Protein AF-A0A4V0XM23-F1 (afdb_monomer)

pLDDT: mean 86.07, std 21.19, range [21.7, 98.75]

Foldseek 3Di:
DDAWFWEQELNRIDTHHAPQQQDQQLCCCCPVVVNPQQDDDPLQLQALSNKWKKWAQAPPVCVVVPPDDDDDDDDDDDDDDDDDDDDDDDDPPDQRFTQIFIAHRSQFGNNLCGLMYIYFLVSQAQVPRHHLLRVLCVVLVVDDPSSLSRSLSNLLLSLCLVQQQLPQPPPPPPPPPDDDDDRRPRDQCDLVNLCQSCLRHDDDPRPCPSSSSSSNPGHHDNSSNPRNSNSDRVSNVVSSVVLCQKYWGDYPLAIETEHLAPLVLQLLLQVDFPEDEDQQSSPVSSVVVVPDDDDSHYYYDSNHNLQCDWDDDPFWIKHGQNPFQVNVLVVCVAQPVQSNVVSSQPAGSNRRVGHGPLNLLLQQALQSQCLQVCLQQQKKWKKWHDHNSDDDIDIDIDGSQQQDPFQSDGPDDRSIDTTIMIGGGDFQQKPWHKDFDFPDSHSGTGQKIKIKIWGWPPDDGDGPDPCVLVVVLPDPDPFATFTQWMWMWMGQQASGIDTDVVLRVLRGTGQDLVSLLVSLVVQLVVTDGPDDPGGHNNVRSNVRSVVSSVSSCSRGRD

Sequence (558 aa):
MRDFVLIYLNGVRREIRGREALMMLADWLRKEAGLTGTKIVCAEGDCGSCTVLRAFADLATHTSATIDAQVAAPSGVNVGANVGANVGADHATGSASLEFEAMNSCITTVAQMDGSHIVTVEGMQCGDELSPAQVAMKQCHASQCGYCTPGFVMAMSAMLEKHGGVNGGVNGERAHGASDGGAVAAQQIDAKMAANYLTGNLCRCTGYAPIVQAALTVRATEKHSVAGRYSNSWAIADALNTVAKSLLIEHDGVTFFAPASLREAVTFAAQNPGFKVLAAATDMGVQTNKGKPLPRALLSLHLVNELYEAKRTRTGIVVGARVTLAQLRRLCETSAPELASFLNLFGSPQIKNVATLVGNIANASPIGDTLPFLLIADAVVHVASRPGGKGPIHKRKIEFTDLYVGYKKLALTPEEIITHVSFNATDSKELLRLYKVSQRKDMDISAVSGAFSFTLAGRAKHSNSSNDLQSLAARKTKSPPRIVSARIAFGGVAATPIRMPEIEAALVGDFTMEKAQAVAHMIASAITPLSDVRGSAAYRRVTAAKLFMRYASEVLHG

Radius of gyration: 25.29 Å; Cα contacts (8 Å, |Δi|>4): 1138; chains: 1; bounding box: 57×59×88 Å

Structure (mmCIF, N/CA/C/O backbone):
data_AF-A0A4V0XM23-F1
#
_entry.id   AF-A0A4V0XM23-F1
#
loop_
_atom_site.group_PDB
_atom_site.id
_atom_site.type_symbol
_atom_site.label_atom_id
_atom_site.label_alt_id
_atom_site.label_comp_id
_atom_site.label_asym_id
_atom_site.label_entity_id
_atom_site.label_seq_id
_atom_site.pdbx_PDB_ins_code
_atom_site.Cartn_x
_atom_site.Cartn_y
_atom_site.Cartn_z
_atom_site.occupancy
_atom_site.B_iso_or_equiv
_atom_site.auth_seq_id
_atom_site.auth_comp_id
_atom_site.auth_asym_id
_atom_site.auth_atom_id
_atom_site.pdbx_PDB_model_num
ATOM 1 N N . MET A 1 1 ? -7.962 -7.920 -28.520 1.00 89.25 1 MET A N 1
ATOM 2 C CA . MET A 1 1 ? -7.196 -8.020 -27.262 1.00 89.25 1 MET A CA 1
ATOM 3 C C . MET A 1 1 ? -5.732 -8.049 -27.636 1.00 89.25 1 MET A C 1
ATOM 5 O O . MET A 1 1 ? -5.420 -8.668 -28.645 1.00 89.25 1 MET A O 1
ATOM 9 N N . ARG A 1 2 ? -4.874 -7.327 -26.923 1.00 97.12 2 ARG A N 1
ATOM 10 C CA . ARG A 1 2 ? -3.428 -7.366 -27.175 1.00 97.12 2 ARG A CA 1
ATOM 11 C C . ARG A 1 2 ? -2.778 -8.464 -26.343 1.00 97.12 2 ARG A C 1
ATOM 13 O O . ARG A 1 2 ? -3.284 -8.806 -25.280 1.00 97.12 2 ARG A O 1
ATOM 20 N N . ASP A 1 3 ? -1.662 -8.966 -26.839 1.00 96.56 3 ASP A N 1
ATOM 21 C CA . ASP A 1 3 ? -0.871 -10.070 -26.291 1.00 96.56 3 ASP A CA 1
ATOM 22 C C . ASP A 1 3 ? 0.542 -9.623 -25.875 1.00 96.56 3 ASP A C 1
ATOM 24 O O . ASP A 1 3 ? 1.462 -10.429 -25.738 1.00 96.56 3 ASP A O 1
ATOM 28 N N . PHE A 1 4 ? 0.719 -8.315 -25.678 1.00 98.12 4 PHE A N 1
ATOM 29 C CA . PHE A 1 4 ? 1.964 -7.720 -25.214 1.00 98.12 4 PHE A CA 1
ATOM 30 C C . PHE A 1 4 ? 1.725 -6.653 -24.157 1.00 98.12 4 PHE A C 1
ATOM 32 O O . PHE A 1 4 ? 0.741 -5.907 -24.191 1.00 98.12 4 PHE A O 1
ATOM 39 N N . VAL A 1 5 ? 2.689 -6.577 -23.252 1.00 98.31 5 VAL A N 1
ATOM 40 C CA . VAL A 1 5 ? 2.851 -5.533 -22.251 1.00 98.31 5 VAL A CA 1
ATOM 41 C C . VAL A 1 5 ? 3.703 -4.425 -22.852 1.00 98.31 5 VAL A C 1
ATOM 43 O O . VAL A 1 5 ? 4.763 -4.705 -23.411 1.00 98.31 5 VAL A O 1
ATOM 46 N N . LEU A 1 6 ? 3.263 -3.177 -22.728 1.00 98.19 6 LEU A N 1
ATOM 47 C CA . LEU A 1 6 ? 4.041 -2.010 -23.137 1.00 98.19 6 LEU A CA 1
ATOM 48 C C . LEU A 1 6 ? 4.673 -1.353 -21.914 1.00 98.19 6 LEU A C 1
ATOM 50 O O . LEU A 1 6 ? 3.960 -1.004 -20.980 1.00 98.19 6 LEU A O 1
ATOM 54 N N . ILE A 1 7 ? 5.984 -1.118 -21.933 1.00 98.12 7 ILE A N 1
ATOM 55 C CA . ILE A 1 7 ? 6.653 -0.251 -20.952 1.00 98.12 7 ILE A CA 1
ATOM 56 C C . ILE A 1 7 ? 7.616 0.716 -21.638 1.00 98.12 7 ILE A C 1
ATOM 58 O O . ILE A 1 7 ? 8.180 0.416 -22.690 1.00 98.12 7 ILE A O 1
ATOM 62 N N . TYR A 1 8 ? 7.866 1.849 -20.993 1.00 98.31 8 TYR A N 1
ATOM 63 C CA . TYR A 1 8 ? 8.938 2.776 -21.336 1.00 98.31 8 TYR A CA 1
ATOM 64 C C . TYR A 1 8 ? 10.050 2.663 -20.300 1.00 98.31 8 TYR A C 1
ATOM 66 O O . TYR A 1 8 ? 9.925 3.177 -19.195 1.00 98.31 8 TYR A O 1
ATOM 74 N N . LEU A 1 9 ? 11.143 1.983 -20.638 1.00 98.38 9 LEU A N 1
ATOM 75 C CA . LEU A 1 9 ? 12.266 1.749 -19.733 1.00 98.38 9 LEU A CA 1
ATOM 76 C C . LEU A 1 9 ? 13.391 2.741 -20.015 1.00 98.38 9 LEU A C 1
ATOM 78 O O . LEU A 1 9 ? 14.002 2.680 -21.080 1.00 98.38 9 LEU A O 1
ATOM 82 N N . ASN A 1 10 ? 13.672 3.641 -19.069 1.00 97.62 10 ASN A N 1
ATOM 83 C CA . ASN A 1 10 ? 14.638 4.733 -19.237 1.00 97.62 10 ASN A CA 1
ATOM 84 C C . ASN A 1 10 ? 14.397 5.501 -20.556 1.00 97.62 10 ASN A C 1
ATOM 86 O O . ASN A 1 10 ? 15.324 5.785 -21.307 1.00 97.62 10 ASN A O 1
ATOM 90 N N . GLY A 1 11 ? 13.123 5.773 -20.869 1.00 95.75 11 GLY A N 1
ATOM 91 C CA . GLY A 1 11 ? 12.695 6.462 -22.094 1.00 95.75 11 GLY A CA 1
ATOM 92 C C . GLY A 1 11 ? 12.603 5.584 -23.348 1.00 95.75 11 GLY A C 1
ATOM 93 O O . GLY A 1 11 ? 12.074 6.035 -24.360 1.00 95.75 11 GLY A O 1
ATOM 94 N N . VAL A 1 12 ? 13.052 4.327 -23.297 1.00 97.12 12 VAL A N 1
ATOM 95 C CA . VAL A 1 12 ? 13.014 3.406 -24.440 1.00 97.12 12 VAL A CA 1
ATOM 96 C C . VAL A 1 12 ? 11.740 2.567 -24.408 1.00 97.12 12 VAL A C 1
ATOM 98 O O . VAL A 1 12 ? 11.497 1.829 -23.453 1.00 97.12 12 VAL A O 1
ATOM 101 N N . ARG A 1 13 ? 10.947 2.643 -25.480 1.00 97.94 13 ARG A N 1
ATOM 102 C CA . ARG A 1 13 ? 9.742 1.825 -25.679 1.00 97.94 13 ARG A CA 1
ATOM 103 C C . ARG A 1 13 ? 10.097 0.333 -25.761 1.00 97.94 13 ARG A C 1
ATOM 105 O O . ARG A 1 13 ? 10.993 -0.044 -26.516 1.00 97.94 13 ARG A O 1
ATOM 112 N N . ARG A 1 14 ? 9.386 -0.524 -25.023 1.00 98.31 14 ARG A N 1
ATOM 113 C CA . ARG A 1 14 ? 9.555 -1.989 -25.012 1.00 98.31 14 ARG A CA 1
ATOM 114 C C . ARG A 1 14 ? 8.199 -2.686 -25.069 1.00 98.31 14 ARG A C 1
ATOM 116 O O . ARG A 1 14 ? 7.321 -2.387 -24.265 1.00 98.31 14 ARG A O 1
ATOM 123 N N . GLU A 1 15 ? 8.067 -3.649 -25.976 1.00 98.19 15 GLU A N 1
ATOM 124 C CA . GLU A 1 15 ? 6.956 -4.604 -25.988 1.00 98.19 15 GLU A CA 1
ATOM 125 C C . GLU A 1 15 ? 7.441 -5.946 -25.448 1.00 98.19 15 GLU A C 1
ATOM 127 O O . GLU A 1 15 ? 8.431 -6.486 -25.937 1.00 98.19 15 GLU A O 1
ATOM 132 N N . ILE A 1 16 ? 6.751 -6.473 -24.439 1.00 98.56 16 ILE A N 1
ATOM 133 C CA . ILE A 1 16 ? 7.157 -7.673 -23.704 1.00 98.56 16 ILE A CA 1
ATOM 134 C C . ILE A 1 16 ? 6.023 -8.696 -23.767 1.00 98.56 16 ILE A C 1
ATOM 136 O O . ILE A 1 16 ? 4.861 -8.360 -23.535 1.00 98.56 16 ILE A O 1
ATOM 140 N N . ARG A 1 17 ? 6.346 -9.946 -24.109 1.00 97.94 17 ARG A N 1
ATOM 141 C CA . ARG A 1 17 ? 5.372 -11.003 -24.436 1.00 97.94 17 ARG A CA 1
ATOM 142 C C . ARG A 1 17 ? 5.661 -12.289 -23.663 1.00 97.94 17 ARG A C 1
ATOM 144 O O . ARG A 1 17 ? 6.744 -12.466 -23.108 1.00 97.94 17 ARG A O 1
ATOM 151 N N . GLY A 1 18 ? 4.689 -13.202 -23.654 1.00 96.25 18 GLY A N 1
ATOM 152 C CA . GLY A 1 18 ? 4.853 -14.569 -23.149 1.00 96.25 18 GLY A CA 1
ATOM 153 C C . GLY A 1 18 ? 5.432 -14.636 -21.732 1.00 96.25 18 GLY A C 1
ATOM 154 O O . GLY A 1 18 ? 4.961 -13.950 -20.824 1.00 96.25 18 GLY A O 1
ATOM 155 N N . ARG A 1 19 ? 6.472 -15.461 -21.550 1.00 96.44 19 ARG A N 1
ATOM 156 C CA . ARG A 1 19 ? 7.129 -15.694 -20.255 1.00 96.44 19 ARG A CA 1
ATOM 157 C C . ARG A 1 19 ? 7.596 -14.414 -19.575 1.00 96.44 19 ARG A C 1
ATOM 159 O O . ARG A 1 19 ? 7.405 -14.259 -18.372 1.00 96.44 19 ARG A O 1
ATOM 166 N N . GLU A 1 20 ? 8.208 -13.515 -20.339 1.00 98.06 20 GLU A N 1
ATOM 167 C CA . GLU A 1 20 ? 8.829 -12.302 -19.810 1.00 98.06 20 GLU A CA 1
ATOM 168 C C . GLU A 1 20 ? 7.805 -11.376 -19.152 1.00 98.06 20 GLU A C 1
ATOM 170 O O . GLU A 1 20 ? 8.078 -10.789 -18.107 1.00 98.06 20 GLU A O 1
ATOM 175 N N . ALA A 1 21 ? 6.587 -11.314 -19.697 1.00 97.38 21 ALA A N 1
ATOM 176 C CA . ALA A 1 21 ? 5.497 -10.538 -19.114 1.00 97.38 21 ALA A CA 1
ATOM 177 C C . ALA A 1 21 ? 5.083 -11.058 -17.720 1.00 97.38 21 ALA A C 1
ATOM 179 O O . ALA A 1 21 ? 4.613 -10.287 -16.884 1.00 97.38 21 ALA A O 1
ATOM 180 N N . LEU A 1 22 ? 5.287 -12.347 -17.434 1.00 96.12 22 LEU A N 1
ATOM 181 C CA . LEU A 1 22 ? 4.957 -12.963 -16.145 1.00 96.12 22 LEU A CA 1
ATOM 182 C C . LEU A 1 22 ? 6.130 -12.963 -15.148 1.00 96.12 22 LEU A C 1
ATOM 184 O O . LEU A 1 22 ? 5.948 -13.349 -13.992 1.00 96.12 22 LEU A O 1
ATOM 188 N N . MET A 1 23 ? 7.325 -12.525 -15.556 1.00 96.38 23 MET A N 1
ATOM 189 C CA . MET A 1 23 ? 8.484 -12.427 -14.666 1.00 96.38 23 MET A CA 1
ATOM 190 C C . MET A 1 23 ? 8.301 -11.318 -13.628 1.00 96.38 23 MET A C 1
ATOM 192 O O . MET A 1 23 ? 7.635 -10.309 -13.876 1.00 96.38 23 MET A O 1
ATOM 196 N N . MET A 1 24 ? 8.960 -11.464 -12.474 1.00 96.75 24 MET A N 1
ATOM 197 C CA . MET A 1 24 ? 9.163 -10.329 -11.574 1.00 96.75 24 MET A CA 1
ATOM 198 C C . MET A 1 24 ? 9.994 -9.264 -12.288 1.00 96.75 24 MET A C 1
ATOM 200 O O . MET A 1 24 ? 11.009 -9.571 -12.914 1.00 96.75 24 MET A O 1
ATOM 204 N N . LEU A 1 25 ? 9.590 -8.002 -12.163 1.00 98.12 25 LEU A N 1
ATOM 205 C CA . LEU A 1 25 ? 10.205 -6.875 -12.855 1.00 98.12 25 LEU A CA 1
ATOM 206 C C . LEU A 1 25 ? 11.702 -6.792 -12.551 1.00 98.12 25 LEU A C 1
ATOM 208 O O . LEU A 1 25 ? 12.492 -6.599 -13.466 1.00 98.12 25 LEU A O 1
ATOM 212 N N . ALA A 1 26 ? 12.116 -6.981 -11.295 1.00 97.94 26 ALA A N 1
ATOM 213 C CA . ALA A 1 26 ? 13.537 -6.963 -10.948 1.00 97.94 26 ALA A CA 1
ATOM 214 C C . ALA A 1 26 ? 14.339 -8.069 -11.652 1.00 97.94 26 ALA A C 1
ATOM 216 O O . ALA A 1 26 ? 15.490 -7.838 -12.018 1.00 97.94 26 ALA A O 1
ATOM 217 N N . ASP A 1 27 ? 13.761 -9.259 -11.832 1.00 97.56 27 ASP A N 1
ATOM 218 C CA . ASP A 1 27 ? 14.418 -10.342 -12.563 1.00 97.56 27 ASP A CA 1
ATOM 219 C C . ASP A 1 27 ? 14.527 -10.004 -14.046 1.00 97.56 27 ASP A C 1
ATOM 221 O O . ASP A 1 27 ? 15.612 -10.131 -14.608 1.00 97.56 27 ASP A O 1
ATOM 225 N N . TRP A 1 28 ? 13.443 -9.516 -14.653 1.00 98.56 28 TRP A N 1
ATOM 226 C CA . TRP A 1 28 ? 13.427 -9.124 -16.061 1.00 98.56 28 TRP A CA 1
ATOM 227 C C . TRP A 1 28 ? 14.414 -7.983 -16.349 1.00 98.56 28 TRP A C 1
ATOM 229 O O . TRP A 1 28 ? 15.240 -8.096 -17.252 1.00 98.56 28 TRP A O 1
ATOM 239 N N . LEU A 1 29 ? 14.424 -6.931 -15.517 1.00 98.69 29 LEU A N 1
ATOM 240 C CA . LEU A 1 29 ? 15.362 -5.807 -15.637 1.00 98.69 29 LEU A CA 1
ATOM 241 C C . LEU A 1 29 ? 16.819 -6.279 -15.664 1.00 98.69 29 LEU A C 1
ATOM 243 O O . LEU A 1 29 ? 17.627 -5.777 -16.438 1.00 98.69 29 LEU A O 1
ATOM 247 N N . ARG A 1 30 ? 17.156 -7.251 -14.814 1.00 98.38 30 ARG A N 1
ATOM 248 C CA . ARG A 1 30 ? 18.534 -7.714 -14.634 1.00 98.38 30 ARG A CA 1
ATOM 249 C C . ARG A 1 30 ? 18.953 -8.754 -15.667 1.00 98.38 30 ARG A C 1
ATOM 251 O O . ARG A 1 30 ? 20.099 -8.713 -16.102 1.00 98.38 30 ARG A O 1
ATOM 258 N N . LYS A 1 31 ? 18.074 -9.709 -15.976 1.00 98.00 31 LYS A N 1
ATOM 259 C CA . LYS A 1 31 ? 18.387 -10.890 -16.796 1.00 98.00 31 LYS A CA 1
ATOM 260 C C . LYS A 1 31 ? 18.112 -10.649 -18.275 1.00 98.00 31 LYS A C 1
ATOM 262 O O . LYS A 1 31 ? 18.957 -10.995 -19.086 1.00 98.00 31 LYS A O 1
ATOM 267 N N . GLU A 1 32 ? 16.992 -10.004 -18.593 1.00 98.06 32 GLU A N 1
ATOM 268 C CA . GLU A 1 32 ? 16.563 -9.788 -19.979 1.00 98.06 32 GLU A CA 1
ATOM 269 C C . GLU A 1 32 ? 16.985 -8.402 -20.486 1.00 98.06 32 GLU A C 1
ATOM 271 O O . GLU A 1 32 ? 17.537 -8.271 -21.574 1.00 98.06 32 GLU A O 1
ATOM 276 N N . ALA A 1 33 ? 16.806 -7.349 -19.677 1.00 97.81 33 ALA A N 1
ATOM 277 C CA . ALA A 1 33 ? 17.175 -5.985 -20.075 1.00 97.81 33 ALA A CA 1
ATOM 278 C C . ALA A 1 33 ? 18.641 -5.608 -19.770 1.00 97.81 33 ALA A C 1
ATOM 280 O O . ALA A 1 33 ? 19.089 -4.535 -20.174 1.00 97.81 33 ALA A O 1
ATOM 281 N N . GLY A 1 34 ? 19.389 -6.451 -19.047 1.00 97.94 34 GLY A N 1
ATOM 282 C CA . GLY A 1 34 ? 20.803 -6.222 -18.710 1.00 97.94 34 GLY A CA 1
ATOM 283 C C . GLY A 1 34 ? 21.080 -5.056 -17.743 1.00 97.94 34 GLY A C 1
ATOM 284 O O . GLY A 1 34 ? 22.237 -4.698 -17.523 1.00 97.94 34 GLY A O 1
ATOM 285 N N . LEU A 1 35 ? 20.049 -4.469 -17.127 1.00 98.25 35 LEU A N 1
ATOM 286 C CA . LEU A 1 35 ? 20.151 -3.351 -16.184 1.00 98.25 35 LEU A CA 1
ATOM 287 C C . LEU A 1 35 ? 20.379 -3.875 -14.761 1.00 98.25 35 LEU A C 1
ATOM 289 O O . LEU A 1 35 ? 19.459 -4.108 -13.971 1.00 98.25 35 LEU A O 1
ATOM 293 N N . THR A 1 36 ? 21.645 -4.145 -14.444 1.00 98.19 36 THR A N 1
ATOM 294 C CA . THR A 1 36 ? 22.035 -4.837 -13.206 1.00 98.19 36 THR A CA 1
ATOM 295 C C . THR A 1 36 ? 22.215 -3.921 -11.993 1.00 98.19 36 THR A C 1
ATOM 297 O O . THR A 1 36 ? 22.506 -4.419 -10.896 1.00 98.19 36 THR A O 1
ATOM 300 N N . GLY A 1 37 ? 22.061 -2.606 -12.150 1.00 98.12 37 GLY A N 1
ATOM 301 C CA . GLY A 1 37 ? 22.155 -1.595 -11.101 1.00 98.12 37 GLY A CA 1
ATOM 302 C C . GLY A 1 37 ? 21.082 -1.772 -10.031 1.00 98.12 37 GLY A C 1
ATOM 303 O O . GLY A 1 37 ? 21.400 -1.739 -8.842 1.00 98.12 37 GLY A O 1
ATOM 304 N N . THR A 1 38 ? 19.846 -2.082 -10.424 1.00 98.12 38 THR A N 1
ATOM 305 C CA . THR A 1 38 ? 18.789 -2.513 -9.498 1.00 98.12 38 THR A CA 1
ATOM 306 C C . THR A 1 38 ? 19.151 -3.864 -8.872 1.00 98.12 38 THR A C 1
ATOM 308 O O . THR A 1 38 ? 19.477 -4.828 -9.574 1.00 98.12 38 THR A O 1
ATOM 311 N N . LYS A 1 39 ? 19.113 -3.961 -7.535 1.00 98.25 39 LYS A N 1
ATOM 312 C CA . LYS A 1 39 ? 19.567 -5.154 -6.798 1.00 98.25 39 LYS A CA 1
ATOM 313 C C . LYS A 1 39 ? 18.405 -5.927 -6.181 1.00 98.25 39 LYS A C 1
ATOM 315 O O . LYS A 1 39 ? 17.445 -5.339 -5.693 1.00 98.25 39 LYS A O 1
ATOM 320 N N . ILE A 1 40 ? 18.525 -7.251 -6.137 1.00 96.88 40 ILE A N 1
ATOM 321 C CA . ILE A 1 40 ? 17.602 -8.138 -5.417 1.00 96.88 40 ILE A CA 1
ATOM 322 C C . ILE A 1 40 ? 18.347 -8.663 -4.188 1.00 96.88 40 ILE A C 1
ATOM 324 O O . ILE A 1 40 ? 19.430 -9.220 -4.328 1.00 96.88 40 ILE A O 1
ATOM 328 N N . VAL A 1 41 ? 17.789 -8.438 -2.994 1.00 96.44 41 VAL A N 1
ATOM 329 C CA . VAL A 1 41 ? 18.372 -8.892 -1.716 1.00 96.44 41 VAL A CA 1
ATOM 330 C C . VAL A 1 41 ? 17.340 -9.696 -0.935 1.00 96.44 41 VAL A C 1
ATOM 332 O O . VAL A 1 41 ? 17.435 -10.912 -0.882 1.00 96.44 41 VAL A O 1
ATOM 335 N N . CYS A 1 42 ? 16.319 -9.035 -0.377 1.00 96.81 42 CYS A N 1
ATOM 336 C CA . CYS A 1 42 ? 15.277 -9.740 0.380 1.00 96.81 42 CYS A CA 1
ATOM 337 C C . CYS A 1 42 ? 14.258 -10.460 -0.513 1.00 96.81 42 CYS A C 1
ATOM 339 O O . CYS A 1 42 ? 13.710 -11.459 -0.090 1.00 96.81 42 CYS A O 1
ATOM 341 N N . ALA A 1 43 ? 13.976 -9.938 -1.716 1.00 96.44 43 ALA A N 1
ATOM 342 C CA . ALA A 1 43 ? 12.873 -10.383 -2.582 1.00 96.44 43 ALA A CA 1
ATOM 343 C C . ALA A 1 43 ? 11.464 -10.316 -1.936 1.00 96.44 43 ALA A C 1
ATOM 345 O O . ALA A 1 43 ? 10.525 -10.942 -2.416 1.00 96.44 43 ALA A O 1
ATOM 346 N N . GLU A 1 44 ? 11.285 -9.510 -0.886 1.00 95.38 44 GLU A N 1
ATOM 347 C CA . GLU A 1 44 ? 10.005 -9.386 -0.161 1.00 95.38 44 GLU A CA 1
ATOM 348 C C . GLU A 1 44 ? 9.468 -7.945 -0.105 1.00 95.38 44 GLU A C 1
ATOM 350 O O . GLU A 1 44 ? 8.443 -7.684 0.512 1.00 95.38 44 GLU A O 1
ATOM 355 N N . GLY A 1 45 ? 10.154 -6.992 -0.747 1.00 95.00 45 GLY A N 1
ATOM 356 C CA . GLY A 1 45 ? 9.811 -5.562 -0.690 1.00 95.00 45 GLY A CA 1
ATOM 357 C C . GLY A 1 45 ? 10.315 -4.818 0.551 1.00 95.00 45 GLY A C 1
ATOM 358 O O . GLY A 1 45 ? 10.079 -3.623 0.670 1.00 95.00 45 GLY A O 1
ATOM 359 N N . ASP A 1 46 ? 11.044 -5.492 1.441 1.00 93.94 46 ASP A N 1
ATOM 360 C CA . ASP A 1 46 ? 11.437 -4.948 2.748 1.00 93.94 46 ASP A CA 1
ATOM 361 C C . ASP A 1 46 ? 12.697 -4.059 2.692 1.00 93.94 46 ASP A C 1
ATOM 363 O O . ASP A 1 46 ? 12.749 -2.966 3.242 1.00 93.94 46 ASP A O 1
ATOM 367 N N . CYS A 1 47 ? 13.732 -4.490 1.961 1.00 96.62 47 CYS A N 1
ATOM 368 C CA . CYS A 1 47 ? 15.048 -3.832 2.009 1.00 96.62 47 CYS A CA 1
ATOM 369 C C . CYS A 1 47 ? 15.222 -2.598 1.102 1.00 96.62 47 CYS A C 1
ATOM 371 O O . CYS A 1 47 ? 16.240 -1.913 1.200 1.00 96.62 47 CYS A O 1
ATOM 373 N N . GLY A 1 48 ? 14.326 -2.377 0.134 1.00 97.75 48 GLY A N 1
ATOM 374 C CA . GLY A 1 48 ? 14.423 -1.260 -0.818 1.00 97.75 48 GLY A CA 1
ATOM 375 C C . GLY A 1 48 ? 15.570 -1.291 -1.836 1.00 97.75 48 GLY A C 1
ATOM 376 O O . GLY A 1 48 ? 15.627 -0.410 -2.690 1.00 97.75 48 GLY A O 1
ATOM 377 N N . SER A 1 49 ? 16.471 -2.281 -1.838 1.00 98.25 49 SER A N 1
ATOM 378 C CA . SER A 1 49 ? 17.593 -2.320 -2.805 1.00 98.25 49 SER A CA 1
ATOM 379 C C . SER A 1 49 ? 17.148 -2.480 -4.269 1.00 98.25 49 SER A C 1
ATOM 381 O O . SER A 1 49 ? 17.899 -2.160 -5.188 1.00 98.25 49 SER A O 1
ATOM 383 N N . CYS A 1 50 ? 15.908 -2.930 -4.478 1.00 98.56 50 CYS A N 1
ATOM 384 C CA . CYS A 1 50 ? 15.266 -3.071 -5.785 1.00 98.56 50 CYS A CA 1
ATOM 385 C C . CYS A 1 50 ? 14.430 -1.842 -6.194 1.00 98.56 50 CYS A C 1
ATOM 387 O O . CYS A 1 50 ? 13.606 -1.946 -7.106 1.00 98.56 50 CYS A O 1
ATOM 389 N N . THR A 1 51 ? 14.551 -0.717 -5.478 1.00 98.75 51 THR A N 1
ATOM 390 C CA . THR A 1 51 ? 13.726 0.468 -5.751 1.00 98.75 51 THR A CA 1
ATOM 391 C C . THR A 1 51 ? 13.981 0.980 -7.169 1.00 98.75 51 THR A C 1
ATOM 393 O O . THR A 1 51 ? 15.131 1.094 -7.587 1.00 98.75 51 THR A O 1
ATOM 396 N N . VAL A 1 52 ? 12.903 1.282 -7.886 1.00 98.75 52 VAL A N 1
ATOM 397 C CA . VAL A 1 52 ? 12.880 1.982 -9.181 1.00 98.75 52 VAL A CA 1
ATOM 398 C C . VAL A 1 52 ? 11.852 3.111 -9.102 1.00 98.75 52 VAL A C 1
ATOM 400 O O . VAL A 1 52 ? 11.002 3.094 -8.206 1.00 98.75 52 VAL A O 1
ATOM 403 N N . LEU A 1 53 ? 11.916 4.080 -10.013 1.00 98.50 53 LEU A N 1
ATOM 404 C CA . LEU A 1 53 ? 10.842 5.058 -10.189 1.00 98.50 53 LEU A CA 1
ATOM 405 C C . LEU A 1 53 ? 9.875 4.557 -11.254 1.00 98.50 53 LEU A C 1
ATOM 407 O O . LEU A 1 53 ? 10.305 3.977 -12.252 1.00 98.50 53 LEU A O 1
ATOM 411 N N . ARG A 1 54 ? 8.582 4.803 -11.056 1.00 96.19 54 ARG A N 1
ATOM 412 C CA . ARG A 1 54 ? 7.550 4.526 -12.050 1.00 96.19 54 ARG A CA 1
ATOM 413 C C . ARG A 1 54 ? 6.574 5.686 -12.192 1.00 96.19 54 ARG A C 1
ATOM 415 O O . ARG A 1 54 ? 6.292 6.359 -11.207 1.00 96.19 54 ARG A O 1
ATOM 422 N N . ALA A 1 55 ? 5.996 5.842 -13.370 1.00 95.25 55 ALA A N 1
ATOM 423 C CA . ALA A 1 55 ? 4.854 6.710 -13.614 1.00 95.25 55 ALA A CA 1
ATOM 424 C C . ALA A 1 55 ? 3.884 6.044 -14.593 1.00 95.25 55 ALA A C 1
ATOM 426 O O . ALA A 1 55 ? 4.288 5.199 -15.392 1.00 95.25 55 ALA A O 1
ATOM 427 N N . PHE A 1 56 ? 2.616 6.438 -14.547 1.00 91.31 56 PHE A N 1
ATOM 428 C CA . PHE A 1 56 ? 1.631 6.115 -15.579 1.00 91.31 56 PHE A CA 1
ATOM 429 C C . PHE A 1 56 ? 1.101 7.415 -16.162 1.00 91.31 56 PHE A C 1
ATOM 431 O O . PHE A 1 56 ? 0.967 8.404 -15.440 1.00 91.31 56 PHE A O 1
ATOM 438 N N . ALA A 1 57 ? 0.767 7.394 -17.448 1.00 83.94 57 ALA A N 1
ATOM 439 C CA . ALA A 1 57 ? -0.098 8.416 -18.004 1.00 83.94 57 ALA A CA 1
ATOM 440 C C . ALA A 1 57 ? -1.484 8.283 -17.355 1.00 83.94 57 ALA A C 1
ATOM 442 O O . ALA A 1 57 ? -2.028 7.179 -17.268 1.00 83.94 57 ALA A O 1
ATOM 443 N N . ASP A 1 58 ? -2.030 9.386 -16.852 1.00 69.50 58 ASP A N 1
ATOM 444 C CA . ASP A 1 58 ? -3.323 9.360 -16.180 1.00 69.50 58 ASP A CA 1
ATOM 445 C C . ASP A 1 58 ? -4.453 9.265 -17.219 1.00 69.50 58 ASP A C 1
ATOM 447 O O . ASP A 1 58 ? -4.575 10.099 -18.115 1.00 69.50 58 ASP A O 1
ATOM 451 N N . LEU A 1 59 ? -5.290 8.232 -17.107 1.00 50.88 59 LEU A N 1
ATOM 452 C CA . LEU A 1 59 ? -6.503 8.091 -17.916 1.00 50.88 59 LEU A CA 1
ATOM 453 C C . LEU A 1 59 ? -7.597 9.082 -17.467 1.00 50.88 59 LEU A C 1
ATOM 455 O O . LEU A 1 59 ? -8.494 9.391 -18.251 1.00 50.88 59 LEU A O 1
ATOM 459 N N . ALA A 1 60 ? -7.542 9.586 -16.226 1.00 39.00 60 ALA A N 1
ATOM 460 C CA . ALA A 1 60 ? -8.578 10.428 -15.624 1.00 39.00 60 ALA A CA 1
ATOM 461 C C . ALA A 1 60 ? -8.437 11.929 -15.945 1.00 39.00 60 ALA A C 1
ATOM 463 O O . ALA A 1 60 ? -9.443 12.640 -16.018 1.00 39.00 60 ALA A O 1
ATOM 464 N N . THR A 1 61 ? -7.227 12.436 -16.197 1.00 35.41 61 THR A N 1
ATOM 465 C CA . THR A 1 61 ? -7.011 13.857 -16.546 1.00 35.41 61 THR A CA 1
ATOM 466 C C . THR A 1 61 ? -7.481 14.208 -17.960 1.00 35.41 61 THR A C 1
ATOM 468 O O . THR A 1 61 ? -7.783 15.368 -18.233 1.00 35.41 61 THR A O 1
ATOM 471 N N . HIS A 1 62 ? -7.643 13.224 -18.849 1.00 32.62 62 HIS A N 1
ATOM 472 C CA . HIS A 1 62 ? -8.099 13.451 -20.225 1.00 32.62 62 HIS A CA 1
ATOM 473 C C . HIS A 1 62 ? -9.627 13.404 -20.412 1.00 32.62 62 HIS A C 1
ATOM 475 O O . HIS A 1 62 ? -10.133 13.856 -21.440 1.00 32.62 62 HIS A O 1
ATOM 481 N N . THR A 1 63 ? -10.398 12.962 -19.411 1.00 26.81 63 THR A N 1
ATOM 482 C CA . THR A 1 63 ? -11.875 13.016 -19.464 1.00 26.81 63 THR A CA 1
ATOM 483 C C . THR A 1 63 ? -12.465 14.411 -19.230 1.00 26.81 63 THR A C 1
ATOM 485 O O . THR A 1 63 ? -13.652 14.606 -19.464 1.00 26.81 63 THR A O 1
ATOM 488 N N . SER A 1 64 ? -11.661 15.402 -18.824 1.00 25.12 64 SER A N 1
ATOM 489 C CA . SER A 1 64 ? -12.108 16.804 -18.733 1.00 25.12 64 SER A CA 1
ATOM 490 C C . SER A 1 64 ? -11.810 17.630 -19.993 1.00 25.12 64 SER A C 1
ATOM 492 O O . SER A 1 64 ? -12.287 18.755 -20.090 1.00 25.12 64 SER A O 1
ATOM 494 N N . ALA A 1 65 ? -11.038 17.096 -20.946 1.00 25.31 65 ALA A N 1
ATOM 495 C CA . ALA A 1 65 ? -10.614 17.796 -22.165 1.00 25.31 65 ALA A CA 1
ATOM 496 C C . ALA A 1 65 ? -11.338 17.300 -23.434 1.00 25.31 65 ALA A C 1
ATOM 498 O O . ALA A 1 65 ? -10.899 17.566 -24.546 1.00 25.31 65 ALA A O 1
ATOM 499 N N . THR A 1 66 ? -12.432 16.545 -23.284 1.00 25.41 66 THR A N 1
ATOM 500 C CA . THR A 1 66 ? -13.193 15.950 -24.403 1.00 25.41 66 THR A CA 1
ATOM 501 C C . THR A 1 66 ? -14.458 16.724 -24.785 1.00 25.41 66 THR A C 1
ATOM 503 O O . THR A 1 66 ? -15.354 16.180 -25.426 1.00 25.41 66 THR A O 1
ATOM 506 N N . ILE A 1 67 ? -14.508 18.018 -24.471 1.00 30.34 67 ILE A N 1
ATOM 507 C CA . ILE A 1 67 ? -15.386 18.966 -25.160 1.00 30.34 67 ILE A CA 1
ATOM 508 C C . ILE A 1 67 ? -14.443 19.908 -25.916 1.00 30.34 67 ILE A C 1
ATOM 510 O O . ILE A 1 67 ? -13.628 20.574 -25.290 1.00 30.34 67 ILE A O 1
ATOM 514 N N . ASP A 1 68 ? -14.532 19.883 -27.245 1.00 27.47 68 ASP A N 1
ATOM 515 C CA . ASP A 1 68 ? -13.810 20.724 -28.215 1.00 27.47 68 ASP A CA 1
ATOM 516 C C . ASP A 1 68 ? -12.378 20.318 -28.610 1.00 27.47 68 ASP A C 1
ATOM 518 O O . ASP A 1 68 ? -11.405 20.997 -28.307 1.00 27.47 68 ASP A O 1
ATOM 522 N N . ALA A 1 69 ? -12.268 19.245 -29.402 1.00 27.88 69 ALA A N 1
ATOM 523 C CA . ALA A 1 69 ? -11.376 19.192 -30.574 1.00 27.88 69 ALA A CA 1
ATOM 524 C C . ALA A 1 69 ? -11.693 17.947 -31.423 1.00 27.88 69 ALA A C 1
ATOM 526 O O . ALA A 1 69 ? -10.924 16.990 -31.505 1.00 27.88 69 ALA A O 1
ATOM 527 N N . GLN A 1 70 ? -12.868 17.937 -32.054 1.00 25.72 70 GLN A N 1
ATOM 528 C CA . GLN A 1 70 ? -13.013 17.193 -33.301 1.00 25.72 70 GLN A CA 1
ATOM 529 C C . GLN A 1 70 ? -12.335 17.991 -34.421 1.00 25.72 70 GLN A C 1
ATOM 531 O O . GLN A 1 70 ? -12.373 19.217 -34.410 1.00 25.72 70 GLN A O 1
ATOM 536 N N . VAL A 1 71 ? -11.806 17.247 -35.395 1.00 27.34 71 VAL A N 1
ATOM 537 C CA . VAL A 1 71 ? -11.507 17.601 -36.795 1.00 27.34 71 VAL A CA 1
ATOM 538 C C . VAL A 1 71 ? -10.038 17.384 -37.213 1.00 27.34 71 VAL A C 1
ATOM 540 O O . VAL A 1 71 ? -9.117 18.054 -36.766 1.00 27.34 71 VAL A O 1
ATOM 543 N N . ALA A 1 72 ? -9.920 16.463 -38.182 1.00 26.30 72 ALA A N 1
ATOM 544 C CA . ALA A 1 72 ? -8.854 16.221 -39.160 1.00 26.30 72 ALA A CA 1
ATOM 545 C C . ALA A 1 72 ? -7.635 15.367 -38.752 1.00 26.30 72 ALA A C 1
ATOM 547 O O . ALA A 1 72 ? -6.559 15.859 -38.431 1.00 26.30 72 ALA A O 1
ATOM 548 N N . ALA A 1 73 ? -7.777 14.050 -38.939 1.00 29.20 73 ALA A N 1
ATOM 549 C CA . ALA A 1 73 ? -6.656 13.179 -39.288 1.00 29.20 73 ALA A CA 1
ATOM 550 C C . ALA A 1 73 ? -6.285 13.390 -40.773 1.00 29.20 73 ALA A C 1
ATOM 552 O O . ALA A 1 73 ? -7.187 13.322 -41.613 1.00 29.20 73 ALA A O 1
ATOM 553 N N . PRO A 1 74 ? -5.008 13.593 -41.147 1.00 28.22 74 PRO A N 1
ATOM 554 C CA . PRO A 1 74 ? -4.595 13.523 -42.539 1.00 28.22 74 PRO A CA 1
ATOM 555 C C . PRO A 1 74 ? -4.330 12.068 -42.939 1.00 28.22 74 PRO A C 1
ATOM 557 O O . PRO A 1 74 ? -3.596 11.325 -42.288 1.00 28.22 74 PRO A O 1
ATOM 560 N N . SER A 1 75 ? -4.954 11.669 -44.037 1.00 29.95 75 SER A N 1
ATOM 561 C CA . SER A 1 75 ? -4.770 10.402 -44.734 1.00 29.95 75 SER A CA 1
ATOM 562 C C . SER A 1 75 ? -3.464 10.368 -45.538 1.00 29.95 75 SER A C 1
ATOM 564 O O . SER A 1 75 ? -3.203 11.284 -46.312 1.00 29.95 75 SER A O 1
ATOM 566 N N . GLY A 1 76 ? -2.734 9.250 -45.444 1.00 26.12 76 GLY A N 1
ATOM 567 C CA . GLY A 1 76 ? -1.751 8.799 -46.438 1.00 26.12 76 GLY A CA 1
ATOM 568 C C . GLY A 1 76 ? -0.291 9.150 -46.142 1.00 26.12 76 GLY A C 1
ATOM 569 O O . GLY A 1 76 ? 0.141 10.273 -46.367 1.00 26.12 76 GLY A O 1
ATOM 570 N N . VAL A 1 77 ? 0.503 8.151 -45.742 1.00 26.52 77 VAL A N 1
ATOM 571 C CA . VAL A 1 77 ? 1.968 8.186 -45.876 1.00 26.52 77 VAL A CA 1
ATOM 572 C C . VAL A 1 77 ? 2.370 7.099 -46.863 1.00 26.52 77 VAL A C 1
ATOM 574 O O . VAL A 1 77 ? 2.134 5.917 -46.617 1.00 26.52 77 VAL A O 1
ATOM 577 N N . ASN A 1 78 ? 3.006 7.514 -47.957 1.00 23.70 78 ASN A N 1
ATOM 578 C CA . ASN A 1 78 ? 3.986 6.698 -48.655 1.00 23.70 78 ASN A CA 1
ATOM 579 C C . ASN A 1 78 ? 5.328 7.448 -48.668 1.00 23.70 78 ASN A C 1
ATOM 581 O O . ASN A 1 78 ? 5.378 8.674 -48.618 1.00 23.70 78 ASN A O 1
ATOM 585 N N . VAL A 1 79 ? 6.386 6.652 -48.644 1.00 35.62 79 VAL A N 1
ATOM 586 C CA . VAL A 1 79 ? 7.782 6.921 -48.270 1.00 35.62 79 VAL A CA 1
ATOM 587 C C . VAL A 1 79 ? 8.480 7.991 -49.131 1.00 35.62 79 VAL A C 1
ATOM 589 O O . VAL A 1 79 ? 8.307 7.991 -50.345 1.00 35.62 79 VAL A O 1
ATOM 592 N N . GLY A 1 80 ? 9.375 8.808 -48.545 1.00 21.94 80 GLY A N 1
ATOM 593 C CA . GLY A 1 80 ? 10.393 9.525 -49.333 1.00 21.94 80 GLY A CA 1
ATOM 594 C C . GLY A 1 80 ? 11.125 10.702 -48.667 1.00 21.94 80 GLY A C 1
ATOM 595 O O . GLY A 1 80 ? 10.595 11.797 -48.599 1.00 21.94 80 GLY A O 1
ATOM 596 N N . ALA A 1 81 ? 12.366 10.447 -48.241 1.00 25.27 81 ALA A N 1
ATOM 597 C CA . ALA A 1 81 ? 13.566 11.297 -48.307 1.00 25.27 81 ALA A CA 1
ATOM 598 C C . ALA A 1 81 ? 13.509 12.846 -48.114 1.00 25.27 81 ALA A C 1
ATOM 600 O O . ALA A 1 81 ? 13.081 13.589 -48.985 1.00 25.27 81 ALA A O 1
ATOM 601 N N . ASN A 1 82 ? 14.261 13.274 -47.087 1.00 23.80 82 ASN A N 1
ATOM 602 C CA . ASN A 1 82 ? 15.273 14.349 -47.079 1.00 23.80 82 ASN A CA 1
ATOM 603 C C . ASN A 1 82 ? 14.898 15.847 -46.890 1.00 23.80 82 ASN A C 1
ATOM 605 O O . ASN A 1 82 ? 14.177 16.448 -47.672 1.00 23.80 82 ASN A O 1
ATOM 609 N N . VAL A 1 83 ? 15.626 16.437 -45.924 1.00 24.91 83 VAL A N 1
ATOM 610 C CA . VAL A 1 83 ? 16.037 17.849 -45.727 1.00 24.91 83 VAL A CA 1
ATOM 611 C C . VAL A 1 83 ? 15.005 18.885 -45.236 1.00 24.91 83 VAL A C 1
ATOM 613 O O . VAL A 1 83 ? 14.114 19.297 -45.961 1.00 24.91 83 VAL A O 1
ATOM 616 N N . GLY A 1 84 ? 15.296 19.464 -44.058 1.00 21.94 84 GLY A N 1
ATOM 617 C CA . GLY A 1 84 ? 15.343 20.930 -43.923 1.00 21.94 84 GLY A CA 1
ATOM 618 C C . GLY A 1 84 ? 14.293 21.625 -43.049 1.00 21.94 84 GLY A C 1
ATOM 619 O O . GLY A 1 84 ? 13.216 21.957 -43.515 1.00 21.94 84 GLY A O 1
ATOM 620 N N . ALA A 1 85 ? 14.691 21.911 -41.805 1.00 27.86 85 ALA A N 1
ATOM 621 C CA . ALA A 1 85 ? 14.448 23.135 -41.024 1.00 27.86 85 ALA A CA 1
ATOM 622 C C . ALA A 1 85 ? 13.173 23.978 -41.269 1.00 27.86 85 ALA A C 1
ATOM 624 O O . ALA A 1 85 ? 13.085 24.718 -42.241 1.00 27.86 85 ALA A O 1
ATOM 625 N N . ASN A 1 86 ? 12.270 23.984 -40.282 1.00 22.84 86 ASN A N 1
ATOM 626 C CA . ASN A 1 86 ? 11.962 25.110 -39.373 1.00 22.84 86 ASN A CA 1
ATOM 627 C C . ASN A 1 86 ? 10.549 24.914 -38.813 1.00 22.84 86 ASN A C 1
ATOM 629 O O . ASN A 1 86 ? 9.556 25.260 -39.448 1.00 22.84 86 ASN A O 1
ATOM 633 N N . VAL A 1 87 ? 10.460 24.361 -37.603 1.00 28.41 87 VAL A N 1
ATOM 634 C CA . VAL A 1 87 ? 9.208 24.338 -36.844 1.00 28.41 87 VAL A CA 1
ATOM 635 C C . VAL A 1 87 ? 9.174 25.625 -36.034 1.00 28.41 87 VAL A C 1
ATOM 637 O O . VAL A 1 87 ? 9.894 25.766 -35.046 1.00 28.41 87 VAL A O 1
ATOM 640 N N . GLY A 1 88 ? 8.384 26.585 -36.512 1.00 21.70 88 GLY A N 1
ATOM 641 C CA . GLY A 1 88 ? 7.994 27.748 -35.731 1.00 21.70 88 GLY A CA 1
ATOM 642 C C . GLY A 1 88 ? 7.252 27.281 -34.485 1.00 21.70 88 GLY A C 1
ATOM 643 O O . GLY A 1 88 ? 6.295 26.510 -34.569 1.00 21.70 88 GLY A O 1
ATOM 644 N N . ALA A 1 89 ? 7.754 27.715 -33.336 1.00 30.34 89 ALA A N 1
ATOM 645 C CA . ALA A 1 89 ? 7.038 27.671 -32.079 1.00 30.34 89 ALA A CA 1
ATOM 646 C C . ALA A 1 89 ? 5.751 28.491 -32.217 1.00 30.34 89 ALA A C 1
ATOM 648 O O . ALA A 1 89 ? 5.828 29.610 -32.704 1.00 30.34 89 ALA A O 1
ATOM 649 N N . ASP A 1 90 ? 4.616 27.939 -31.786 1.00 24.56 90 ASP A N 1
ATOM 650 C CA . ASP A 1 90 ? 3.608 28.706 -31.052 1.00 24.56 90 ASP A CA 1
ATOM 651 C C . ASP A 1 90 ? 2.632 27.778 -30.302 1.00 24.56 90 ASP A C 1
ATOM 653 O O . ASP A 1 90 ? 1.776 27.097 -30.860 1.00 24.56 90 ASP A O 1
ATOM 657 N N . HIS A 1 91 ? 2.868 27.733 -28.989 1.00 28.77 91 HIS A N 1
ATOM 658 C CA . HIS A 1 91 ? 1.916 27.694 -27.876 1.00 28.77 91 HIS A CA 1
ATOM 659 C C . HIS A 1 91 ? 0.641 26.829 -27.964 1.00 28.77 91 HIS A C 1
ATOM 661 O O . HIS A 1 91 ? -0.474 27.337 -28.039 1.00 28.77 91 HIS A O 1
ATOM 667 N N .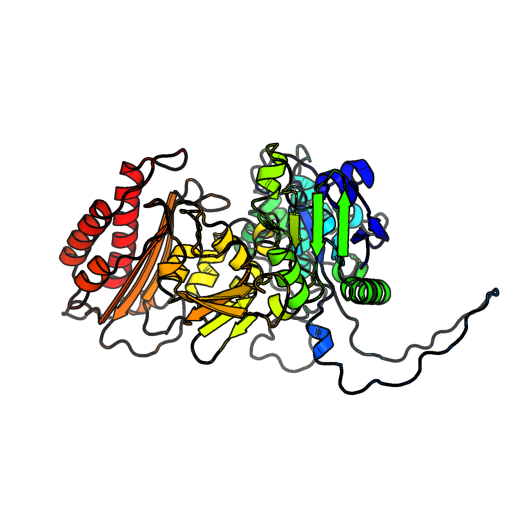 ALA A 1 92 ? 0.800 25.526 -27.700 1.00 26.92 92 ALA A N 1
ATOM 668 C CA . ALA A 1 92 ? -0.172 24.755 -26.917 1.00 26.92 92 ALA A CA 1
ATOM 669 C C . ALA A 1 92 ? 0.340 24.649 -25.466 1.00 26.92 92 ALA A C 1
ATOM 671 O O . ALA A 1 92 ? 1.269 23.900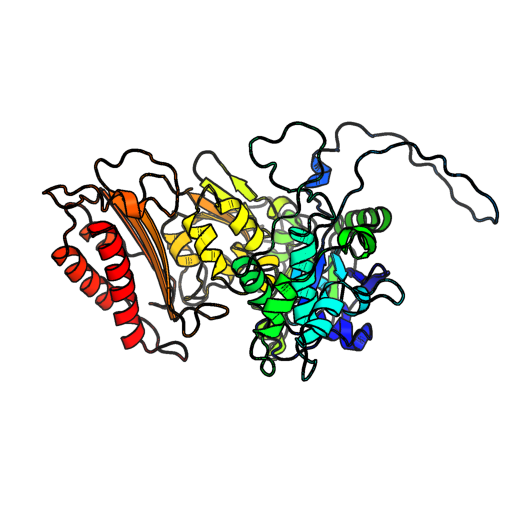 -25.158 1.00 26.92 92 ALA A O 1
ATOM 672 N N . THR A 1 93 ? -0.205 25.470 -24.570 1.00 31.52 93 THR A N 1
ATOM 673 C CA . THR A 1 93 ? 0.238 25.609 -23.177 1.00 31.52 93 THR A CA 1
ATOM 674 C C . THR A 1 93 ? -0.328 24.500 -22.287 1.00 31.52 93 THR A C 1
ATOM 676 O O . THR A 1 93 ? -1.396 24.629 -21.699 1.00 31.52 93 THR A O 1
ATOM 679 N N . GLY A 1 94 ? 0.440 23.413 -22.161 1.00 34.75 94 GLY A N 1
ATOM 680 C CA . GLY A 1 94 ? 0.283 22.394 -21.120 1.00 34.75 94 GLY A CA 1
ATOM 681 C C . GLY A 1 94 ? 0.809 21.026 -21.550 1.00 34.75 94 GLY A C 1
ATOM 682 O O . GLY A 1 94 ? 0.021 20.155 -21.904 1.00 34.75 94 GLY A O 1
ATOM 683 N N . SER A 1 95 ? 2.130 20.804 -21.539 1.00 49.28 95 SER A N 1
ATOM 684 C CA . SER A 1 95 ? 2.668 19.457 -21.779 1.00 49.28 95 SER A CA 1
ATOM 685 C C . SER A 1 95 ? 2.243 18.527 -20.640 1.00 49.28 95 SER A C 1
ATOM 687 O O . SER A 1 95 ? 2.553 18.804 -19.479 1.00 49.28 95 SER A O 1
ATOM 689 N N . ALA A 1 96 ? 1.561 17.422 -20.951 1.00 66.62 96 ALA A N 1
ATOM 690 C CA . ALA A 1 96 ? 1.259 16.384 -19.969 1.00 66.62 96 ALA A CA 1
ATOM 691 C C . ALA A 1 96 ? 2.564 15.904 -19.305 1.00 66.62 96 ALA A C 1
ATOM 693 O O . ALA A 1 96 ? 3.465 15.416 -19.985 1.00 66.62 96 ALA A O 1
ATOM 694 N N . SER A 1 97 ? 2.675 16.084 -17.988 1.00 81.81 97 SER A N 1
ATOM 695 C CA . SER A 1 97 ? 3.846 15.706 -17.192 1.00 81.81 97 SER A CA 1
ATOM 696 C C . SER A 1 97 ? 3.519 14.487 -16.333 1.00 81.81 97 SER A C 1
ATOM 698 O O . SER A 1 97 ? 2.440 14.413 -15.744 1.00 81.81 97 SER A O 1
ATOM 700 N N . LEU A 1 98 ? 4.434 13.521 -16.282 1.00 90.94 98 LEU A N 1
ATOM 701 C CA . LEU A 1 98 ? 4.286 12.285 -15.517 1.00 90.94 98 LEU A CA 1
ATOM 702 C C . LEU A 1 98 ? 4.708 12.479 -14.053 1.00 90.94 98 LEU A C 1
ATOM 704 O O . LEU A 1 98 ? 5.783 13.008 -13.775 1.00 90.94 98 LEU A O 1
ATOM 708 N N . GLU A 1 99 ? 3.907 11.973 -13.110 1.00 90.88 99 GLU A N 1
ATOM 709 C CA . GLU A 1 99 ? 4.283 11.913 -11.689 1.00 90.88 99 GLU A CA 1
ATOM 710 C C . GLU A 1 99 ? 5.031 10.601 -11.398 1.00 90.88 99 GLU A C 1
ATOM 712 O O . GLU A 1 99 ? 4.446 9.515 -11.419 1.00 90.88 99 GLU A O 1
ATOM 717 N N . PHE A 1 100 ? 6.337 10.699 -11.128 1.00 94.00 100 PHE A N 1
ATOM 718 C CA . PHE A 1 100 ? 7.178 9.545 -10.810 1.00 94.00 100 PHE A CA 1
ATOM 719 C C . PHE A 1 100 ? 7.171 9.223 -9.311 1.00 94.00 100 PHE A C 1
ATOM 721 O O . PHE A 1 100 ? 7.593 10.018 -8.474 1.00 94.00 100 PHE A O 1
ATOM 728 N N . GLU A 1 101 ? 6.769 8.000 -8.973 1.00 94.56 101 GLU A N 1
ATOM 729 C CA . GLU A 1 101 ? 6.751 7.466 -7.613 1.00 94.56 101 GLU A CA 1
ATOM 730 C C . GLU A 1 101 ? 7.716 6.276 -7.474 1.00 94.56 101 GLU A C 1
ATOM 732 O O . GLU A 1 101 ? 7.856 5.441 -8.370 1.00 94.56 101 GLU A O 1
ATOM 737 N N . ALA A 1 102 ? 8.376 6.157 -6.318 1.00 97.31 102 ALA A N 1
ATOM 738 C CA . ALA A 1 102 ? 9.231 5.009 -6.019 1.00 97.31 102 ALA A CA 1
ATOM 739 C C . ALA A 1 102 ? 8.407 3.733 -5.777 1.00 97.31 102 ALA A C 1
ATOM 741 O O . ALA A 1 102 ? 7.364 3.785 -5.125 1.00 97.31 102 ALA A O 1
ATOM 742 N N . MET A 1 103 ? 8.905 2.577 -6.225 1.00 97.25 103 MET A N 1
ATOM 743 C CA . MET A 1 103 ? 8.310 1.259 -5.964 1.00 97.25 103 MET A CA 1
ATOM 744 C C . MET A 1 103 ? 9.362 0.148 -5.842 1.00 97.25 103 MET A C 1
ATOM 746 O O . MET A 1 103 ? 10.484 0.283 -6.327 1.00 97.25 103 MET A O 1
ATOM 750 N N . ASN A 1 104 ? 8.990 -0.990 -5.246 1.00 98.38 104 ASN A N 1
ATOM 751 C CA . ASN A 1 104 ? 9.832 -2.187 -5.206 1.00 98.38 104 ASN A CA 1
ATOM 752 C C . ASN A 1 104 ? 9.612 -3.059 -6.452 1.00 98.38 104 ASN A C 1
ATOM 754 O O . ASN A 1 104 ? 8.547 -3.655 -6.622 1.00 98.38 104 ASN A O 1
ATOM 758 N N . SER A 1 105 ? 10.639 -3.200 -7.292 1.00 98.25 105 SER A N 1
ATOM 759 C CA . SER A 1 105 ? 10.561 -4.026 -8.508 1.00 98.25 105 SER A CA 1
ATOM 760 C C . SER A 1 105 ? 10.587 -5.538 -8.247 1.00 98.25 105 SER A C 1
ATOM 762 O O . SER A 1 105 ? 10.186 -6.311 -9.111 1.00 98.25 105 SER A O 1
ATOM 764 N N . CYS A 1 106 ? 11.031 -6.001 -7.071 1.00 97.81 106 CYS A N 1
ATOM 765 C CA . CYS A 1 106 ? 11.212 -7.438 -6.825 1.00 97.81 106 CYS A CA 1
ATOM 766 C C . CYS A 1 106 ? 9.919 -8.224 -6.575 1.00 97.81 106 CYS A C 1
ATOM 768 O O . CYS A 1 106 ? 9.947 -9.441 -6.667 1.00 97.81 106 CYS A O 1
ATOM 770 N N . ILE A 1 107 ? 8.809 -7.557 -6.259 1.00 96.75 107 ILE A N 1
ATOM 771 C CA . ILE A 1 107 ? 7.522 -8.196 -5.920 1.00 96.75 107 ILE A CA 1
ATOM 772 C C . ILE A 1 107 ? 6.402 -7.823 -6.894 1.00 96.75 107 ILE A C 1
ATOM 774 O O . ILE A 1 107 ? 5.236 -8.072 -6.613 1.00 96.75 107 ILE A O 1
ATOM 778 N N . THR A 1 108 ? 6.745 -7.186 -8.010 1.00 95.31 108 THR A N 1
ATOM 779 C CA . THR A 1 108 ? 5.793 -6.756 -9.037 1.00 95.31 108 THR A CA 1
ATOM 780 C C . THR A 1 108 ? 6.125 -7.476 -10.330 1.00 95.31 108 THR A C 1
ATOM 782 O O . THR A 1 108 ? 7.293 -7.530 -10.699 1.00 95.31 108 THR A O 1
ATOM 785 N N . THR A 1 109 ? 5.123 -8.014 -11.020 1.00 95.44 109 THR A N 1
ATOM 786 C CA . THR A 1 109 ? 5.327 -8.642 -12.335 1.00 95.44 109 THR A CA 1
ATOM 787 C C . THR A 1 109 ? 5.430 -7.594 -13.441 1.00 95.44 109 THR A C 1
ATOM 789 O O . THR A 1 109 ? 4.872 -6.502 -13.313 1.00 95.44 109 THR A O 1
ATOM 792 N N . VAL A 1 110 ? 6.103 -7.921 -14.546 1.00 97.50 110 VAL A N 1
ATOM 793 C CA . VAL A 1 110 ? 6.186 -7.038 -15.722 1.00 97.50 110 VAL A CA 1
ATOM 794 C C . VAL A 1 110 ? 4.788 -6.684 -16.243 1.00 97.50 110 VAL A C 1
ATOM 796 O O . VAL A 1 110 ? 4.516 -5.515 -16.495 1.00 97.50 110 VAL A O 1
ATOM 799 N N . ALA A 1 111 ? 3.860 -7.642 -16.295 1.00 96.19 111 ALA A N 1
ATOM 800 C CA . ALA A 1 111 ? 2.494 -7.425 -16.772 1.00 96.19 111 ALA A CA 1
ATOM 801 C C . ALA A 1 111 ? 1.686 -6.394 -15.972 1.00 96.19 111 ALA A C 1
ATOM 803 O O . ALA A 1 111 ? 0.747 -5.805 -16.497 1.00 96.19 111 ALA A O 1
ATOM 804 N N . GLN A 1 112 ? 2.042 -6.128 -14.714 1.00 93.56 112 GLN A N 1
ATOM 805 C CA . GLN A 1 112 ? 1.401 -5.067 -13.929 1.00 93.56 112 GLN A CA 1
ATOM 806 C C . GLN A 1 112 ? 1.923 -3.666 -14.252 1.00 93.56 112 GLN A C 1
ATOM 808 O O . GLN A 1 112 ? 1.327 -2.685 -13.810 1.00 93.56 112 GLN A O 1
ATOM 813 N N . MET A 1 113 ? 3.057 -3.575 -14.944 1.00 96.06 113 MET A N 1
ATOM 814 C CA . MET A 1 113 ? 3.692 -2.322 -15.351 1.00 96.06 113 MET A CA 1
ATOM 815 C C . MET A 1 113 ? 3.250 -1.870 -16.736 1.00 96.06 113 MET A C 1
ATOM 817 O O . MET A 1 113 ? 3.799 -0.918 -17.279 1.00 96.06 113 MET A O 1
ATOM 821 N N . ASP A 1 114 ? 2.263 -2.538 -17.306 1.00 96.88 114 ASP A N 1
ATOM 822 C CA . ASP A 1 114 ? 1.728 -2.195 -18.601 1.00 96.88 114 ASP A CA 1
ATOM 823 C C . ASP A 1 114 ? 1.260 -0.727 -18.699 1.00 96.88 114 ASP A C 1
ATOM 825 O O . ASP A 1 114 ? 0.537 -0.227 -17.838 1.00 96.88 114 ASP A O 1
ATOM 829 N N . GLY A 1 115 ? 1.721 -0.031 -19.738 1.00 95.31 115 GLY A N 1
ATOM 830 C CA . GLY A 1 115 ? 1.523 1.401 -19.962 1.00 95.31 115 GLY A CA 1
ATOM 831 C C . GLY A 1 115 ? 2.381 2.325 -19.094 1.00 95.31 115 GLY A C 1
ATOM 832 O O . GLY A 1 115 ? 2.169 3.536 -19.117 1.00 95.31 115 GLY A O 1
ATOM 833 N N . SER A 1 116 ? 3.321 1.795 -18.305 1.00 96.38 116 SER A N 1
ATOM 834 C CA . SER A 1 116 ? 4.136 2.613 -17.399 1.00 96.38 116 SER A CA 1
ATOM 835 C C . SER A 1 116 ? 5.443 3.107 -18.017 1.00 96.38 116 SER A C 1
ATOM 837 O O . SER A 1 116 ? 6.011 2.506 -18.932 1.00 96.38 116 SER A O 1
ATOM 839 N N . HIS A 1 117 ? 5.956 4.185 -17.432 1.00 98.00 117 HIS A N 1
ATOM 840 C CA . HIS A 1 117 ? 7.318 4.669 -17.596 1.00 98.00 117 HIS A CA 1
ATOM 841 C C . HIS A 1 117 ? 8.121 4.267 -16.361 1.00 98.00 117 HIS A C 1
ATOM 843 O O . HIS A 1 117 ? 7.756 4.629 -15.246 1.00 98.00 117 HIS A O 1
ATOM 849 N N . ILE A 1 118 ? 9.208 3.526 -16.549 1.00 98.38 118 ILE A N 1
ATOM 850 C CA . ILE A 1 118 ? 10.077 3.009 -15.493 1.00 98.38 118 ILE A CA 1
ATOM 851 C C . ILE A 1 118 ? 11.460 3.620 -15.663 1.00 98.38 118 ILE A C 1
ATOM 853 O O . ILE A 1 118 ? 12.045 3.557 -16.744 1.00 98.38 118 ILE A O 1
ATOM 857 N N . VAL A 1 119 ? 12.007 4.157 -14.577 1.00 98.62 119 VAL A N 1
ATOM 858 C CA . VAL A 1 119 ? 13.378 4.665 -14.533 1.00 98.62 119 VAL A CA 1
ATOM 859 C C . VAL A 1 119 ? 14.166 3.879 -13.493 1.00 98.62 119 VAL A C 1
ATOM 861 O O . VAL A 1 119 ? 13.741 3.745 -12.341 1.00 98.62 119 VAL A O 1
ATOM 864 N N . THR A 1 120 ? 15.303 3.327 -13.912 1.00 98.75 120 THR A N 1
ATOM 865 C CA . THR A 1 120 ? 16.257 2.602 -13.061 1.00 98.75 120 THR A CA 1
ATOM 866 C C . THR A 1 120 ? 17.421 3.509 -12.661 1.00 98.75 120 THR A C 1
ATOM 868 O O . THR A 1 120 ? 17.515 4.651 -13.110 1.00 98.75 120 THR A O 1
ATOM 871 N N . VAL A 1 121 ? 18.329 3.022 -11.808 1.00 98.38 121 VAL A N 1
ATOM 872 C CA . VAL A 1 121 ? 19.487 3.819 -11.361 1.00 98.38 121 VAL A CA 1
ATOM 873 C C . VAL A 1 121 ? 20.393 4.237 -12.527 1.00 98.38 121 VAL A C 1
ATOM 875 O O . VAL A 1 121 ? 20.967 5.321 -12.498 1.00 98.38 121 VAL A O 1
ATOM 878 N N . GLU A 1 122 ? 20.481 3.413 -13.570 1.00 97.69 122 GLU A N 1
ATOM 879 C CA . GLU A 1 122 ? 21.212 3.693 -14.808 1.00 97.69 122 GLU A CA 1
ATOM 880 C C . GLU A 1 122 ? 20.604 4.878 -15.568 1.00 97.69 122 GLU A C 1
ATOM 882 O O . GLU A 1 122 ? 21.334 5.708 -16.099 1.00 97.69 122 GLU A O 1
ATOM 887 N N . GLY A 1 123 ? 19.272 5.010 -15.556 1.00 97.25 123 GLY A N 1
ATOM 888 C CA . GLY A 1 123 ? 18.558 6.133 -16.172 1.00 97.25 123 GLY A CA 1
ATOM 889 C C . GLY A 1 123 ? 18.639 7.441 -15.379 1.00 97.25 123 GLY A C 1
ATOM 890 O O . GLY A 1 123 ? 18.140 8.474 -15.832 1.00 97.25 123 GLY A O 1
ATOM 891 N N . MET A 1 124 ? 19.248 7.439 -14.189 1.00 96.31 124 MET A N 1
ATOM 892 C CA . MET A 1 124 ? 19.347 8.652 -13.375 1.00 96.31 124 MET A CA 1
ATOM 893 C C . MET A 1 124 ? 20.415 9.620 -13.878 1.00 96.31 124 MET A C 1
ATOM 895 O O . MET A 1 124 ? 20.221 10.828 -13.727 1.00 96.31 124 MET A O 1
ATOM 899 N N . GLN A 1 125 ? 21.482 9.112 -14.495 1.00 91.88 125 GLN A N 1
ATOM 900 C CA . GLN A 1 125 ? 22.561 9.908 -15.081 1.00 91.88 125 GLN A CA 1
ATOM 901 C C . GLN A 1 125 ? 22.048 10.720 -16.285 1.00 91.88 125 GLN A C 1
ATOM 903 O O . GLN A 1 125 ? 21.138 10.278 -16.990 1.00 91.88 125 GLN A O 1
ATOM 908 N N . CYS A 1 126 ? 22.593 11.915 -16.517 1.00 90.69 126 CYS A N 1
ATOM 909 C CA . CYS A 1 126 ? 22.303 12.731 -17.699 1.00 90.69 126 CYS A CA 1
ATOM 910 C C . CYS A 1 126 ? 23.595 12.941 -18.501 1.00 90.69 126 CYS A C 1
ATOM 912 O O . CYS A 1 126 ? 24.454 13.727 -18.106 1.00 90.69 126 CYS A O 1
ATOM 914 N N . GLY A 1 127 ? 23.754 12.217 -19.615 1.00 89.31 127 GLY A N 1
ATOM 915 C CA . GLY A 1 127 ? 25.046 12.145 -20.307 1.00 89.31 127 GLY A CA 1
ATOM 916 C C . GLY A 1 127 ? 26.106 11.560 -19.372 1.00 89.31 127 GLY A C 1
ATOM 917 O O . GLY A 1 127 ? 25.867 10.518 -18.769 1.00 89.31 127 GLY A O 1
ATOM 918 N N . ASP A 1 128 ? 27.222 12.261 -19.182 1.00 90.38 128 ASP A N 1
ATOM 919 C CA . ASP A 1 128 ? 28.302 11.861 -18.264 1.00 90.38 128 ASP A CA 1
ATOM 920 C C . ASP A 1 128 ? 28.136 12.400 -16.826 1.00 90.38 128 ASP A C 1
ATOM 922 O O . ASP A 1 128 ? 28.973 12.153 -15.956 1.00 90.38 128 ASP A O 1
ATOM 926 N N . GLU A 1 129 ? 27.048 13.125 -16.539 1.00 94.62 129 GLU A N 1
ATOM 927 C CA . GLU A 1 129 ? 26.812 13.742 -15.231 1.00 94.62 129 GLU A CA 1
ATOM 928 C C . GLU A 1 129 ? 25.942 12.880 -14.316 1.00 94.62 129 GLU A C 1
ATOM 930 O O . GLU A 1 129 ? 24.814 12.500 -14.649 1.00 94.62 129 GLU A O 1
ATOM 935 N N . LEU A 1 130 ? 26.464 12.619 -13.115 1.00 96.31 130 LEU A N 1
ATOM 936 C CA . LEU A 1 130 ? 25.728 11.974 -12.032 1.00 96.31 130 LEU A CA 1
ATOM 937 C C . LEU A 1 130 ? 24.535 12.827 -11.591 1.00 96.31 130 LEU A C 1
ATOM 939 O O . LEU A 1 130 ? 24.637 14.045 -11.454 1.00 96.31 130 LEU A O 1
ATOM 943 N N . SER A 1 131 ? 23.435 12.159 -11.248 1.00 96.38 131 SER A N 1
ATOM 944 C CA . SER A 1 131 ? 22.271 12.825 -10.673 1.00 96.38 131 SER A CA 1
ATOM 945 C C . SER A 1 131 ? 22.602 13.480 -9.325 1.00 96.38 131 SER A C 1
ATOM 947 O O . SER A 1 131 ? 23.493 13.006 -8.608 1.00 96.38 131 SER A O 1
ATOM 949 N N . PRO A 1 132 ? 21.847 14.506 -8.893 1.00 96.31 132 PRO A N 1
ATOM 950 C CA . PRO A 1 132 ? 22.078 15.140 -7.599 1.00 96.31 132 PRO A CA 1
ATOM 951 C C . PRO A 1 132 ? 22.082 14.156 -6.423 1.00 96.31 132 PRO A C 1
ATOM 953 O O . PRO A 1 132 ? 22.906 14.277 -5.521 1.00 96.31 132 PRO A O 1
ATOM 956 N N . ALA A 1 133 ? 21.218 13.135 -6.452 1.00 96.75 133 ALA A N 1
ATOM 957 C CA . ALA A 1 133 ? 21.193 12.093 -5.428 1.00 96.75 133 ALA A CA 1
ATOM 958 C C . ALA A 1 133 ? 22.467 11.228 -5.446 1.00 96.75 133 ALA A C 1
ATOM 960 O O . ALA A 1 133 ? 23.009 10.912 -4.389 1.00 96.75 133 ALA A O 1
ATOM 961 N N . GLN A 1 134 ? 22.993 10.880 -6.626 1.00 97.69 134 GLN A N 1
ATOM 962 C CA . GLN A 1 134 ? 24.267 10.158 -6.746 1.00 97.69 134 GLN A CA 1
ATOM 963 C C . GLN A 1 134 ? 25.444 11.007 -6.237 1.00 97.69 134 GLN A C 1
ATOM 965 O O . GLN A 1 134 ? 26.296 10.500 -5.502 1.00 97.69 134 GLN A O 1
ATOM 970 N N . VAL A 1 135 ? 25.469 12.301 -6.573 1.00 97.50 135 VAL A N 1
ATOM 971 C CA . VAL A 1 135 ? 26.484 13.255 -6.098 1.00 97.50 135 VAL A CA 1
ATOM 972 C C . VAL A 1 135 ? 26.434 13.400 -4.577 1.00 97.50 135 VAL A C 1
ATOM 974 O O . VAL A 1 135 ? 27.467 13.245 -3.927 1.00 97.50 135 VAL A O 1
ATOM 977 N N . ALA A 1 136 ? 25.250 13.615 -3.998 1.00 97.38 136 ALA A N 1
ATOM 978 C CA . ALA A 1 136 ? 25.078 13.750 -2.553 1.00 97.38 136 ALA A CA 1
ATOM 979 C C . ALA A 1 136 ? 25.511 12.478 -1.807 1.00 97.38 136 ALA A C 1
ATOM 981 O O . ALA A 1 136 ? 26.255 12.551 -0.828 1.00 97.38 136 ALA A O 1
ATOM 982 N N . MET A 1 137 ? 25.134 11.296 -2.311 1.00 98.12 137 MET A N 1
ATOM 983 C CA . MET A 1 137 ? 25.559 10.021 -1.726 1.00 98.12 137 MET A CA 1
ATOM 984 C C . MET A 1 137 ? 27.087 9.861 -1.725 1.00 98.12 137 MET A C 1
ATOM 986 O O . MET A 1 137 ? 27.658 9.373 -0.748 1.00 98.12 137 MET A O 1
ATOM 990 N N . LYS A 1 138 ? 27.761 10.289 -2.802 1.00 97.25 138 LYS A N 1
ATOM 991 C CA . LYS A 1 138 ? 29.228 10.274 -2.905 1.00 97.25 138 LYS A CA 1
ATOM 992 C C . LYS A 1 138 ? 29.872 11.263 -1.929 1.00 97.25 138 LYS A C 1
ATOM 994 O O . LYS A 1 138 ? 30.762 10.875 -1.178 1.00 97.25 138 LYS A O 1
ATOM 999 N N . GLN A 1 139 ? 29.428 12.520 -1.934 1.00 97.69 139 GLN A N 1
ATOM 1000 C CA . GLN A 1 139 ? 30.026 13.605 -1.147 1.00 97.69 139 GLN A CA 1
ATOM 1001 C C . GLN A 1 139 ? 29.847 13.419 0.361 1.00 97.69 139 GLN A C 1
ATOM 1003 O O . GLN A 1 139 ? 30.742 13.752 1.128 1.00 97.69 139 GLN A O 1
ATOM 1008 N N . CYS A 1 140 ? 28.721 12.855 0.797 1.00 97.88 140 CYS A N 1
ATOM 1009 C CA . CYS A 1 140 ? 28.460 12.607 2.213 1.00 97.88 140 CYS A CA 1
ATOM 1010 C C . CYS A 1 140 ? 29.012 11.261 2.710 1.00 97.88 140 CYS A C 1
ATOM 1012 O O . CYS A 1 140 ? 28.679 10.857 3.820 1.00 97.88 140 CYS A O 1
ATOM 1014 N N . HIS A 1 141 ? 29.814 10.540 1.913 1.00 97.69 141 HIS A N 1
ATOM 1015 C CA . HIS A 1 141 ? 30.315 9.196 2.247 1.00 97.69 141 HIS A CA 1
ATOM 1016 C C . HIS A 1 141 ? 29.189 8.207 2.610 1.00 97.69 141 HIS A C 1
ATOM 1018 O O . HIS A 1 141 ? 29.328 7.330 3.464 1.00 97.69 141 HIS A O 1
ATOM 1024 N N . ALA A 1 142 ? 28.045 8.334 1.936 1.00 97.94 142 ALA A N 1
ATOM 1025 C CA . ALA A 1 142 ? 26.824 7.589 2.223 1.00 97.94 142 ALA A CA 1
ATOM 1026 C C . ALA A 1 142 ? 26.787 6.193 1.571 1.00 97.94 142 ALA A C 1
ATOM 1028 O O . ALA A 1 142 ? 25.753 5.525 1.569 1.00 97.94 142 ALA A O 1
ATOM 1029 N N . SER A 1 143 ? 27.913 5.734 1.022 1.00 98.12 143 SER A N 1
ATOM 1030 C CA . SER A 1 143 ? 28.065 4.431 0.378 1.00 98.12 143 SER A CA 1
ATOM 1031 C C . SER A 1 143 ? 29.357 3.763 0.843 1.00 98.12 143 SER A C 1
ATOM 1033 O O . SER A 1 143 ? 30.431 4.336 0.701 1.00 98.12 143 SER A O 1
ATOM 1035 N N . GLN A 1 144 ? 29.246 2.537 1.365 1.00 97.88 144 GLN A N 1
ATOM 1036 C CA . GLN A 1 144 ? 30.387 1.673 1.703 1.00 97.88 144 GLN A CA 1
ATOM 1037 C C . GLN A 1 144 ? 30.421 0.461 0.761 1.00 97.88 144 GLN A C 1
ATOM 1039 O O . GLN A 1 144 ? 31.006 0.544 -0.310 1.00 97.88 144 GLN A O 1
ATOM 1044 N N . CYS A 1 145 ? 29.705 -0.628 1.082 1.00 97.94 145 CYS A N 1
ATOM 1045 C CA . CYS A 1 145 ? 29.640 -1.815 0.213 1.00 97.94 145 CYS A CA 1
ATOM 1046 C C . CYS A 1 145 ? 28.924 -1.574 -1.131 1.00 97.94 145 CYS A C 1
ATOM 1048 O O . CYS A 1 145 ? 29.004 -2.403 -2.032 1.00 97.94 145 CYS A O 1
ATOM 1050 N N . GLY A 1 146 ? 28.161 -0.483 -1.253 1.00 97.81 146 GLY A N 1
ATOM 1051 C CA . GLY A 1 146 ? 27.484 -0.080 -2.488 1.00 97.81 146 GLY A CA 1
ATOM 1052 C C . GLY A 1 146 ? 26.178 -0.812 -2.818 1.00 97.81 146 GLY A C 1
ATOM 1053 O O . GLY A 1 146 ? 25.421 -0.338 -3.659 1.00 97.81 146 GLY A O 1
ATOM 1054 N N . TYR A 1 147 ? 25.853 -1.931 -2.162 1.00 98.12 147 TYR A N 1
ATOM 1055 C CA . TYR A 1 147 ? 24.732 -2.784 -2.593 1.00 98.12 147 TYR A CA 1
ATOM 1056 C C . TYR A 1 147 ? 23.347 -2.137 -2.412 1.00 98.12 147 TYR A C 1
ATOM 1058 O O . TYR A 1 147 ? 22.457 -2.309 -3.242 1.00 98.12 147 TYR A O 1
ATOM 1066 N N . CYS A 1 148 ? 23.160 -1.368 -1.336 1.00 98.31 148 CYS A N 1
ATOM 1067 C CA . CYS A 1 148 ? 21.913 -0.641 -1.070 1.00 98.31 148 CYS A CA 1
ATOM 1068 C C . CYS A 1 148 ? 21.846 0.731 -1.764 1.00 98.31 148 CYS A C 1
ATOM 1070 O O . CYS A 1 148 ? 20.760 1.300 -1.880 1.00 98.31 148 CYS A O 1
ATOM 1072 N N . THR A 1 149 ? 22.986 1.246 -2.239 1.00 98.62 149 THR A N 1
ATOM 1073 C CA . THR A 1 149 ? 23.142 2.611 -2.759 1.00 98.62 149 THR A CA 1
ATOM 1074 C C . THR A 1 149 ? 22.173 2.930 -3.901 1.00 98.62 149 THR A C 1
ATOM 1076 O O . THR A 1 149 ? 21.523 3.970 -3.810 1.00 98.62 149 THR A O 1
ATOM 1079 N N . PRO A 1 150 ? 21.963 2.055 -4.912 1.00 98.62 150 PRO A N 1
ATOM 1080 C CA . PRO A 1 150 ? 20.963 2.298 -5.951 1.00 98.62 150 PRO A CA 1
ATOM 1081 C C . PRO A 1 150 ? 19.566 2.564 -5.391 1.00 98.62 150 PRO A C 1
ATOM 1083 O O . PRO A 1 150 ? 18.921 3.530 -5.777 1.00 98.62 150 PRO A O 1
ATOM 1086 N N . GLY A 1 151 ? 19.121 1.765 -4.417 1.00 98.69 151 GLY A N 1
ATOM 1087 C CA . GLY A 1 151 ? 17.801 1.930 -3.815 1.00 98.69 151 GLY A CA 1
ATOM 1088 C C . GLY A 1 151 ? 17.629 3.278 -3.109 1.00 98.69 151 GLY A C 1
ATOM 1089 O O . GLY A 1 151 ? 16.571 3.893 -3.230 1.00 98.69 151 GLY A O 1
ATOM 1090 N N . PHE A 1 152 ? 18.663 3.741 -2.398 1.00 98.69 152 PHE A N 1
ATOM 1091 C CA . PHE A 1 152 ? 18.658 5.053 -1.742 1.00 98.69 152 PHE A CA 1
ATOM 1092 C C . PHE A 1 152 ? 18.675 6.207 -2.746 1.00 98.69 152 PHE A C 1
ATOM 1094 O O . PHE A 1 152 ? 17.938 7.169 -2.556 1.00 98.69 152 PHE A O 1
ATOM 1101 N N . VAL A 1 153 ? 19.449 6.090 -3.832 1.00 98.56 153 VAL A N 1
ATOM 1102 C CA . VAL A 1 153 ? 19.443 7.073 -4.928 1.00 98.56 153 VAL A CA 1
ATOM 1103 C C . VAL A 1 153 ? 18.030 7.228 -5.485 1.00 98.56 153 VAL A C 1
ATOM 1105 O O . VAL A 1 153 ? 17.532 8.347 -5.549 1.00 98.56 153 VAL A O 1
ATOM 1108 N N . MET A 1 154 ? 17.347 6.123 -5.799 1.00 98.62 154 MET A N 1
ATOM 1109 C CA . MET A 1 154 ? 15.984 6.179 -6.341 1.00 98.62 154 MET A CA 1
ATOM 1110 C C . MET A 1 154 ? 14.981 6.787 -5.351 1.00 98.62 154 MET A C 1
ATOM 1112 O O . MET A 1 154 ? 14.131 7.580 -5.750 1.00 98.62 154 MET A O 1
ATOM 1116 N N . ALA A 1 155 ? 15.087 6.464 -4.058 1.00 97.94 155 ALA A N 1
ATOM 1117 C CA . ALA A 1 155 ? 14.221 7.034 -3.024 1.00 97.94 155 ALA A CA 1
ATOM 1118 C C . ALA A 1 155 ? 14.437 8.550 -2.842 1.00 97.94 155 ALA A C 1
ATOM 1120 O O . ALA A 1 155 ? 13.466 9.305 -2.772 1.00 97.94 155 ALA A O 1
ATOM 1121 N N . MET A 1 156 ? 15.694 9.013 -2.825 1.00 97.25 156 MET A N 1
ATOM 1122 C CA . MET A 1 156 ? 16.020 10.445 -2.783 1.00 97.25 156 MET A CA 1
ATOM 1123 C C . MET A 1 156 ? 15.558 11.167 -4.049 1.00 97.25 156 MET A C 1
ATOM 1125 O O . MET A 1 156 ? 15.058 12.284 -3.968 1.00 97.25 156 MET A O 1
ATOM 1129 N N . SER A 1 157 ? 15.676 10.536 -5.217 1.00 96.75 157 SER A N 1
ATOM 1130 C CA . SER A 1 157 ? 15.172 11.106 -6.465 1.00 96.75 157 SER A CA 1
ATOM 1131 C C . SER A 1 157 ? 13.649 11.250 -6.465 1.00 96.75 157 SER A C 1
ATOM 1133 O O . SER A 1 157 ? 13.171 12.313 -6.836 1.00 96.75 157 SER A O 1
ATOM 1135 N N . ALA A 1 158 ? 12.887 10.271 -5.959 1.00 95.44 158 ALA A N 1
ATOM 1136 C CA . ALA A 1 158 ? 11.436 10.430 -5.777 1.00 95.44 158 ALA A CA 1
ATOM 1137 C C . ALA A 1 158 ? 11.089 11.608 -4.850 1.00 95.44 158 ALA A C 1
ATOM 1139 O O . ALA A 1 158 ? 10.163 12.370 -5.121 1.00 95.44 158 ALA A O 1
ATOM 1140 N N . MET A 1 159 ? 11.844 11.768 -3.758 1.00 94.69 159 MET A N 1
ATOM 1141 C CA . MET A 1 159 ? 11.677 12.890 -2.832 1.00 94.69 159 MET A CA 1
ATOM 1142 C C . MET A 1 159 ? 11.920 14.237 -3.530 1.00 94.69 159 MET A C 1
ATOM 1144 O O . MET A 1 159 ? 11.135 15.166 -3.355 1.00 94.69 159 MET A O 1
ATOM 1148 N N . LEU A 1 160 ? 12.975 14.337 -4.345 1.00 92.19 160 LEU A N 1
ATOM 1149 C CA . LEU A 1 160 ? 13.297 15.543 -5.112 1.00 92.19 160 LEU A CA 1
ATOM 1150 C C . LEU A 1 160 ? 12.267 15.855 -6.197 1.00 92.19 160 LEU A C 1
ATOM 1152 O O . LEU A 1 160 ? 11.911 17.017 -6.347 1.00 92.19 160 LEU A O 1
ATOM 1156 N N . GLU A 1 161 ? 11.769 14.855 -6.926 1.00 89.19 161 GLU A N 1
ATOM 1157 C CA . GLU A 1 161 ? 10.721 15.072 -7.936 1.00 89.19 161 GLU A CA 1
ATOM 1158 C C . GLU A 1 161 ? 9.458 15.661 -7.305 1.00 89.19 161 GLU A C 1
ATOM 1160 O O . GLU A 1 161 ? 8.815 16.527 -7.893 1.00 89.19 161 GLU A O 1
ATOM 1165 N N . LYS A 1 162 ? 9.128 15.236 -6.079 1.00 87.31 162 LYS A N 1
ATOM 1166 C CA . LYS A 1 162 ? 7.927 15.707 -5.389 1.00 87.31 162 LYS A CA 1
ATOM 1167 C C . LYS A 1 162 ? 8.097 17.047 -4.673 1.00 87.31 162 LYS A C 1
ATOM 1169 O O . LYS A 1 162 ? 7.152 17.828 -4.631 1.00 87.31 162 LYS A O 1
ATOM 1174 N N . HIS A 1 163 ? 9.264 17.305 -4.081 1.00 85.50 163 HIS A N 1
ATOM 1175 C CA . HIS A 1 163 ? 9.463 18.434 -3.157 1.00 85.50 163 HIS A CA 1
ATOM 1176 C C . HIS A 1 163 ? 10.546 19.432 -3.594 1.00 85.50 163 HIS A C 1
ATOM 1178 O O . HIS A 1 163 ? 10.654 20.515 -3.025 1.00 85.50 163 HIS A O 1
ATOM 1184 N N . GLY A 1 164 ? 11.346 19.098 -4.608 1.00 66.69 164 GLY A N 1
ATOM 1185 C CA . GLY A 1 164 ? 12.540 19.845 -5.009 1.00 66.69 164 GLY A CA 1
ATOM 1186 C C . GLY A 1 164 ? 12.292 21.131 -5.801 1.00 66.69 164 GLY A C 1
ATOM 1187 O O . GLY A 1 164 ? 13.259 21.819 -6.110 1.00 66.69 164 GLY A O 1
ATOM 1188 N N . GLY A 1 165 ? 11.038 21.466 -6.129 1.00 58.69 165 GLY A N 1
ATOM 1189 C CA . GLY A 1 165 ? 10.651 22.764 -6.707 1.00 58.69 165 GLY A CA 1
ATOM 1190 C C . GLY A 1 165 ? 11.104 23.030 -8.148 1.00 58.69 165 GLY A C 1
ATOM 1191 O O . GLY A 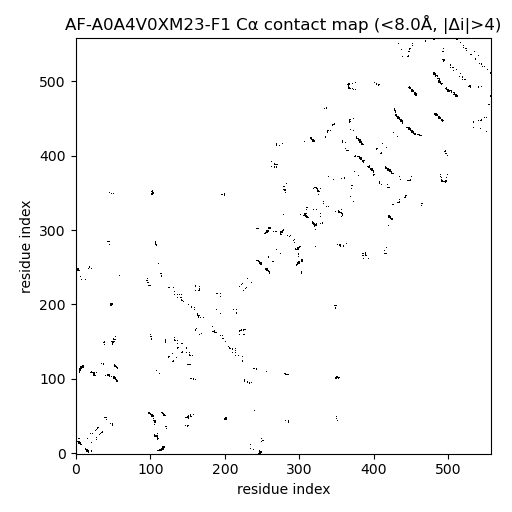1 165 ? 11.036 24.167 -8.598 1.00 58.69 165 GLY A O 1
ATOM 1192 N N . VAL A 1 166 ? 11.578 22.012 -8.871 1.00 50.41 166 VAL A N 1
ATOM 1193 C CA . VAL A 1 166 ? 12.125 22.166 -10.232 1.00 50.41 166 VAL A CA 1
ATOM 1194 C C . VAL A 1 166 ? 11.079 21.960 -11.325 1.00 50.41 166 VAL A C 1
ATOM 1196 O O . VAL A 1 166 ? 11.126 22.621 -12.354 1.00 50.41 166 VAL A O 1
ATOM 1199 N N . ASN A 1 167 ? 10.090 21.108 -11.081 1.00 43.50 167 ASN A N 1
ATOM 1200 C CA . ASN A 1 167 ? 8.855 21.118 -11.847 1.00 43.50 167 ASN A CA 1
ATOM 1201 C C . ASN A 1 167 ? 7.815 21.677 -10.891 1.00 43.50 167 ASN A C 1
ATOM 1203 O O . ASN A 1 167 ? 7.654 21.117 -9.804 1.00 43.50 167 ASN A O 1
ATOM 1207 N N . GLY A 1 168 ? 7.135 22.767 -11.252 1.00 37.00 168 GLY A N 1
ATOM 1208 C CA . GLY A 1 168 ? 5.914 23.158 -10.558 1.00 37.00 168 GLY A CA 1
ATOM 1209 C C . GLY A 1 168 ? 5.022 21.925 -10.499 1.00 37.00 168 GLY A C 1
ATOM 1210 O O . GLY A 1 168 ? 4.504 21.492 -11.527 1.00 37.00 168 GLY A O 1
ATOM 1211 N N . GLY A 1 169 ? 4.960 21.284 -9.330 1.00 34.25 169 GLY A N 1
ATOM 1212 C CA . GLY A 1 169 ? 4.213 20.052 -9.173 1.00 34.25 169 GLY A CA 1
ATOM 1213 C C . GLY A 1 169 ? 2.798 20.322 -9.653 1.00 34.25 169 GLY A C 1
ATOM 1214 O O . GLY A 1 169 ? 2.199 21.327 -9.272 1.00 34.25 169 GLY A O 1
ATOM 1215 N N . VAL A 1 170 ? 2.250 19.422 -10.465 1.00 39.12 170 VAL A N 1
ATOM 1216 C CA . VAL A 1 170 ? 0.849 19.501 -10.906 1.00 39.12 170 VAL A CA 1
ATOM 1217 C C . VAL A 1 170 ? -0.113 19.455 -9.700 1.00 39.12 170 VAL A C 1
ATOM 1219 O O . VAL A 1 170 ? -1.285 19.766 -9.834 1.00 39.12 170 VAL A O 1
ATOM 1222 N N . ASN A 1 171 ? 0.394 19.185 -8.489 1.00 33.91 171 ASN A N 1
ATOM 1223 C CA . ASN A 1 171 ? -0.283 19.424 -7.215 1.00 33.91 171 ASN A CA 1
ATOM 1224 C C . ASN A 1 171 ? 0.643 20.076 -6.170 1.00 33.91 171 ASN A C 1
ATOM 1226 O O . ASN A 1 171 ? 0.696 19.642 -5.020 1.00 33.91 171 ASN A O 1
ATOM 1230 N N . GLY A 1 172 ? 1.401 21.107 -6.551 1.00 33.56 172 GLY A N 1
ATOM 1231 C CA . GLY A 1 172 ? 1.875 22.071 -5.567 1.00 33.56 172 GLY A CA 1
ATOM 1232 C C . GLY A 1 172 ? 0.642 22.743 -4.980 1.00 33.56 172 GLY A C 1
ATOM 1233 O O . GLY A 1 172 ? 0.019 23.564 -5.651 1.00 33.56 172 GLY A O 1
ATOM 1234 N N . GLU A 1 173 ? 0.242 22.345 -3.771 1.00 36.94 173 GLU A N 1
ATOM 1235 C CA . GLU A 1 173 ? -0.747 23.087 -3.000 1.00 36.94 173 GLU A CA 1
ATOM 1236 C C . GLU A 1 173 ? -0.351 24.562 -3.062 1.00 36.94 173 GLU A C 1
ATOM 1238 O O . GLU A 1 173 ? 0.712 24.957 -2.575 1.00 36.94 173 GLU A O 1
ATOM 1243 N N . ARG A 1 174 ? -1.189 25.379 -3.711 1.00 30.69 174 ARG A N 1
ATOM 1244 C CA . ARG A 1 174 ? -1.132 26.822 -3.529 1.00 30.69 174 ARG A CA 1
ATOM 1245 C C . ARG A 1 174 ? -1.318 27.023 -2.034 1.00 30.69 174 ARG A C 1
ATOM 1247 O O . ARG A 1 174 ? -2.430 26.858 -1.533 1.00 30.69 174 ARG A O 1
ATOM 1254 N N . ALA A 1 175 ? -0.233 27.327 -1.325 1.00 31.09 175 ALA A N 1
ATOM 1255 C CA . ALA A 1 175 ? -0.326 27.842 0.027 1.00 31.09 175 ALA A CA 1
ATOM 1256 C C . ALA A 1 175 ? -1.384 28.952 -0.008 1.00 31.09 175 ALA A C 1
ATOM 1258 O O . ALA A 1 175 ? -1.301 29.854 -0.847 1.00 31.09 175 ALA A O 1
ATOM 1259 N N . HIS A 1 176 ? -2.428 28.824 0.814 1.00 28.47 176 HIS A N 1
ATOM 1260 C CA . HIS A 1 176 ? -3.502 29.807 0.891 1.00 28.47 176 HIS A CA 1
ATOM 1261 C C . HIS A 1 176 ? -2.889 31.200 1.116 1.00 28.47 176 HIS A C 1
ATOM 1263 O O . HIS A 1 176 ? -2.456 31.502 2.225 1.00 28.47 176 HIS A O 1
ATOM 1269 N N . GLY A 1 177 ? -2.818 32.022 0.059 1.00 29.62 177 GLY A N 1
ATOM 1270 C CA . GLY A 1 177 ? -2.339 33.407 0.132 1.00 29.62 177 GLY A CA 1
ATOM 1271 C C . GLY A 1 177 ? -1.382 33.905 -0.962 1.00 29.62 177 GLY A C 1
ATOM 1272 O O . GLY A 1 177 ? -1.086 35.094 -0.949 1.00 29.62 177 GLY A O 1
ATOM 1273 N N . ALA A 1 178 ? -0.899 33.087 -1.905 1.00 28.27 178 ALA A N 1
ATOM 1274 C CA . ALA A 1 178 ? -0.006 33.586 -2.965 1.00 28.27 178 ALA A CA 1
ATOM 1275 C C . ALA A 1 178 ? -0.782 34.079 -4.205 1.00 28.27 178 ALA A C 1
ATOM 1277 O O . ALA A 1 178 ? -1.458 33.296 -4.875 1.00 28.27 178 ALA A O 1
ATOM 1278 N N . SER A 1 179 ? -0.679 35.380 -4.492 1.00 27.38 179 SER A N 1
ATOM 1279 C CA . SER A 1 179 ? -1.144 36.032 -5.721 1.00 27.38 179 SER A CA 1
ATOM 1280 C C . SER A 1 179 ? -0.288 35.654 -6.940 1.00 27.38 179 SER A C 1
ATOM 1282 O O . SER A 1 179 ? 0.847 35.202 -6.801 1.00 27.38 179 SER A O 1
ATOM 1284 N N . ASP A 1 180 ? -0.873 35.840 -8.121 1.00 32.97 180 ASP A N 1
ATOM 1285 C CA . ASP A 1 180 ? -0.478 35.330 -9.438 1.00 32.97 180 ASP A CA 1
ATOM 1286 C C . ASP A 1 180 ? 1.020 35.386 -9.816 1.00 32.97 180 ASP A C 1
ATOM 1288 O O . ASP A 1 180 ? 1.707 36.382 -9.608 1.00 32.97 180 ASP A O 1
ATOM 1292 N N . GLY A 1 181 ? 1.490 34.317 -10.481 1.00 33.72 181 GLY A N 1
ATOM 1293 C CA . GLY A 1 181 ? 2.650 34.350 -11.389 1.00 33.72 181 GLY A CA 1
ATOM 1294 C C . GLY A 1 181 ? 4.016 33.858 -10.883 1.00 33.72 181 GLY A C 1
ATOM 1295 O O . GLY A 1 181 ? 4.978 33.929 -11.642 1.00 33.72 181 GLY A O 1
ATOM 1296 N N . GLY A 1 182 ? 4.147 33.349 -9.653 1.00 28.48 182 GLY A N 1
ATOM 1297 C CA . GLY A 1 182 ? 5.444 32.937 -9.081 1.00 28.48 182 GLY A CA 1
ATOM 1298 C C . GLY A 1 182 ? 5.718 31.426 -9.104 1.00 28.48 182 GLY A C 1
ATOM 1299 O O . GLY A 1 182 ? 4.833 30.628 -8.798 1.00 28.48 182 GLY A O 1
ATOM 1300 N N . ALA A 1 183 ? 6.961 31.033 -9.413 1.00 35.91 183 ALA A N 1
ATOM 1301 C CA . ALA A 1 183 ? 7.465 29.668 -9.239 1.00 35.91 183 ALA A CA 1
ATOM 1302 C C . ALA A 1 183 ? 7.150 29.135 -7.826 1.00 35.91 183 ALA A C 1
ATOM 1304 O O . ALA A 1 183 ? 7.337 29.843 -6.835 1.00 35.91 183 ALA A O 1
ATOM 1305 N N . VAL A 1 184 ? 6.676 27.888 -7.725 1.00 40.88 184 VAL A N 1
ATOM 1306 C CA . VAL A 1 184 ? 6.410 27.242 -6.430 1.00 40.88 184 VAL A CA 1
ATOM 1307 C C . VAL A 1 184 ? 7.740 27.130 -5.686 1.00 40.88 184 VAL A C 1
ATOM 1309 O O . VAL A 1 184 ? 8.629 26.397 -6.115 1.00 40.88 184 VAL A O 1
ATOM 1312 N N . ALA A 1 185 ? 7.898 27.882 -4.595 1.00 44.25 185 ALA A N 1
ATOM 1313 C CA . ALA A 1 185 ? 9.105 27.834 -3.781 1.00 44.25 185 ALA A CA 1
ATOM 1314 C C . ALA A 1 185 ? 9.369 26.386 -3.337 1.00 44.25 185 ALA A C 1
ATOM 1316 O O . ALA A 1 185 ? 8.472 25.723 -2.812 1.00 44.25 185 ALA A O 1
ATOM 1317 N N . ALA A 1 186 ? 10.590 25.891 -3.569 1.00 57.59 186 ALA A N 1
ATOM 1318 C CA . ALA A 1 186 ? 10.993 24.553 -3.151 1.00 57.59 186 ALA A CA 1
ATOM 1319 C C . ALA A 1 186 ? 10.691 24.357 -1.657 1.00 57.59 186 ALA A C 1
ATOM 1321 O O . ALA A 1 186 ? 11.101 25.167 -0.821 1.00 57.59 186 ALA A O 1
ATOM 1322 N N . GLN A 1 187 ? 9.978 23.282 -1.314 1.00 65.00 187 GLN A N 1
ATOM 1323 C CA . GLN A 1 187 ? 9.748 22.953 0.084 1.00 65.00 187 GLN A CA 1
ATOM 1324 C C . GLN A 1 187 ? 11.085 22.536 0.697 1.00 65.00 187 GLN A C 1
ATOM 1326 O O . GLN A 1 187 ? 11.775 21.660 0.170 1.00 65.00 187 GLN A O 1
ATOM 1331 N N . GLN A 1 188 ? 11.465 23.153 1.817 1.00 72.62 188 GLN A N 1
ATOM 1332 C CA . GLN A 1 188 ? 12.669 22.742 2.527 1.00 72.62 188 GLN A CA 1
ATOM 1333 C C . GLN A 1 188 ? 12.511 21.286 2.984 1.00 72.62 188 GLN A C 1
ATOM 1335 O O . GLN A 1 188 ? 11.598 20.952 3.739 1.00 72.62 188 GLN A O 1
ATOM 1340 N N . ILE A 1 189 ? 13.410 20.422 2.516 1.00 84.69 189 ILE A N 1
ATOM 1341 C CA . ILE A 1 189 ? 13.456 19.018 2.917 1.00 84.69 189 ILE A CA 1
ATOM 1342 C C . ILE A 1 189 ? 13.993 18.961 4.347 1.00 84.69 189 ILE A C 1
ATOM 1344 O O . ILE A 1 189 ? 15.169 19.237 4.589 1.00 84.69 189 ILE A O 1
ATOM 1348 N N . ASP A 1 190 ? 13.121 18.628 5.296 1.00 87.62 190 ASP A N 1
ATOM 1349 C CA . ASP A 1 190 ? 13.491 18.432 6.695 1.00 87.62 190 ASP A CA 1
ATOM 1350 C C . ASP A 1 190 ? 13.878 16.969 6.994 1.00 87.62 190 ASP A C 1
ATOM 1352 O O . ASP A 1 190 ? 13.721 16.056 6.174 1.00 87.62 190 ASP A O 1
ATOM 1356 N N . ALA A 1 191 ? 14.392 16.728 8.203 1.00 87.69 191 ALA A N 1
ATOM 1357 C CA . ALA A 1 191 ? 14.834 15.399 8.625 1.00 87.69 191 ALA A CA 1
ATOM 1358 C C . ALA A 1 191 ? 13.692 14.374 8.678 1.00 87.69 191 ALA A C 1
ATOM 1360 O O . ALA A 1 191 ? 13.917 13.187 8.438 1.00 87.69 191 ALA A O 1
ATOM 1361 N N . LYS A 1 192 ? 12.463 14.815 8.972 1.00 87.81 192 LYS A N 1
ATOM 1362 C CA . LYS A 1 192 ? 11.295 13.936 9.050 1.00 87.81 192 LYS A CA 1
ATOM 1363 C C . LYS A 1 192 ? 10.893 13.465 7.656 1.00 87.81 192 LYS A C 1
ATOM 1365 O O . LYS A 1 192 ? 10.653 12.276 7.463 1.00 87.81 192 LYS A O 1
ATOM 1370 N N . MET A 1 193 ? 10.851 14.371 6.685 1.00 89.06 193 MET A N 1
ATOM 1371 C CA . MET A 1 193 ? 10.594 14.063 5.285 1.00 89.06 193 MET A CA 1
ATOM 1372 C C . MET A 1 193 ? 11.672 13.135 4.730 1.00 89.06 193 MET A C 1
ATOM 1374 O O . MET A 1 193 ? 11.332 12.079 4.195 1.00 89.06 193 MET A O 1
ATOM 1378 N N . ALA A 1 194 ? 12.950 13.472 4.929 1.00 92.25 194 ALA A N 1
ATOM 1379 C CA . ALA A 1 194 ? 14.066 12.627 4.516 1.00 92.25 194 ALA A CA 1
ATOM 1380 C C . ALA A 1 194 ? 13.936 11.209 5.097 1.00 92.25 194 ALA A C 1
ATOM 1382 O O . ALA A 1 194 ? 13.943 10.231 4.352 1.00 92.25 194 ALA A O 1
ATOM 1383 N N . ALA A 1 195 ? 13.729 11.079 6.410 1.00 89.94 195 ALA A N 1
ATOM 1384 C CA . ALA A 1 195 ? 13.539 9.780 7.049 1.00 89.94 195 ALA A CA 1
ATOM 1385 C C . ALA A 1 195 ? 12.342 9.008 6.468 1.00 89.94 195 ALA A C 1
ATOM 1387 O O . ALA A 1 195 ? 12.478 7.824 6.162 1.00 89.94 195 ALA A O 1
ATOM 1388 N N . ASN A 1 196 ? 11.199 9.667 6.249 1.00 89.62 196 ASN A N 1
ATOM 1389 C CA . ASN A 1 196 ? 10.007 9.029 5.686 1.00 89.62 196 ASN A CA 1
ATOM 1390 C C . ASN A 1 196 ? 10.262 8.438 4.291 1.00 89.62 196 ASN A C 1
ATOM 1392 O O . ASN A 1 196 ? 9.882 7.295 4.041 1.00 89.62 196 ASN A O 1
ATOM 1396 N N . TYR A 1 197 ? 10.928 9.173 3.393 1.00 93.88 197 TYR A N 1
ATOM 1397 C CA . TYR A 1 197 ? 11.252 8.674 2.049 1.00 93.88 197 TYR A CA 1
ATOM 1398 C C . TYR A 1 197 ? 12.269 7.530 2.061 1.00 93.88 197 TYR A C 1
ATOM 1400 O O . TYR A 1 197 ? 12.185 6.627 1.231 1.00 93.88 197 TYR A O 1
ATOM 1408 N N . LEU A 1 198 ? 13.202 7.539 3.014 1.00 95.69 198 LEU A N 1
ATOM 1409 C CA . LEU A 1 198 ? 14.256 6.528 3.130 1.00 95.69 198 LEU A CA 1
ATOM 1410 C C . LEU A 1 198 ? 13.847 5.314 3.979 1.00 95.69 198 LEU A C 1
ATOM 1412 O O . LEU A 1 198 ? 14.583 4.333 4.028 1.00 95.69 198 LEU A O 1
ATOM 1416 N N . THR A 1 199 ? 12.679 5.352 4.629 1.00 93.75 199 THR A N 1
ATOM 1417 C CA . THR A 1 199 ? 12.206 4.312 5.562 1.00 93.75 199 THR A CA 1
ATOM 1418 C C . THR A 1 199 ? 12.163 2.921 4.919 1.00 93.75 199 THR A C 1
ATOM 1420 O O . THR A 1 199 ? 12.425 1.925 5.584 1.00 93.75 199 THR A O 1
ATOM 1423 N N . GLY A 1 200 ? 11.875 2.843 3.616 1.00 95.12 200 GLY A N 1
ATOM 1424 C CA . GLY A 1 200 ? 11.821 1.588 2.863 1.00 95.12 200 GLY A CA 1
ATOM 1425 C C . GLY A 1 200 ? 13.163 1.031 2.401 1.00 95.12 200 GLY A C 1
ATOM 1426 O O . GLY A 1 200 ? 13.167 0.108 1.590 1.00 95.12 200 GLY A O 1
ATOM 1427 N N . ASN A 1 201 ? 14.286 1.607 2.832 1.00 97.88 201 ASN A N 1
ATOM 1428 C CA . ASN A 1 201 ? 15.621 1.266 2.360 1.00 97.88 201 ASN A CA 1
ATOM 1429 C C . ASN A 1 201 ? 16.521 0.887 3.537 1.00 97.88 201 ASN A C 1
ATOM 1431 O O . ASN A 1 201 ? 16.787 1.694 4.425 1.00 97.88 201 ASN A O 1
ATOM 1435 N N . LEU A 1 202 ? 17.037 -0.343 3.525 1.00 97.38 202 LEU A N 1
ATOM 1436 C CA . LEU A 1 202 ? 17.897 -0.852 4.589 1.00 97.38 202 LEU A CA 1
ATOM 1437 C C . LEU A 1 202 ? 19.374 -0.741 4.207 1.00 97.38 202 LEU A C 1
ATOM 1439 O O . LEU A 1 202 ? 19.794 -1.153 3.124 1.00 97.38 202 LEU A O 1
ATOM 1443 N N . CYS A 1 203 ? 20.178 -0.235 5.141 1.00 97.62 203 CYS A N 1
ATOM 1444 C CA . CYS A 1 203 ? 21.633 -0.243 5.070 1.00 97.62 203 CYS A CA 1
ATOM 1445 C C . CYS A 1 203 ? 22.220 -0.934 6.301 1.00 97.62 203 CYS A C 1
ATOM 1447 O O . CYS A 1 203 ? 21.819 -0.659 7.432 1.00 97.62 203 CYS A O 1
ATOM 1449 N N . ARG A 1 204 ? 23.205 -1.813 6.086 1.00 98.00 204 ARG A N 1
ATOM 1450 C CA . ARG A 1 204 ? 23.908 -2.506 7.176 1.00 98.00 204 ARG A CA 1
ATOM 1451 C C . ARG A 1 204 ? 25.274 -1.906 7.517 1.00 98.00 204 ARG A C 1
ATOM 1453 O O . ARG A 1 204 ? 25.798 -2.203 8.581 1.00 98.00 204 ARG A O 1
ATOM 1460 N N . CYS A 1 205 ? 25.829 -1.072 6.640 1.00 98.19 205 CYS A N 1
ATOM 1461 C CA . CYS A 1 205 ? 27.215 -0.610 6.734 1.00 98.19 205 CYS A CA 1
ATOM 1462 C C . CYS A 1 205 ? 27.344 0.812 7.299 1.00 98.19 205 CYS A C 1
ATOM 1464 O O . CYS A 1 205 ? 28.200 1.073 8.133 1.00 98.19 205 CYS A O 1
ATOM 1466 N N . THR A 1 206 ? 26.497 1.747 6.859 1.00 97.50 206 THR A N 1
ATOM 1467 C CA . THR A 1 206 ? 26.741 3.186 7.077 1.00 97.50 206 THR A CA 1
ATOM 1468 C C . THR A 1 206 ? 26.221 3.735 8.401 1.00 97.50 206 THR A C 1
ATOM 1470 O O . THR A 1 206 ? 26.534 4.870 8.743 1.00 97.50 206 THR A O 1
ATOM 1473 N N . GLY A 1 207 ? 25.367 2.992 9.112 1.00 95.44 207 GLY A N 1
ATOM 1474 C CA . GLY A 1 207 ? 24.661 3.518 10.285 1.00 95.44 207 GLY A CA 1
ATOM 1475 C C . GLY A 1 207 ? 23.665 4.647 9.966 1.00 95.44 207 GLY A C 1
ATOM 1476 O O . GLY A 1 207 ? 23.250 5.354 10.875 1.00 95.44 207 GLY A O 1
ATOM 1477 N N . TYR A 1 208 ? 23.274 4.817 8.695 1.00 96.75 208 TYR A N 1
ATOM 1478 C CA . TYR A 1 208 ? 22.304 5.795 8.166 1.00 96.75 208 TYR A CA 1
ATOM 1479 C C . TYR A 1 208 ? 22.656 7.281 8.279 1.00 96.75 208 TYR A C 1
ATOM 1481 O O . TYR A 1 208 ? 22.257 8.028 7.391 1.00 96.75 208 TYR A O 1
ATOM 1489 N N . ALA A 1 209 ? 23.412 7.725 9.286 1.00 96.38 209 ALA A N 1
ATOM 1490 C CA . ALA A 1 209 ? 23.764 9.137 9.472 1.00 96.38 209 ALA A CA 1
ATOM 1491 C C . ALA A 1 209 ? 24.270 9.841 8.187 1.00 96.38 209 ALA A C 1
ATOM 1493 O O . ALA A 1 209 ? 23.680 10.856 7.811 1.00 96.38 209 ALA A O 1
ATOM 1494 N N . PRO A 1 210 ? 25.255 9.302 7.434 1.00 97.75 210 PRO A N 1
ATOM 1495 C CA . PRO A 1 210 ? 25.702 9.941 6.192 1.00 97.75 210 PRO A CA 1
ATOM 1496 C C . PRO A 1 210 ? 24.652 9.911 5.066 1.00 97.75 210 PRO A C 1
ATOM 1498 O O . PRO A 1 210 ? 24.628 10.805 4.224 1.00 97.75 210 PRO A O 1
ATOM 1501 N N . ILE A 1 211 ? 23.750 8.921 5.051 1.00 98.12 211 ILE A N 1
ATOM 1502 C CA . ILE A 1 211 ? 22.651 8.829 4.071 1.00 98.12 211 ILE A CA 1
ATOM 1503 C C . ILE A 1 211 ? 21.597 9.901 4.357 1.00 98.12 211 ILE A C 1
ATOM 1505 O O . ILE A 1 211 ? 21.138 10.579 3.440 1.00 98.12 211 ILE A O 1
ATOM 1509 N N . VAL A 1 212 ? 21.227 10.082 5.626 1.00 96.19 212 VAL A N 1
ATOM 1510 C CA . VAL A 1 212 ? 20.299 11.144 6.032 1.00 96.19 212 VAL A CA 1
ATOM 1511 C C . VAL A 1 212 ? 20.905 12.510 5.720 1.00 96.19 212 VAL A C 1
ATOM 1513 O O . VAL A 1 212 ? 20.215 13.359 5.164 1.00 96.19 212 VAL A O 1
ATOM 1516 N N . GLN A 1 213 ? 22.204 12.700 5.976 1.00 96.25 213 GLN A N 1
ATOM 1517 C CA . GLN A 1 213 ? 22.897 13.929 5.595 1.00 96.25 213 GLN A CA 1
ATOM 1518 C C . GLN A 1 213 ? 22.826 14.182 4.083 1.00 96.25 213 GLN A C 1
ATOM 1520 O O . GLN A 1 213 ? 22.507 15.298 3.682 1.00 96.25 213 GLN A O 1
ATOM 1525 N N . ALA A 1 214 ? 23.040 13.159 3.248 1.00 97.50 214 ALA A N 1
ATOM 1526 C CA . ALA A 1 214 ? 22.889 13.278 1.796 1.00 97.50 214 ALA A CA 1
ATOM 1527 C C . ALA A 1 214 ? 21.464 13.699 1.386 1.00 97.50 214 ALA A C 1
ATOM 1529 O O . ALA A 1 214 ? 21.303 14.565 0.530 1.00 97.50 214 ALA A O 1
ATOM 1530 N N . ALA A 1 215 ? 20.424 13.150 2.022 1.00 96.12 215 ALA A N 1
ATOM 1531 C CA . ALA A 1 215 ? 19.040 13.556 1.758 1.00 96.12 215 ALA A CA 1
ATOM 1532 C C . ALA A 1 215 ? 18.732 15.006 2.177 1.00 96.12 215 ALA A C 1
ATOM 1534 O O . ALA A 1 215 ? 17.894 15.652 1.555 1.00 96.12 215 ALA A O 1
ATOM 1535 N N . LEU A 1 216 ? 19.399 15.531 3.206 1.00 94.31 216 LEU A N 1
ATOM 1536 C CA . LEU A 1 216 ? 19.226 16.917 3.656 1.00 94.31 216 LEU A CA 1
ATOM 1537 C C . LEU A 1 216 ? 19.988 17.927 2.785 1.00 94.31 216 LEU A C 1
ATOM 1539 O O . LEU A 1 216 ? 19.576 19.085 2.663 1.00 94.31 216 LEU A O 1
ATOM 1543 N N . THR A 1 217 ? 21.105 17.518 2.179 1.00 91.62 217 THR A N 1
ATOM 1544 C CA . THR A 1 217 ? 21.957 18.392 1.355 1.00 91.62 217 THR A CA 1
ATOM 1545 C C . THR A 1 217 ? 21.609 18.356 -0.124 1.00 91.62 217 THR A C 1
ATOM 1547 O O . THR A 1 217 ? 21.891 19.324 -0.827 1.00 91.62 217 THR A O 1
ATOM 1550 N N . VAL A 1 218 ? 20.979 17.282 -0.606 1.00 93.25 218 VAL A N 1
ATOM 1551 C CA . VAL A 1 218 ? 20.654 17.138 -2.024 1.00 93.25 218 VAL A CA 1
ATOM 1552 C C . VAL A 1 218 ? 19.695 18.232 -2.502 1.00 93.25 218 VAL A C 1
ATOM 1554 O O . VAL A 1 218 ? 18.769 18.639 -1.796 1.00 93.25 218 VAL A O 1
ATOM 1557 N N . ARG A 1 219 ? 19.928 18.740 -3.714 1.00 89.62 219 ARG A N 1
ATOM 1558 C CA . ARG A 1 219 ? 19.111 19.772 -4.361 1.00 89.62 219 ARG A CA 1
ATOM 1559 C C . ARG A 1 219 ? 18.709 19.309 -5.752 1.00 89.62 219 ARG A C 1
ATOM 1561 O O . ARG A 1 219 ? 19.512 18.705 -6.458 1.00 89.62 219 ARG A O 1
ATOM 1568 N N . ALA A 1 220 ? 17.462 19.564 -6.130 1.00 87.25 220 ALA A N 1
ATOM 1569 C CA . ALA A 1 220 ? 16.994 19.255 -7.471 1.00 87.25 220 ALA A CA 1
ATOM 1570 C C . ALA A 1 220 ? 17.657 20.190 -8.497 1.00 87.25 220 ALA A C 1
ATOM 1572 O O . ALA A 1 220 ? 18.055 21.307 -8.175 1.00 87.25 220 ALA A O 1
ATOM 1573 N N . THR A 1 221 ? 17.773 19.718 -9.737 1.00 87.31 221 THR A N 1
ATOM 1574 C CA . THR A 1 221 ? 18.235 20.523 -10.876 1.00 87.31 221 THR A CA 1
ATOM 1575 C C . THR A 1 221 ? 17.348 20.211 -12.073 1.00 87.31 221 THR A C 1
ATOM 1577 O O . THR A 1 221 ? 16.976 19.051 -12.259 1.00 87.31 221 THR A O 1
ATOM 1580 N N . GLU A 1 222 ? 17.025 21.219 -12.883 1.00 86.25 222 GLU A N 1
ATOM 1581 C CA . GLU A 1 222 ? 16.139 21.080 -14.052 1.00 86.25 222 GLU A CA 1
ATOM 1582 C C . GLU A 1 222 ? 16.619 20.012 -15.024 1.00 86.25 222 GLU A C 1
ATOM 1584 O O . GLU A 1 222 ? 15.874 19.097 -15.365 1.00 86.25 222 GLU A O 1
ATOM 1589 N N . LYS A 1 223 ? 17.915 20.026 -15.336 1.00 89.25 223 LYS A N 1
ATOM 1590 C CA . LYS A 1 223 ? 18.560 19.029 -16.193 1.00 89.25 223 LYS A CA 1
ATOM 1591 C C . LYS A 1 223 ? 18.350 17.577 -15.732 1.00 89.25 223 LYS A C 1
ATOM 1593 O O . LYS A 1 223 ? 18.275 16.678 -16.565 1.00 89.25 223 LYS A O 1
ATOM 1598 N N . HIS A 1 224 ? 18.270 17.329 -14.423 1.00 91.88 224 HIS A N 1
ATOM 1599 C CA . HIS A 1 224 ? 18.145 15.974 -13.869 1.00 91.88 224 HIS A CA 1
ATOM 1600 C C . HIS A 1 224 ? 16.715 15.577 -13.505 1.00 91.88 224 HIS A C 1
ATOM 1602 O O . HIS A 1 224 ? 16.514 14.426 -13.100 1.00 91.88 224 HIS A O 1
ATOM 1608 N N . SER A 1 225 ? 15.754 16.488 -13.687 1.00 91.88 225 SER A N 1
ATOM 1609 C CA . SER A 1 225 ? 14.321 16.237 -13.548 1.00 91.88 225 SER A CA 1
ATOM 1610 C C . SER A 1 225 ? 13.943 14.938 -14.263 1.00 91.88 225 SER A C 1
ATOM 1612 O O . SER A 1 225 ? 14.173 14.777 -15.463 1.00 91.88 225 SER A O 1
ATOM 1614 N N . VAL A 1 226 ? 13.429 13.961 -13.521 1.00 94.06 226 VAL A N 1
ATOM 1615 C CA . VAL A 1 226 ? 12.999 12.672 -14.079 1.00 94.06 226 VAL A CA 1
ATOM 1616 C C . VAL A 1 226 ? 11.749 12.898 -14.917 1.00 94.06 226 VAL A C 1
ATOM 1618 O O . VAL A 1 226 ? 11.712 12.478 -16.073 1.00 94.06 226 VAL A O 1
ATOM 1621 N N . ALA A 1 227 ? 10.771 13.638 -14.390 1.00 92.38 227 ALA A N 1
ATOM 1622 C CA . ALA A 1 227 ? 9.593 14.024 -15.153 1.00 92.38 227 ALA A CA 1
ATOM 1623 C C . ALA A 1 227 ? 9.974 14.823 -16.409 1.00 92.38 227 ALA A C 1
ATOM 1625 O O . ALA A 1 227 ? 9.500 14.494 -17.494 1.00 92.38 227 ALA A O 1
ATOM 1626 N N . GLY A 1 228 ? 10.891 15.790 -16.301 1.00 91.06 228 GLY A N 1
ATOM 1627 C CA . GLY A 1 228 ? 11.345 16.594 -17.440 1.00 91.06 228 GLY A CA 1
ATOM 1628 C C . GLY A 1 228 ? 12.024 15.770 -18.538 1.00 91.06 228 GLY A C 1
ATOM 1629 O O . GLY A 1 228 ? 11.834 16.038 -19.719 1.00 91.06 228 GLY A O 1
ATOM 1630 N N . ARG A 1 229 ? 12.769 14.720 -18.171 1.00 93.44 229 ARG A N 1
ATOM 1631 C CA . ARG A 1 229 ? 13.468 13.859 -19.140 1.00 93.44 229 ARG A CA 1
ATOM 1632 C C . ARG A 1 229 ? 12.596 12.767 -19.751 1.00 93.44 229 ARG A C 1
ATOM 1634 O O . ARG A 1 229 ? 12.852 12.354 -20.878 1.00 93.44 229 ARG A O 1
ATOM 1641 N N . TYR A 1 230 ? 11.602 12.272 -19.018 1.00 95.00 230 TYR A N 1
ATOM 1642 C CA . TYR A 1 230 ? 10.884 11.050 -19.393 1.00 95.00 230 TYR A CA 1
ATOM 1643 C C . TYR A 1 230 ? 9.385 11.245 -19.675 1.00 95.00 230 TYR A C 1
ATOM 1645 O O . TYR A 1 230 ? 8.720 10.272 -20.036 1.00 95.00 230 TYR A O 1
ATOM 1653 N N . SER A 1 231 ? 8.865 12.477 -19.596 1.00 92.81 231 SER A N 1
ATOM 1654 C CA . SER A 1 231 ? 7.481 12.838 -19.973 1.00 92.81 231 SER A CA 1
ATOM 1655 C C . SER A 1 231 ? 7.361 13.266 -21.440 1.00 92.81 231 SER A C 1
ATOM 1657 O O . SER A 1 231 ? 6.831 14.329 -21.757 1.00 92.81 231 SER A O 1
ATOM 1659 N N . ASN A 1 232 ? 7.877 12.455 -22.365 1.00 88.94 232 ASN A N 1
ATOM 1660 C CA . ASN A 1 232 ? 7.727 12.735 -23.793 1.00 88.94 232 ASN A CA 1
ATOM 1661 C C . ASN A 1 232 ? 6.256 12.548 -24.219 1.00 88.94 232 ASN A C 1
ATOM 1663 O O . ASN A 1 232 ? 5.693 11.468 -24.038 1.00 88.94 232 ASN A O 1
ATOM 1667 N N . SER A 1 233 ? 5.649 13.572 -24.828 1.00 90.75 233 SER A N 1
ATOM 1668 C CA . SER A 1 233 ? 4.234 13.566 -25.225 1.00 90.75 233 SER A CA 1
ATOM 1669 C C . SER A 1 233 ? 3.859 12.434 -26.186 1.00 90.75 233 SER A C 1
ATOM 1671 O O . SER A 1 233 ? 2.773 11.875 -26.057 1.00 90.75 233 SER A O 1
ATOM 1673 N N . TRP A 1 234 ? 4.748 12.048 -27.110 1.00 92.94 234 TRP A N 1
ATOM 1674 C CA . TRP A 1 234 ? 4.506 10.900 -27.992 1.00 92.94 234 TRP A CA 1
ATOM 1675 C C . TRP A 1 234 ? 4.441 9.592 -27.196 1.00 92.94 234 TRP A C 1
ATOM 1677 O O . TRP A 1 234 ? 3.541 8.787 -27.422 1.00 92.94 234 TRP A O 1
ATOM 1687 N N . ALA A 1 235 ? 5.353 9.400 -26.240 1.00 93.69 235 ALA A N 1
ATOM 1688 C CA . ALA A 1 235 ? 5.399 8.189 -25.424 1.00 93.69 235 ALA A CA 1
ATOM 1689 C C . ALA A 1 235 ? 4.153 8.073 -24.533 1.00 93.69 235 ALA A C 1
ATOM 1691 O O . ALA A 1 235 ? 3.557 7.004 -24.427 1.00 93.69 235 ALA A O 1
ATOM 1692 N N . ILE A 1 236 ? 3.715 9.201 -23.964 1.00 93.62 236 ILE A N 1
ATOM 1693 C CA . ILE A 1 236 ? 2.469 9.305 -23.197 1.00 93.62 236 ILE A CA 1
ATOM 1694 C C . ILE A 1 236 ? 1.263 8.944 -24.076 1.00 93.62 236 ILE A C 1
ATOM 1696 O O . ILE A 1 236 ? 0.437 8.125 -23.676 1.00 93.62 236 ILE A O 1
ATOM 1700 N N . ALA A 1 237 ? 1.167 9.511 -25.283 1.00 93.38 237 ALA A N 1
ATOM 1701 C CA . ALA A 1 237 ? 0.066 9.231 -26.203 1.00 93.38 237 ALA A CA 1
ATOM 1702 C C . ALA A 1 237 ? 0.040 7.760 -26.655 1.00 93.38 237 ALA A C 1
ATOM 1704 O O . ALA A 1 237 ? -1.023 7.140 -26.681 1.00 93.38 237 ALA A O 1
ATOM 1705 N N . ASP A 1 238 ? 1.196 7.174 -26.974 1.00 94.88 238 ASP A N 1
ATOM 1706 C CA . ASP A 1 238 ? 1.312 5.754 -27.327 1.00 94.88 238 ASP A CA 1
ATOM 1707 C C . ASP A 1 238 ? 0.931 4.835 -26.155 1.00 94.88 238 ASP A C 1
ATOM 1709 O O . ASP A 1 238 ? 0.180 3.872 -26.346 1.00 94.88 238 ASP A O 1
ATOM 1713 N N . ALA A 1 239 ? 1.369 5.161 -24.933 1.00 94.44 239 ALA A N 1
ATOM 1714 C CA . ALA A 1 239 ? 0.973 4.440 -23.728 1.00 94.44 239 ALA A CA 1
ATOM 1715 C C . ALA A 1 239 ? -0.551 4.465 -23.540 1.00 94.44 239 ALA A C 1
ATOM 1717 O O . ALA A 1 239 ? -1.159 3.399 -23.446 1.00 94.44 239 ALA A O 1
ATOM 1718 N N . LEU A 1 240 ? -1.175 5.652 -23.574 1.00 93.12 240 LEU A N 1
ATOM 1719 C CA . LEU A 1 240 ? -2.628 5.835 -23.437 1.00 93.12 240 LEU A CA 1
ATOM 1720 C C . LEU A 1 240 ? -3.418 5.061 -24.503 1.00 93.12 240 LEU A C 1
ATOM 1722 O O . LEU A 1 240 ? -4.362 4.337 -24.180 1.00 93.12 240 LEU A O 1
ATOM 1726 N N . ASN A 1 241 ? -2.999 5.151 -25.768 1.00 93.50 241 ASN A N 1
ATOM 1727 C CA . ASN A 1 241 ? -3.632 4.429 -26.874 1.00 93.50 241 ASN A CA 1
ATOM 1728 C C . ASN A 1 241 ? -3.524 2.905 -26.719 1.00 93.50 241 ASN A C 1
ATOM 1730 O O . ASN A 1 241 ? -4.437 2.167 -27.101 1.00 93.50 241 ASN A O 1
ATOM 1734 N N . THR A 1 242 ? -2.419 2.422 -26.151 1.00 94.19 242 THR A N 1
ATOM 1735 C CA . THR A 1 242 ? -2.194 0.992 -25.927 1.00 94.19 242 THR A CA 1
ATOM 1736 C C . THR A 1 242 ? -3.040 0.460 -24.772 1.00 94.19 242 THR A C 1
ATOM 1738 O O . THR A 1 242 ? -3.697 -0.577 -24.917 1.00 94.19 242 THR A O 1
ATOM 1741 N N . VAL A 1 243 ? -3.087 1.179 -23.644 1.00 93.44 243 VAL A N 1
ATOM 1742 C CA . VAL A 1 243 ? -3.840 0.756 -22.448 1.00 93.44 243 VAL A CA 1
ATOM 1743 C C . VAL A 1 243 ? -5.357 0.887 -22.601 1.00 93.44 243 VAL A C 1
ATOM 1745 O O . VAL A 1 243 ? -6.099 0.286 -21.830 1.00 93.44 243 VAL A O 1
ATOM 1748 N N . ALA A 1 244 ? -5.842 1.568 -23.644 1.00 92.81 244 ALA A N 1
ATOM 1749 C CA . ALA A 1 244 ? -7.262 1.595 -24.006 1.00 92.81 244 ALA A CA 1
ATOM 1750 C C . ALA A 1 244 ? -7.824 0.218 -24.429 1.00 92.81 244 ALA A C 1
ATOM 1752 O O . ALA A 1 244 ? -9.037 0.051 -24.559 1.00 92.81 244 ALA A O 1
ATOM 1753 N N . LYS A 1 245 ? -6.959 -0.777 -24.674 1.00 95.31 245 LYS A N 1
ATOM 1754 C CA . LYS A 1 245 ? -7.337 -2.131 -25.104 1.00 95.31 245 LYS A CA 1
ATOM 1755 C C . LYS A 1 245 ? -6.969 -3.168 -24.047 1.00 95.31 245 LYS A C 1
ATOM 1757 O O . LYS A 1 245 ? -5.855 -3.153 -23.518 1.00 95.31 245 LYS A O 1
ATOM 1762 N N . SER A 1 246 ? -7.865 -4.133 -23.838 1.00 98.12 246 SER A N 1
ATOM 1763 C CA . SER A 1 246 ? -7.654 -5.271 -22.938 1.00 98.12 246 SER A CA 1
ATOM 1764 C C . SER A 1 246 ? -6.437 -6.108 -23.344 1.00 98.12 246 SER A C 1
ATOM 1766 O O . SER A 1 246 ? -6.204 -6.330 -24.540 1.00 98.12 246 SER A O 1
ATOM 1768 N N . LEU A 1 247 ? -5.713 -6.604 -22.343 1.00 98.38 247 LEU A N 1
ATOM 1769 C CA . LEU A 1 247 ? -4.497 -7.411 -22.444 1.00 98.38 247 LEU A CA 1
ATOM 1770 C C . LEU A 1 247 ? -4.759 -8.846 -21.998 1.00 98.38 247 LEU A C 1
ATOM 1772 O O . LEU A 1 247 ? -5.343 -9.058 -20.939 1.00 98.38 247 LEU A O 1
ATOM 1776 N N . LEU A 1 248 ? -4.259 -9.811 -22.762 1.00 98.38 248 LEU A N 1
ATOM 1777 C CA . LEU A 1 248 ? -4.229 -11.223 -22.402 1.00 98.38 248 LEU A CA 1
ATOM 1778 C C . LEU A 1 248 ? -2.853 -11.801 -22.686 1.00 98.38 248 LEU A C 1
ATOM 1780 O O . LEU A 1 248 ? -2.398 -11.796 -23.822 1.00 98.38 248 LEU A O 1
ATOM 1784 N N . ILE A 1 249 ? -2.215 -12.313 -21.642 1.00 98.19 249 ILE A N 1
ATOM 1785 C CA . ILE A 1 249 ? -0.968 -13.062 -21.733 1.00 98.19 249 ILE A CA 1
ATOM 1786 C C . ILE A 1 249 ? -1.261 -14.493 -21.310 1.00 98.19 249 ILE A C 1
ATOM 1788 O O . ILE A 1 249 ? -1.735 -14.730 -20.197 1.00 98.19 249 ILE A O 1
ATOM 1792 N N . GLU A 1 250 ? -0.942 -15.438 -22.185 1.00 97.00 250 GLU A N 1
ATOM 1793 C CA . GLU A 1 250 ? -1.036 -16.867 -21.910 1.00 97.00 250 GLU A CA 1
ATOM 1794 C C . GLU A 1 250 ? 0.339 -17.500 -22.067 1.00 97.00 250 GLU A C 1
ATOM 1796 O O . GLU A 1 250 ? 0.982 -17.386 -23.112 1.00 97.00 250 GLU A O 1
ATOM 1801 N N . HIS A 1 251 ? 0.814 -18.144 -21.007 1.00 96.75 251 HIS A N 1
ATOM 1802 C CA . HIS A 1 251 ? 2.092 -18.840 -21.023 1.00 96.75 251 HIS A CA 1
ATOM 1803 C C . HIS A 1 251 ? 2.129 -19.917 -19.936 1.00 96.75 251 HIS A C 1
ATOM 1805 O O . HIS A 1 251 ? 1.698 -19.668 -18.813 1.00 96.75 251 HIS A O 1
ATOM 1811 N N . ASP A 1 252 ? 2.621 -21.115 -20.267 1.00 94.00 252 ASP A N 1
ATOM 1812 C CA . ASP A 1 252 ? 2.773 -22.250 -19.341 1.00 94.00 252 ASP A CA 1
ATOM 1813 C C . ASP A 1 252 ? 1.526 -22.547 -18.478 1.00 94.00 252 ASP A C 1
ATOM 1815 O O . ASP A 1 252 ? 1.601 -22.881 -17.296 1.00 94.00 252 ASP A O 1
ATOM 1819 N N . GLY A 1 253 ? 0.335 -22.414 -19.074 1.00 94.25 253 GLY A N 1
ATOM 1820 C CA . GLY A 1 253 ? -0.943 -22.665 -18.399 1.00 94.25 253 GLY A CA 1
ATOM 1821 C C . GLY A 1 253 ? -1.368 -21.594 -17.384 1.00 94.25 253 GLY A C 1
ATOM 1822 O O . GLY A 1 253 ? -2.351 -21.811 -16.668 1.00 94.25 253 GLY A O 1
ATOM 1823 N N . VAL A 1 254 ? -0.650 -20.467 -17.327 1.00 96.25 254 VAL A N 1
ATOM 1824 C CA . VAL A 1 254 ? -1.049 -19.233 -16.646 1.00 96.25 254 VAL A CA 1
ATOM 1825 C C . VAL A 1 254 ? -1.679 -18.284 -17.662 1.00 96.25 254 VAL A C 1
ATOM 1827 O O . VAL A 1 254 ? -1.077 -17.954 -18.682 1.00 96.25 254 VAL A O 1
ATOM 1830 N N . THR A 1 255 ? -2.873 -17.809 -17.336 1.00 97.75 255 THR A N 1
ATOM 1831 C CA . THR A 1 255 ? -3.636 -16.804 -18.068 1.00 97.75 255 THR A CA 1
ATOM 1832 C C . THR A 1 255 ? -3.672 -15.536 -17.221 1.00 97.75 255 THR A C 1
ATOM 1834 O O . THR A 1 255 ? -4.320 -15.494 -16.172 1.00 97.75 255 THR A O 1
ATOM 1837 N N . PHE A 1 256 ? -2.976 -14.493 -17.663 1.00 97.94 256 PHE A N 1
ATOM 1838 C CA . PHE A 1 256 ? -3.084 -13.144 -17.119 1.00 97.94 256 PHE A CA 1
ATOM 1839 C C . PHE A 1 256 ? -3.997 -12.321 -18.019 1.00 97.94 256 PHE A C 1
ATOM 1841 O O . PHE A 1 256 ? -3.710 -12.134 -19.198 1.00 97.94 256 PHE A O 1
ATOM 1848 N N . PHE A 1 257 ? -5.076 -11.795 -17.452 1.00 98.44 257 PHE A N 1
ATOM 1849 C CA . PHE A 1 257 ? -6.032 -10.961 -18.159 1.00 98.44 257 PHE A CA 1
ATOM 1850 C C . PHE A 1 257 ? -6.174 -9.604 -17.474 1.00 98.44 257 PHE A C 1
ATOM 1852 O O . PHE A 1 257 ? -6.470 -9.528 -16.280 1.00 98.44 257 PHE A O 1
ATOM 1859 N N . ALA A 1 258 ? -5.998 -8.528 -18.237 1.00 97.94 258 ALA A N 1
ATOM 1860 C CA . ALA A 1 258 ? -6.343 -7.178 -17.825 1.00 97.94 258 ALA A CA 1
ATOM 1861 C C . ALA A 1 258 ? -7.445 -6.623 -18.743 1.00 97.94 258 ALA A C 1
ATOM 1863 O O . ALA A 1 258 ? -7.173 -6.294 -19.899 1.00 97.94 258 ALA A O 1
ATOM 1864 N N . PRO A 1 259 ? -8.695 -6.545 -18.265 1.00 97.38 259 PRO A N 1
ATOM 1865 C CA . PRO A 1 259 ? -9.819 -6.033 -19.035 1.00 97.38 259 PRO A CA 1
ATOM 1866 C C . PRO A 1 259 ? -9.854 -4.509 -19.068 1.00 97.38 259 PRO A C 1
ATOM 1868 O O . PRO A 1 259 ? -9.631 -3.863 -18.046 1.00 97.38 259 PRO A O 1
ATOM 1871 N N . ALA A 1 260 ? -10.275 -3.942 -20.196 1.00 95.50 260 ALA A N 1
ATOM 1872 C CA . ALA A 1 260 ? -10.543 -2.511 -20.339 1.00 95.50 260 ALA A CA 1
ATOM 1873 C C . ALA A 1 260 ? -11.893 -2.081 -19.725 1.00 95.50 260 ALA A C 1
ATOM 1875 O O . ALA A 1 260 ? -12.216 -0.896 -19.696 1.00 95.50 260 ALA A O 1
ATOM 1876 N N . SER A 1 261 ? -12.718 -3.020 -19.238 1.00 96.56 261 SER A N 1
ATOM 1877 C CA . SER A 1 261 ? -14.015 -2.702 -18.627 1.00 96.56 261 SER A CA 1
ATOM 1878 C C . SER A 1 261 ? -14.384 -3.611 -17.455 1.00 96.56 261 SER A C 1
ATOM 1880 O O . SER A 1 261 ? -13.994 -4.780 -17.391 1.00 96.56 261 SER A O 1
ATOM 1882 N N . LEU A 1 262 ? -15.230 -3.101 -16.550 1.00 97.44 262 LEU A N 1
ATOM 1883 C CA . LEU A 1 262 ? -15.770 -3.897 -15.446 1.00 97.44 262 LEU A CA 1
ATOM 1884 C C . LEU A 1 262 ? -16.560 -5.109 -15.956 1.00 97.44 262 LEU A C 1
ATOM 1886 O O . LEU A 1 262 ? -16.471 -6.184 -15.368 1.00 97.44 262 LEU A O 1
ATOM 1890 N N . ARG A 1 263 ? -17.301 -4.958 -17.065 1.00 97.81 263 ARG A N 1
ATOM 1891 C CA . ARG A 1 263 ? -18.070 -6.049 -17.683 1.00 97.81 263 ARG A CA 1
ATOM 1892 C C . ARG A 1 263 ? -17.170 -7.219 -18.061 1.00 97.81 263 ARG A C 1
ATOM 1894 O O . ARG A 1 263 ? -17.518 -8.359 -17.765 1.00 97.81 263 ARG A O 1
ATOM 1901 N N . GLU A 1 264 ? -16.044 -6.951 -18.712 1.00 97.94 264 GLU A N 1
ATOM 1902 C CA . GLU A 1 264 ? -15.071 -7.988 -19.058 1.00 97.94 264 GLU A CA 1
ATOM 1903 C C . GLU A 1 264 ? -14.464 -8.621 -17.801 1.00 97.94 264 GLU A C 1
ATOM 1905 O O . GLU A 1 264 ? -14.372 -9.844 -17.734 1.00 97.94 264 GLU A O 1
ATOM 1910 N N . ALA A 1 265 ? -14.149 -7.824 -16.773 1.00 98.06 265 ALA A N 1
ATOM 1911 C CA . ALA A 1 265 ? -13.601 -8.322 -15.511 1.00 98.06 265 ALA A CA 1
ATOM 1912 C C . ALA A 1 265 ? -14.513 -9.351 -14.830 1.00 98.06 265 ALA A C 1
ATOM 1914 O O . ALA A 1 265 ? -14.074 -10.455 -14.510 1.00 98.06 265 ALA A O 1
ATOM 1915 N N . VAL A 1 266 ? -15.798 -9.025 -14.654 1.00 98.12 266 VAL A N 1
ATOM 1916 C CA . VAL A 1 266 ? -16.757 -9.952 -14.028 1.00 98.12 266 VAL A CA 1
ATOM 1917 C C . VAL A 1 266 ? -17.138 -11.119 -14.943 1.00 98.12 266 VAL A C 1
ATOM 1919 O O . VAL A 1 266 ? -17.528 -12.174 -14.456 1.00 98.12 266 VAL A O 1
ATOM 1922 N N . THR A 1 267 ? -16.997 -10.966 -16.265 1.00 98.25 267 THR A N 1
ATOM 1923 C CA . THR A 1 267 ? -17.178 -12.079 -17.213 1.00 98.25 267 THR A CA 1
ATOM 1924 C C . THR A 1 267 ? -16.035 -13.081 -17.086 1.00 98.25 267 THR A C 1
ATOM 1926 O O . THR A 1 267 ? -16.286 -14.278 -16.989 1.00 98.25 267 THR A O 1
ATOM 1929 N N . PHE A 1 268 ? -14.791 -12.597 -17.012 1.00 98.06 268 PHE A N 1
ATOM 1930 C CA . PHE A 1 268 ? -13.623 -13.438 -16.772 1.00 98.06 268 PHE A CA 1
ATOM 1931 C C . PHE A 1 268 ? -13.723 -14.160 -15.425 1.00 98.06 268 PHE A C 1
ATOM 1933 O O . PHE A 1 268 ? -13.483 -15.363 -15.369 1.00 98.06 268 PHE A O 1
ATOM 1940 N N . ALA A 1 269 ? -14.128 -13.450 -14.367 1.00 97.62 269 ALA A N 1
ATOM 1941 C CA . ALA A 1 269 ? -14.342 -14.024 -13.039 1.00 97.62 269 ALA A CA 1
ATOM 1942 C C . ALA A 1 269 ? -15.339 -15.198 -13.057 1.00 97.62 269 ALA A C 1
ATOM 1944 O O . ALA A 1 269 ? -15.056 -16.253 -12.495 1.00 97.62 269 ALA A O 1
ATOM 1945 N N . ALA A 1 270 ? -16.467 -15.039 -13.757 1.00 97.12 270 ALA A N 1
ATOM 1946 C CA . ALA A 1 270 ? -17.486 -16.079 -13.896 1.00 97.12 270 ALA A CA 1
ATOM 1947 C C . ALA A 1 270 ? -17.012 -17.295 -14.712 1.00 97.12 270 ALA A C 1
ATOM 1949 O O . ALA A 1 270 ? -17.401 -18.428 -14.441 1.00 97.12 270 ALA A O 1
ATOM 1950 N N . GLN A 1 271 ? -16.169 -17.067 -15.721 1.00 96.12 271 GLN A N 1
ATOM 1951 C CA . GLN A 1 271 ? -15.669 -18.115 -16.617 1.00 96.12 271 GLN A CA 1
ATOM 1952 C C . GLN A 1 271 ? -14.441 -18.852 -16.073 1.00 96.12 271 GLN A C 1
ATOM 1954 O O . GLN A 1 271 ? -14.120 -19.933 -16.560 1.00 96.12 271 GLN A O 1
ATOM 1959 N N . ASN A 1 272 ? -13.763 -18.293 -15.068 1.00 96.38 272 ASN A N 1
ATOM 1960 C CA . ASN A 1 272 ? -12.521 -18.836 -14.524 1.00 96.38 272 ASN A CA 1
ATOM 1961 C C . ASN A 1 272 ? -12.623 -19.036 -13.004 1.00 96.38 272 ASN A C 1
ATOM 1963 O O . ASN A 1 272 ? -12.007 -18.284 -12.242 1.00 96.38 272 ASN A O 1
ATOM 1967 N N . PRO A 1 273 ? -13.372 -20.051 -12.526 1.00 90.56 273 PRO A N 1
ATOM 1968 C CA . PRO A 1 273 ? -13.443 -20.362 -11.104 1.00 90.56 273 PRO A CA 1
ATOM 1969 C C . PRO A 1 273 ? -12.050 -20.511 -10.480 1.00 90.56 273 PRO A C 1
ATOM 1971 O O . PRO A 1 273 ? -11.165 -21.166 -11.028 1.00 90.56 273 PRO A O 1
ATOM 1974 N N . GLY A 1 274 ? -11.847 -19.895 -9.315 1.00 92.44 274 GLY A N 1
ATOM 1975 C CA . GLY A 1 274 ? -10.553 -19.909 -8.629 1.00 92.44 274 GLY A CA 1
ATOM 1976 C C . GLY A 1 274 ? -9.555 -18.849 -9.108 1.00 92.44 274 GLY A C 1
ATOM 1977 O O . GLY A 1 274 ? -8.421 -18.844 -8.613 1.00 92.44 274 GLY A O 1
ATOM 1978 N N . PHE A 1 275 ? -9.961 -17.934 -10.000 1.00 96.75 275 PHE A N 1
ATOM 1979 C CA . PHE A 1 275 ? -9.149 -16.779 -10.378 1.00 96.75 275 PHE A CA 1
ATOM 1980 C C . PHE A 1 275 ? -8.666 -15.984 -9.159 1.00 96.75 275 PHE A C 1
ATOM 1982 O O . PHE A 1 275 ? -9.273 -15.975 -8.081 1.00 96.75 275 PHE A O 1
ATOM 1989 N N . LYS A 1 276 ? -7.547 -15.281 -9.334 1.00 96.19 276 LYS A N 1
ATOM 1990 C CA . LYS A 1 276 ? -7.015 -14.353 -8.337 1.00 96.19 276 LYS A CA 1
ATOM 1991 C C . LYS A 1 276 ? -6.912 -12.959 -8.921 1.00 96.19 276 LYS A C 1
ATOM 1993 O O . LYS A 1 276 ? -6.334 -12.757 -9.984 1.00 96.19 276 LYS A O 1
ATOM 1998 N N . VAL A 1 277 ? -7.457 -11.991 -8.190 1.00 95.81 277 VAL A N 1
ATOM 1999 C CA . VAL A 1 277 ? -7.309 -10.577 -8.530 1.00 95.81 277 VAL A CA 1
ATOM 2000 C C . VAL A 1 277 ? -5.891 -10.121 -8.200 1.00 95.81 277 VAL A C 1
ATOM 2002 O O . VAL A 1 277 ? -5.415 -10.303 -7.078 1.00 95.81 277 VAL A O 1
ATOM 2005 N N . LEU A 1 278 ? -5.232 -9.486 -9.164 1.00 90.69 278 LEU A N 1
ATOM 2006 C CA . LEU A 1 278 ? -3.888 -8.943 -9.044 1.00 90.69 278 LEU A CA 1
ATOM 2007 C C . LEU A 1 278 ? -3.903 -7.420 -9.208 1.00 90.69 278 LEU A C 1
ATOM 2009 O O . LEU A 1 278 ? -3.942 -6.889 -10.317 1.00 90.69 278 LEU A O 1
ATOM 2013 N N . ALA A 1 279 ? -3.846 -6.710 -8.080 1.00 84.00 279 ALA A N 1
ATOM 2014 C CA . ALA A 1 279 ? -3.745 -5.251 -8.057 1.00 84.00 279 ALA A CA 1
ATOM 2015 C C . ALA A 1 279 ? -2.280 -4.778 -8.069 1.00 84.00 279 ALA A C 1
ATOM 2017 O O . ALA A 1 279 ? -1.838 -4.117 -9.005 1.00 84.00 279 ALA A O 1
ATOM 2018 N N . ALA A 1 280 ? -1.526 -5.103 -7.019 1.00 80.62 280 ALA A N 1
ATOM 2019 C CA . ALA A 1 280 ? -0.185 -4.554 -6.779 1.00 80.62 280 ALA A CA 1
ATOM 2020 C C . ALA A 1 280 ? 0.880 -5.612 -6.469 1.00 80.62 280 ALA A C 1
ATOM 2022 O O . ALA A 1 280 ? 2.043 -5.274 -6.325 1.00 80.62 280 ALA A O 1
ATOM 2023 N N . ALA A 1 281 ? 0.484 -6.885 -6.356 1.00 91.06 281 ALA A N 1
ATOM 2024 C CA . ALA A 1 281 ? 1.354 -8.021 -6.033 1.00 91.06 281 ALA A CA 1
ATOM 2025 C C . ALA A 1 281 ? 2.164 -7.914 -4.723 1.00 91.06 281 ALA A C 1
ATOM 2027 O O . ALA A 1 281 ? 2.954 -8.801 -4.434 1.00 91.06 281 ALA A O 1
ATOM 2028 N N . THR A 1 282 ? 1.911 -6.934 -3.852 1.00 93.50 282 THR A N 1
ATOM 2029 C CA . THR A 1 282 ? 2.668 -6.770 -2.593 1.00 93.50 282 THR A CA 1
ATOM 2030 C C . THR A 1 282 ? 2.522 -7.922 -1.592 1.00 93.50 282 THR A C 1
ATOM 2032 O O . THR A 1 282 ? 3.239 -7.969 -0.603 1.00 93.50 282 THR A O 1
ATOM 2035 N N . ASP A 1 283 ? 1.601 -8.851 -1.845 1.00 93.00 283 ASP A N 1
ATOM 2036 C CA . ASP A 1 283 ? 1.473 -10.125 -1.133 1.00 93.00 283 ASP A CA 1
ATOM 2037 C C . ASP A 1 283 ? 1.773 -11.312 -2.067 1.00 93.00 283 ASP A C 1
ATOM 2039 O O . ASP A 1 283 ? 2.635 -12.139 -1.775 1.00 93.00 283 ASP A O 1
ATOM 2043 N N . MET A 1 284 ? 1.126 -11.367 -3.237 1.00 92.69 284 MET A N 1
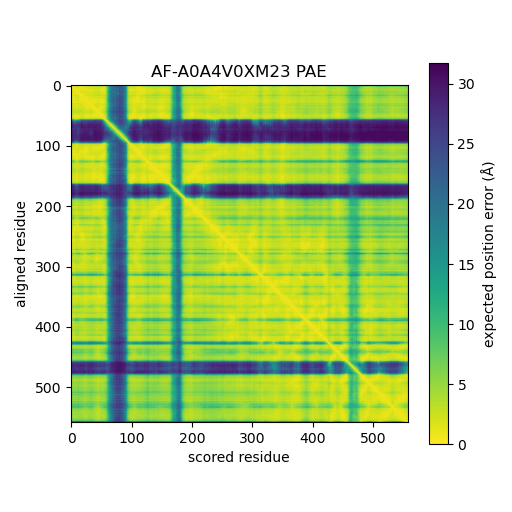ATOM 2044 C CA . MET A 1 284 ? 1.309 -12.458 -4.206 1.00 92.69 284 MET A CA 1
ATOM 2045 C C . MET A 1 284 ? 2.746 -12.562 -4.746 1.00 92.69 284 MET A C 1
ATOM 2047 O O . MET A 1 284 ? 3.253 -13.666 -4.921 1.00 92.69 284 MET A O 1
ATOM 2051 N N . GLY A 1 285 ? 3.421 -11.438 -4.983 1.00 94.94 285 GLY A N 1
ATOM 2052 C CA . GLY A 1 285 ? 4.813 -11.397 -5.426 1.00 94.94 285 GLY A CA 1
ATOM 2053 C C . GLY A 1 285 ? 5.768 -11.952 -4.372 1.00 94.94 285 GLY A C 1
ATOM 2054 O O . GLY A 1 285 ? 6.624 -12.767 -4.696 1.00 94.94 285 GLY A O 1
ATOM 2055 N N . VAL A 1 286 ? 5.546 -11.626 -3.092 1.00 95.38 286 VAL A N 1
ATOM 2056 C CA . VAL A 1 286 ? 6.294 -12.216 -1.964 1.00 95.38 286 VAL A CA 1
ATOM 2057 C C . VAL A 1 286 ? 6.098 -13.730 -1.921 1.00 95.38 286 VAL A C 1
ATOM 2059 O O . VAL A 1 286 ? 7.056 -14.487 -1.790 1.00 95.38 286 VAL A O 1
ATOM 2062 N N . GLN A 1 287 ? 4.851 -14.185 -2.057 1.00 94.75 287 GLN A N 1
ATOM 2063 C CA . GLN A 1 287 ? 4.529 -15.610 -2.105 1.00 94.75 287 GLN A CA 1
ATOM 2064 C C . GLN A 1 287 ? 5.227 -16.315 -3.275 1.00 94.75 287 GLN A C 1
ATOM 2066 O O . GLN A 1 287 ? 5.761 -17.410 -3.096 1.00 94.75 287 GLN A O 1
ATOM 2071 N N . THR A 1 288 ? 5.267 -15.663 -4.437 1.00 93.75 288 THR A N 1
ATOM 2072 C CA . THR A 1 288 ? 5.905 -16.193 -5.646 1.00 93.75 288 THR A CA 1
ATOM 2073 C C . THR A 1 288 ? 7.416 -16.314 -5.479 1.00 93.75 288 THR A C 1
ATOM 2075 O O . THR A 1 288 ? 7.988 -17.367 -5.747 1.00 93.75 288 THR A O 1
ATOM 2078 N N . ASN A 1 289 ? 8.057 -15.294 -4.909 1.00 95.38 289 ASN A N 1
ATOM 2079 C CA . ASN A 1 289 ? 9.489 -15.320 -4.599 1.00 95.38 289 ASN A CA 1
ATOM 2080 C C . ASN A 1 289 ? 9.860 -16.371 -3.542 1.00 95.38 289 ASN A C 1
ATOM 2082 O O . ASN A 1 289 ? 11.001 -16.820 -3.495 1.00 95.38 289 ASN A O 1
ATOM 2086 N N . LYS A 1 290 ? 8.892 -16.812 -2.728 1.00 94.94 290 LYS A N 1
ATOM 2087 C CA . LYS A 1 290 ? 9.027 -17.935 -1.783 1.00 94.94 290 LYS A CA 1
ATOM 2088 C C . LYS A 1 290 ? 8.687 -19.297 -2.402 1.00 94.94 290 LYS A C 1
ATOM 2090 O O . LYS A 1 290 ? 8.462 -20.261 -1.674 1.00 94.94 290 LYS A O 1
ATOM 2095 N N . GLY A 1 291 ? 8.637 -19.384 -3.730 1.00 94.50 291 GLY A N 1
ATOM 2096 C CA . GLY A 1 291 ? 8.476 -20.634 -4.471 1.00 94.50 291 GLY A CA 1
ATOM 2097 C C . GLY A 1 291 ? 7.031 -21.078 -4.695 1.00 94.50 291 GLY A C 1
ATOM 2098 O O . GLY A 1 291 ? 6.817 -22.159 -5.240 1.00 94.50 291 GLY A O 1
ATOM 2099 N N . LYS A 1 292 ? 6.022 -20.282 -4.310 1.00 94.38 292 LYS A N 1
ATOM 2100 C CA . LYS A 1 292 ? 4.637 -20.589 -4.698 1.00 94.38 292 LYS A CA 1
ATOM 2101 C C . LYS A 1 292 ? 4.427 -20.230 -6.174 1.00 94.38 292 LYS A C 1
ATOM 2103 O O . LYS A 1 292 ? 4.796 -19.133 -6.575 1.00 94.38 292 LYS A O 1
ATOM 2108 N N . PRO A 1 293 ? 3.817 -21.095 -6.995 1.00 92.00 293 PRO A N 1
ATOM 2109 C CA . PRO A 1 293 ? 3.556 -20.755 -8.387 1.00 92.00 293 PRO A CA 1
ATOM 2110 C C . PRO A 1 293 ? 2.526 -19.625 -8.495 1.00 92.00 293 PRO A C 1
ATOM 2112 O O . PRO A 1 293 ? 1.673 -19.450 -7.615 1.00 92.00 293 PRO A O 1
ATOM 2115 N N . LEU A 1 294 ? 2.572 -18.893 -9.609 1.00 91.94 294 LEU A N 1
ATOM 2116 C CA . LEU A 1 294 ? 1.500 -17.969 -9.960 1.00 91.94 294 LEU A CA 1
ATOM 2117 C C . LEU A 1 294 ? 0.172 -18.739 -10.118 1.00 91.94 294 LEU A C 1
ATOM 2119 O O . LEU A 1 294 ? 0.159 -19.854 -10.647 1.00 91.94 294 LEU A O 1
ATOM 2123 N N . PRO A 1 295 ? -0.961 -18.162 -9.681 1.00 93.69 295 PRO A N 1
ATOM 2124 C CA . PRO A 1 295 ? -2.283 -18.693 -9.989 1.00 93.69 295 PRO A CA 1
ATOM 2125 C C . PRO A 1 295 ? -2.495 -18.867 -11.497 1.00 93.69 295 PRO A C 1
ATOM 2127 O O . PRO A 1 295 ? -2.087 -18.015 -12.281 1.00 93.69 295 PRO A O 1
ATOM 2130 N N . ARG A 1 296 ? -3.205 -19.929 -11.895 1.00 95.62 296 ARG A N 1
ATOM 2131 C CA . ARG A 1 296 ? -3.490 -20.215 -13.312 1.00 95.62 296 ARG A CA 1
ATOM 2132 C C . ARG A 1 296 ? -4.351 -19.151 -13.991 1.00 95.62 296 ARG A C 1
ATOM 2134 O O . ARG A 1 296 ? -4.192 -18.934 -15.179 1.00 95.62 296 ARG A O 1
ATOM 2141 N N . ALA A 1 297 ? -5.249 -18.503 -13.255 1.00 97.62 297 ALA A N 1
ATOM 2142 C CA . ALA A 1 297 ? -6.084 -17.419 -13.762 1.00 97.62 297 ALA A CA 1
ATOM 2143 C C . ALA A 1 297 ? -5.850 -16.160 -12.921 1.00 97.62 297 ALA A C 1
ATOM 2145 O O . ALA A 1 297 ? -6.208 -16.103 -11.740 1.00 97.62 297 ALA A O 1
ATOM 2146 N N . LEU A 1 298 ? -5.234 -15.154 -13.533 1.00 97.44 298 LEU A N 1
ATOM 2147 C CA . LEU A 1 298 ? -4.905 -13.869 -12.931 1.00 97.44 298 LEU A CA 1
ATOM 2148 C C . LEU A 1 298 ? -5.728 -12.771 -13.590 1.00 97.44 298 LEU A C 1
ATOM 2150 O O . LEU A 1 298 ? -5.600 -12.521 -14.782 1.00 97.44 298 LEU A O 1
ATOM 2154 N N . LEU A 1 299 ? -6.542 -12.084 -12.793 1.00 98.12 299 LEU A N 1
ATOM 2155 C CA . LEU A 1 299 ? -7.323 -10.934 -13.232 1.00 98.12 299 LEU A CA 1
ATOM 2156 C C . LEU A 1 299 ? -6.669 -9.653 -12.718 1.00 98.12 299 LEU A C 1
ATOM 2158 O O . LEU A 1 299 ? -6.714 -9.378 -11.519 1.00 98.12 299 LEU A O 1
ATOM 2162 N N . SER A 1 300 ? -6.086 -8.841 -13.591 1.00 96.88 300 SER A N 1
ATOM 2163 C CA . SER A 1 300 ? -5.552 -7.540 -13.202 1.00 96.88 300 SER A CA 1
ATOM 2164 C C . SER A 1 300 ? -6.526 -6.417 -13.512 1.00 96.88 300 SER A C 1
ATOM 2166 O O . SER A 1 300 ? -6.980 -6.261 -14.632 1.00 96.88 300 SER A O 1
ATOM 2168 N N . LEU A 1 301 ? -6.818 -5.582 -12.521 1.00 94.88 301 LEU A N 1
ATOM 2169 C CA . LEU A 1 301 ? -7.805 -4.506 -12.651 1.00 94.88 301 LEU A CA 1
ATOM 2170 C C . LEU A 1 301 ? -7.199 -3.183 -13.152 1.00 94.88 301 LEU A C 1
ATOM 2172 O O . LEU A 1 301 ? -7.834 -2.140 -13.037 1.00 94.88 301 LEU A O 1
ATOM 2176 N N . HIS A 1 302 ? -5.954 -3.187 -13.640 1.00 94.06 302 HIS A N 1
ATOM 2177 C CA . HIS A 1 302 ? -5.210 -1.950 -13.899 1.00 94.06 302 HIS A CA 1
ATOM 2178 C C . HIS A 1 302 ? -5.703 -1.146 -15.110 1.00 94.06 302 HIS A C 1
ATOM 2180 O O . HIS A 1 302 ? -5.427 0.048 -15.146 1.00 94.06 302 HIS A O 1
ATOM 2186 N N . LEU A 1 303 ? -6.457 -1.758 -16.030 1.00 94.81 303 LEU A N 1
ATOM 2187 C CA . LEU A 1 303 ? -7.050 -1.088 -17.198 1.00 94.81 303 LEU A CA 1
ATOM 2188 C C . LEU A 1 303 ? -8.524 -0.691 -16.996 1.00 94.81 303 LEU A C 1
ATOM 2190 O O . LEU A 1 303 ? -9.133 -0.092 -17.877 1.00 94.81 303 LEU A O 1
ATOM 2194 N N . VAL A 1 304 ? -9.120 -1.004 -15.840 1.00 94.88 304 VAL A N 1
ATOM 2195 C CA . VAL A 1 304 ? -10.517 -0.655 -15.548 1.00 94.88 304 VAL A CA 1
ATOM 2196 C C . VAL A 1 304 ? -10.563 0.737 -14.908 1.00 94.88 304 VAL A C 1
ATOM 2198 O O . VAL A 1 304 ? -10.457 0.867 -13.688 1.00 94.88 304 VAL A O 1
ATOM 2201 N N . ASN A 1 305 ? -10.709 1.778 -15.735 1.00 91.25 305 ASN A N 1
ATOM 2202 C CA . ASN A 1 305 ? -10.548 3.181 -15.322 1.00 91.25 305 ASN A CA 1
ATOM 2203 C C . ASN A 1 305 ? -11.444 3.593 -14.136 1.00 91.25 305 ASN A C 1
ATOM 2205 O O . ASN A 1 305 ? -10.982 4.211 -13.181 1.00 91.25 305 ASN A O 1
ATOM 2209 N N . GLU A 1 306 ? -12.712 3.170 -14.134 1.00 92.69 306 GLU A N 1
ATOM 2210 C CA . GLU A 1 306 ? -13.673 3.468 -13.056 1.00 92.69 306 GLU A CA 1
ATOM 2211 C C . GLU A 1 306 ? -13.234 2.968 -11.664 1.00 92.69 306 GLU A C 1
ATOM 2213 O O . GLU A 1 306 ? -13.723 3.457 -10.649 1.00 92.69 306 GLU A O 1
ATOM 2218 N N . LEU A 1 307 ? -12.279 2.031 -11.577 1.00 95.06 307 LEU A N 1
ATOM 2219 C CA . LEU A 1 307 ? -11.771 1.516 -10.301 1.00 95.06 307 LEU A CA 1
ATOM 2220 C C . LEU A 1 307 ? -10.650 2.368 -9.687 1.00 95.06 307 LEU A C 1
ATOM 2222 O O . LEU A 1 307 ? -10.227 2.071 -8.566 1.00 95.06 307 LEU A O 1
ATOM 2226 N N . TYR A 1 308 ? -10.178 3.409 -10.381 1.00 93.31 308 TYR A N 1
ATOM 2227 C CA . TYR A 1 308 ? -9.264 4.420 -9.834 1.00 93.31 308 TYR A CA 1
ATOM 2228 C C . TYR A 1 308 ? -9.999 5.567 -9.124 1.00 93.31 308 TYR A C 1
ATOM 2230 O O . TYR A 1 308 ? -9.351 6.416 -8.515 1.00 93.31 308 TYR A O 1
ATOM 2238 N N . GLU A 1 309 ? -11.337 5.594 -9.159 1.00 92.81 309 GLU A N 1
ATOM 2239 C CA . GLU A 1 309 ? -12.117 6.664 -8.539 1.00 92.81 309 GLU A CA 1
ATOM 2240 C C . GLU A 1 309 ? -11.898 6.713 -7.016 1.00 92.81 309 GLU A C 1
ATOM 2242 O O . GLU A 1 309 ? -12.115 5.738 -6.291 1.00 92.81 309 GLU A O 1
ATOM 2247 N N . ALA A 1 310 ? -11.505 7.887 -6.524 1.00 92.19 310 ALA A N 1
ATOM 2248 C CA . ALA A 1 310 ? -11.426 8.208 -5.107 1.00 92.19 310 ALA A CA 1
ATOM 2249 C C . ALA A 1 310 ? -12.108 9.559 -4.887 1.00 92.19 310 ALA A C 1
ATOM 2251 O O . ALA A 1 310 ? -11.647 10.579 -5.397 1.00 92.19 310 ALA A O 1
ATOM 2252 N N . LYS A 1 311 ? -13.215 9.582 -4.142 1.00 89.19 311 LYS A N 1
ATOM 2253 C CA . LYS A 1 311 ? -13.986 10.816 -3.946 1.00 89.19 311 LYS A CA 1
ATOM 2254 C C . LYS A 1 311 ? -14.558 10.946 -2.552 1.00 89.19 311 LYS A C 1
ATOM 2256 O O . LYS A 1 311 ? -14.893 9.965 -1.886 1.00 89.19 311 LYS A O 1
ATOM 2261 N N . ARG A 1 312 ? -14.733 12.198 -2.144 1.00 88.62 312 ARG A N 1
ATOM 2262 C CA . ARG A 1 312 ? -15.552 12.552 -0.990 1.00 88.62 312 ARG A CA 1
ATOM 2263 C C . ARG A 1 312 ? -17.002 12.670 -1.421 1.00 88.62 312 ARG A C 1
ATOM 2265 O O . ARG A 1 312 ? -17.319 13.169 -2.494 1.00 88.62 312 ARG A O 1
ATOM 2272 N N . THR A 1 313 ? -17.877 12.213 -0.550 1.00 86.62 313 THR A N 1
ATOM 2273 C CA . THR A 1 313 ? -19.321 12.396 -0.635 1.00 86.62 313 THR A CA 1
ATOM 2274 C C . THR A 1 313 ? -19.756 13.278 0.531 1.00 86.62 313 THR A C 1
ATOM 2276 O O . THR A 1 313 ? -18.954 13.614 1.402 1.00 86.62 313 THR A O 1
ATOM 2279 N N . ARG A 1 314 ? -21.041 13.635 0.588 1.00 81.75 314 ARG A N 1
ATOM 2280 C CA . ARG A 1 314 ? -21.585 14.434 1.695 1.00 81.75 314 ARG A CA 1
ATOM 2281 C C . ARG A 1 314 ? -21.384 13.777 3.069 1.00 81.75 314 ARG A C 1
ATOM 2283 O O . ARG A 1 314 ? -21.282 14.488 4.060 1.00 81.75 314 ARG A O 1
ATOM 2290 N N . THR A 1 315 ? -21.368 12.445 3.130 1.00 78.06 315 THR A N 1
ATOM 2291 C CA . THR A 1 315 ? -21.367 11.679 4.390 1.00 78.06 315 THR A CA 1
ATOM 2292 C C . THR A 1 315 ? -20.117 10.823 4.594 1.00 78.06 315 THR A C 1
ATOM 2294 O O . THR A 1 315 ? -19.873 10.358 5.702 1.00 78.06 315 THR A O 1
ATOM 2297 N N . GLY A 1 316 ? -19.300 10.613 3.561 1.00 87.75 316 GLY A N 1
ATOM 2298 C CA . GLY A 1 316 ? -18.163 9.702 3.651 1.00 87.75 316 GLY A CA 1
ATOM 2299 C C . GLY A 1 316 ? -17.230 9.735 2.454 1.00 87.75 316 GLY A C 1
ATOM 2300 O O . GLY A 1 316 ? -17.261 10.655 1.638 1.00 87.75 316 GLY A O 1
ATOM 2301 N N . ILE A 1 317 ? -16.398 8.712 2.343 1.00 93.12 317 ILE A N 1
ATOM 2302 C CA . ILE A 1 317 ? -15.363 8.566 1.323 1.00 93.12 317 ILE A CA 1
ATOM 2303 C C . ILE A 1 317 ? -15.651 7.304 0.516 1.00 93.12 317 ILE A C 1
ATOM 2305 O O . ILE A 1 317 ? -16.040 6.288 1.086 1.00 93.12 317 ILE A O 1
ATOM 2309 N N . VAL A 1 318 ? -15.455 7.367 -0.799 1.00 96.06 318 VAL A N 1
ATOM 2310 C CA . VAL A 1 318 ? -15.485 6.217 -1.711 1.00 96.06 318 VAL A CA 1
ATOM 2311 C C . VAL A 1 318 ? -14.080 5.997 -2.254 1.00 96.06 318 VAL A C 1
ATOM 2313 O O . VAL A 1 318 ? -13.446 6.943 -2.722 1.00 96.06 318 VAL A O 1
ATOM 2316 N N . VAL A 1 319 ? -13.603 4.755 -2.180 1.00 97.12 319 VAL A N 1
ATOM 2317 C CA . VAL A 1 319 ? -12.244 4.355 -2.557 1.00 97.12 319 VAL A CA 1
ATOM 2318 C C . VAL A 1 319 ? -12.309 3.146 -3.488 1.00 97.12 319 VAL A C 1
ATOM 2320 O O . VAL A 1 319 ? -12.630 2.035 -3.056 1.00 97.12 319 VAL A O 1
ATOM 2323 N N . GLY A 1 320 ? -12.013 3.364 -4.768 1.00 97.31 320 GLY A N 1
ATOM 2324 C CA . GLY A 1 320 ? -11.964 2.334 -5.802 1.00 97.31 320 GLY A CA 1
ATOM 2325 C C . GLY A 1 320 ? -10.861 1.292 -5.588 1.00 97.31 320 GLY A C 1
ATOM 2326 O O . GLY A 1 320 ? -9.873 1.519 -4.884 1.00 97.31 320 GLY A O 1
ATOM 2327 N N . ALA A 1 321 ? -11.013 0.120 -6.210 1.00 97.00 321 ALA A N 1
ATOM 2328 C CA . ALA A 1 321 ? -10.113 -1.020 -6.023 1.00 97.00 321 ALA A CA 1
ATOM 2329 C C . ALA A 1 321 ? -8.651 -0.770 -6.434 1.00 97.00 321 ALA A C 1
ATOM 2331 O O . ALA A 1 321 ? -7.749 -1.495 -5.989 1.00 97.00 321 ALA A O 1
ATOM 2332 N N . ARG A 1 322 ? -8.412 0.245 -7.270 1.00 95.38 322 ARG A N 1
ATOM 2333 C CA . ARG A 1 322 ? -7.090 0.649 -7.755 1.00 95.38 322 ARG A CA 1
ATOM 2334 C C . ARG A 1 322 ? -6.484 1.837 -7.015 1.00 95.38 322 ARG A C 1
ATOM 2336 O O . ARG A 1 322 ? -5.310 2.117 -7.236 1.00 95.38 322 ARG A O 1
ATOM 2343 N N . VAL A 1 323 ? -7.219 2.466 -6.099 1.00 95.44 323 VAL A N 1
ATOM 2344 C CA . VAL A 1 323 ? -6.698 3.573 -5.290 1.00 95.44 323 VAL A CA 1
ATOM 2345 C C . VAL A 1 323 ? -5.624 3.059 -4.332 1.00 95.44 323 VAL A C 1
ATOM 2347 O O . VAL A 1 323 ? -5.858 2.148 -3.525 1.00 95.44 323 VAL A O 1
ATOM 2350 N N . THR A 1 324 ? -4.431 3.641 -4.425 1.00 95.69 324 THR A N 1
ATOM 2351 C CA . THR A 1 324 ? -3.274 3.250 -3.614 1.00 95.69 324 THR A CA 1
ATOM 2352 C C . THR A 1 324 ? -3.388 3.781 -2.186 1.00 95.69 324 THR A C 1
ATOM 2354 O O . THR A 1 324 ? -4.108 4.741 -1.906 1.00 95.69 324 THR A O 1
ATOM 2357 N N . LEU A 1 325 ? -2.649 3.188 -1.249 1.00 96.06 325 LEU A N 1
ATOM 2358 C CA . LEU A 1 325 ? -2.576 3.684 0.125 1.00 96.06 325 LEU A CA 1
ATOM 2359 C C . LEU A 1 325 ? -1.931 5.077 0.188 1.00 96.06 325 LEU A C 1
ATOM 2361 O O . LEU A 1 325 ? -2.288 5.869 1.058 1.00 96.06 325 LEU A O 1
ATOM 2365 N N . ALA A 1 326 ? -1.034 5.412 -0.746 1.00 93.19 326 ALA A N 1
ATOM 2366 C CA . ALA A 1 326 ? -0.474 6.756 -0.875 1.00 93.19 326 ALA A CA 1
ATOM 2367 C C . ALA A 1 326 ? -1.522 7.797 -1.316 1.00 93.19 326 ALA A C 1
ATOM 2369 O O . ALA A 1 326 ? -1.526 8.912 -0.788 1.00 93.19 326 ALA A O 1
ATOM 2370 N N . GLN A 1 327 ? -2.418 7.441 -2.244 1.00 93.44 327 GLN A N 1
ATOM 2371 C CA . GLN A 1 327 ? -3.549 8.283 -2.654 1.00 93.44 327 GLN A CA 1
ATOM 2372 C C . GLN A 1 327 ? -4.595 8.395 -1.537 1.00 93.44 327 GLN A C 1
ATOM 2374 O O . GLN A 1 327 ? -5.030 9.499 -1.217 1.00 93.44 327 GLN A O 1
ATOM 2379 N N . LEU A 1 328 ? -4.933 7.279 -0.882 1.00 95.00 328 LEU A N 1
ATOM 2380 C CA . LEU A 1 328 ? -5.830 7.258 0.275 1.00 95.00 328 LEU A CA 1
ATOM 2381 C C . LEU A 1 328 ? -5.327 8.168 1.396 1.00 95.00 328 LEU A C 1
ATOM 2383 O O . LEU A 1 328 ? -6.108 8.923 1.964 1.00 95.00 328 LEU A O 1
ATOM 2387 N N . ARG A 1 329 ? -4.025 8.118 1.707 1.00 93.94 329 ARG A N 1
ATOM 2388 C CA . ARG A 1 329 ? -3.410 8.972 2.728 1.00 93.94 329 ARG A CA 1
ATOM 2389 C C . ARG A 1 329 ? -3.695 10.448 2.448 1.00 93.94 329 ARG A C 1
ATOM 2391 O O . ARG A 1 329 ? -4.198 11.115 3.342 1.00 93.94 329 ARG A O 1
ATOM 2398 N N . ARG A 1 330 ? -3.431 10.914 1.217 1.00 90.44 330 ARG A N 1
ATOM 2399 C CA . ARG A 1 330 ? -3.712 12.296 0.775 1.00 90.44 330 ARG A CA 1
ATOM 2400 C C . ARG A 1 330 ? -5.197 12.623 0.897 1.00 90.44 330 ARG A C 1
ATOM 2402 O O . ARG A 1 330 ? -5.580 13.601 1.524 1.00 90.44 330 ARG A O 1
ATOM 2409 N N . LEU A 1 331 ? -6.053 11.740 0.380 1.00 89.94 331 LEU A N 1
ATOM 2410 C CA . LEU A 1 331 ? -7.503 11.909 0.454 1.00 89.94 331 LEU A CA 1
ATOM 2411 C C . LEU A 1 331 ? -8.002 12.038 1.898 1.00 89.94 331 LEU A C 1
ATOM 2413 O O . LEU A 1 331 ? -8.948 12.782 2.139 1.00 89.94 331 LEU A O 1
ATOM 2417 N N . CYS A 1 332 ? -7.377 11.348 2.850 1.00 91.00 332 CYS A N 1
ATOM 2418 C CA . CYS A 1 332 ? -7.763 11.347 4.255 1.00 91.00 332 CYS A CA 1
ATOM 2419 C C . CYS A 1 332 ? -7.175 12.501 5.079 1.00 91.00 332 CYS A C 1
ATOM 2421 O O . CYS A 1 332 ? -7.620 12.677 6.208 1.00 91.00 332 CYS A O 1
ATOM 2423 N N . GLU A 1 333 ? -6.250 13.313 4.553 1.00 88.50 333 GLU A N 1
ATOM 2424 C CA . GLU A 1 333 ? -5.579 14.382 5.321 1.00 88.50 333 GLU A CA 1
ATOM 2425 C C . GLU A 1 333 ? -6.557 15.356 5.986 1.00 88.50 333 GLU A C 1
ATOM 2427 O O . GLU A 1 333 ? -6.284 15.825 7.086 1.00 88.50 333 GLU A O 1
ATOM 2432 N N . THR A 1 334 ? -7.724 15.606 5.379 1.00 83.19 334 THR A N 1
ATOM 2433 C CA . THR A 1 334 ? -8.762 16.457 5.992 1.00 83.19 334 THR A CA 1
ATOM 2434 C C . THR A 1 334 ? -10.053 15.725 6.375 1.00 83.19 334 THR A C 1
ATOM 2436 O O . THR A 1 334 ? -10.751 16.173 7.283 1.00 83.19 334 THR A O 1
ATOM 2439 N N . SER A 1 335 ? -10.374 14.583 5.757 1.00 83.94 335 SER A N 1
ATOM 2440 C CA . SER A 1 335 ? -11.614 13.833 6.035 1.00 83.94 335 SER A CA 1
ATOM 2441 C C . SER A 1 335 ? -11.475 12.713 7.068 1.00 83.94 335 SER A C 1
ATOM 2443 O O . SER A 1 335 ? -12.482 12.295 7.634 1.00 83.94 335 SER A O 1
ATOM 2445 N N . ALA A 1 336 ? -10.260 12.206 7.285 1.00 88.50 336 ALA A N 1
ATOM 2446 C CA . ALA A 1 336 ? -9.931 11.235 8.327 1.00 88.50 336 ALA A CA 1
ATOM 2447 C C . ALA A 1 336 ? -8.456 11.402 8.755 1.00 88.50 336 ALA A C 1
ATOM 2449 O O . ALA A 1 336 ? -7.632 10.523 8.475 1.00 88.50 336 ALA A O 1
ATOM 2450 N N . PRO A 1 337 ? -8.085 12.528 9.400 1.00 89.44 337 PRO A N 1
ATOM 2451 C CA . PRO A 1 337 ? -6.676 12.891 9.592 1.00 89.44 337 PRO A CA 1
ATOM 2452 C C . PRO A 1 337 ? -5.888 11.879 10.428 1.00 89.44 337 PRO A C 1
ATOM 2454 O O . PRO A 1 337 ? -4.713 11.633 10.162 1.00 89.44 337 PRO A O 1
ATOM 2457 N N . GLU A 1 338 ? -6.547 11.226 11.390 1.00 92.50 338 GLU A N 1
ATOM 2458 C CA . GLU A 1 338 ? -5.941 10.148 12.177 1.00 92.50 338 GLU A CA 1
ATOM 2459 C C . GLU A 1 338 ? -5.528 8.963 11.288 1.00 92.50 338 GLU A C 1
ATOM 2461 O O . GLU A 1 338 ? -4.418 8.451 11.418 1.00 92.50 338 GLU A O 1
ATOM 2466 N N . LEU A 1 339 ? -6.371 8.564 10.325 1.00 94.25 339 LEU A N 1
ATOM 2467 C CA . LEU A 1 339 ? -6.019 7.523 9.356 1.00 94.25 339 LEU A CA 1
ATOM 2468 C C . LEU A 1 339 ? -4.857 7.973 8.464 1.00 94.25 339 LEU A C 1
ATOM 2470 O O . LEU A 1 339 ? -3.935 7.195 8.227 1.00 94.25 339 LEU A O 1
ATOM 2474 N N . ALA A 1 340 ? -4.869 9.220 7.985 1.00 92.50 340 ALA A N 1
ATOM 2475 C CA . ALA A 1 340 ? -3.773 9.754 7.175 1.00 92.50 340 ALA A CA 1
ATOM 2476 C C . ALA A 1 340 ? -2.437 9.736 7.938 1.00 92.50 340 ALA A C 1
ATOM 2478 O O . ALA A 1 340 ? -1.411 9.334 7.386 1.00 92.50 340 ALA A O 1
ATOM 2479 N N . SER A 1 341 ? -2.457 10.113 9.219 1.00 91.62 341 SER A N 1
ATOM 2480 C CA . SER A 1 341 ? -1.297 10.040 10.108 1.00 91.62 341 SER A CA 1
ATOM 2481 C C . SER A 1 341 ? -0.835 8.595 10.311 1.00 91.62 341 SER A C 1
ATOM 2483 O O . SER A 1 341 ? 0.342 8.288 10.116 1.00 91.62 341 SER A O 1
ATOM 2485 N N . PHE A 1 342 ? -1.766 7.687 10.612 1.00 93.50 342 PHE A N 1
ATOM 2486 C CA . PHE A 1 342 ? -1.492 6.272 10.846 1.00 93.50 342 PHE A CA 1
ATOM 2487 C C . PHE A 1 342 ? -0.896 5.568 9.619 1.00 93.50 342 PHE A C 1
ATOM 2489 O O . PHE A 1 342 ? 0.032 4.769 9.747 1.00 93.50 342 PHE A O 1
ATOM 2496 N N . LEU A 1 343 ? -1.344 5.915 8.407 1.00 92.94 343 LEU A N 1
ATOM 2497 C CA . LEU A 1 343 ? -0.789 5.379 7.160 1.00 92.94 343 LEU A CA 1
ATOM 2498 C C . LEU A 1 343 ? 0.689 5.751 6.945 1.00 92.94 343 LEU A C 1
ATOM 2500 O O . LEU A 1 343 ? 1.382 5.069 6.187 1.00 92.94 343 LEU A O 1
ATOM 2504 N N . ASN A 1 344 ? 1.235 6.755 7.638 1.00 88.94 344 ASN A N 1
ATOM 2505 C CA . ASN A 1 344 ? 2.682 6.990 7.604 1.00 88.94 344 ASN A CA 1
ATOM 2506 C C . ASN A 1 344 ? 3.470 5.811 8.200 1.00 88.94 344 ASN A C 1
ATOM 2508 O O . ASN A 1 344 ? 4.536 5.500 7.678 1.00 88.94 344 ASN A O 1
ATOM 2512 N N . LEU A 1 345 ? 2.902 5.089 9.175 1.00 88.62 345 LEU A N 1
ATOM 2513 C CA . LEU A 1 345 ? 3.484 3.885 9.791 1.00 88.62 345 LEU A CA 1
ATOM 2514 C C . LEU A 1 345 ? 3.233 2.598 8.978 1.00 88.62 345 LEU A C 1
ATOM 2516 O O . LEU A 1 345 ? 3.771 1.533 9.295 1.00 88.62 345 LEU A O 1
ATOM 2520 N N . PHE A 1 346 ? 2.377 2.659 7.951 1.00 90.06 346 PHE A N 1
ATOM 2521 C CA . PHE A 1 346 ? 2.049 1.503 7.120 1.00 90.06 346 PHE A CA 1
ATOM 2522 C C . PHE A 1 346 ? 3.104 1.307 6.036 1.00 90.06 346 PHE A C 1
ATOM 2524 O O . PHE A 1 346 ? 3.111 2.049 5.054 1.00 90.06 346 PHE A O 1
ATOM 2531 N N . GLY A 1 347 ? 3.951 0.287 6.176 1.00 90.94 347 GLY A N 1
ATOM 2532 C CA . GLY A 1 347 ? 4.941 -0.090 5.165 1.00 90.94 347 GLY A CA 1
ATOM 2533 C C . GLY A 1 347 ? 5.830 1.065 4.681 1.00 90.94 347 GLY A C 1
ATOM 2534 O O . GLY A 1 347 ? 5.825 2.178 5.215 1.00 90.94 347 GLY A O 1
ATOM 2535 N N . SER A 1 348 ? 6.587 0.806 3.622 1.00 94.19 348 SER A N 1
ATOM 2536 C CA . SER A 1 348 ? 7.428 1.822 2.996 1.00 94.19 348 SER A CA 1
ATOM 2537 C C . SER A 1 348 ? 6.618 2.732 2.069 1.00 94.19 348 SER A C 1
ATOM 2539 O O . SER A 1 348 ? 5.532 2.347 1.619 1.00 94.19 348 SER A O 1
ATOM 2541 N N . PRO A 1 349 ? 7.140 3.918 1.707 1.00 94.62 349 PRO A N 1
ATOM 2542 C CA . PRO A 1 349 ? 6.630 4.672 0.564 1.00 94.62 349 PRO A CA 1
ATOM 2543 C C . PRO A 1 349 ? 6.485 3.797 -0.689 1.00 94.62 349 PRO A C 1
ATOM 2545 O O . PRO A 1 349 ? 5.431 3.796 -1.313 1.00 94.62 349 PRO A O 1
ATOM 2548 N N . GLN A 1 350 ? 7.484 2.962 -0.986 1.00 96.81 350 GLN A N 1
ATOM 2549 C CA . GLN A 1 350 ? 7.493 2.062 -2.139 1.00 96.81 350 GLN A CA 1
ATOM 2550 C C . GLN A 1 350 ? 6.309 1.091 -2.149 1.00 96.81 350 GLN A C 1
ATOM 2552 O O . GLN A 1 350 ? 5.704 0.877 -3.198 1.00 96.81 350 GLN A O 1
ATOM 2557 N N . ILE A 1 351 ? 5.957 0.528 -0.989 1.00 96.06 351 ILE A N 1
ATOM 2558 C CA . ILE A 1 351 ? 4.778 -0.327 -0.836 1.00 96.06 351 ILE A CA 1
ATOM 2559 C C . ILE A 1 351 ? 3.498 0.502 -0.950 1.00 96.06 351 ILE A C 1
ATOM 2561 O O . ILE A 1 351 ? 2.583 0.103 -1.666 1.00 96.06 351 ILE A O 1
ATOM 2565 N N . LYS A 1 352 ? 3.411 1.662 -0.291 1.00 95.12 352 LYS A N 1
ATOM 2566 C CA . LYS A 1 352 ? 2.202 2.506 -0.295 1.00 95.12 352 LYS A CA 1
ATOM 2567 C C . LYS A 1 352 ? 1.852 3.077 -1.668 1.00 95.12 352 LYS A C 1
ATOM 2569 O O . LYS A 1 352 ? 0.669 3.255 -1.950 1.00 95.12 352 LYS A O 1
ATOM 2574 N N . ASN A 1 353 ? 2.851 3.328 -2.508 1.00 94.88 353 ASN A N 1
ATOM 2575 C CA . ASN A 1 353 ? 2.677 3.844 -3.867 1.00 94.88 353 ASN A CA 1
ATOM 2576 C C . ASN A 1 353 ? 2.080 2.802 -4.828 1.00 94.88 353 ASN A C 1
ATOM 2578 O O . ASN A 1 353 ? 1.636 3.148 -5.921 1.00 94.88 353 ASN A O 1
ATOM 2582 N N . VAL A 1 354 ? 2.053 1.517 -4.450 1.00 94.12 354 VAL A N 1
ATOM 2583 C CA . VAL A 1 354 ? 1.476 0.435 -5.269 1.00 94.12 354 VAL A CA 1
ATOM 2584 C C . VAL A 1 354 ? 0.299 -0.258 -4.584 1.00 94.12 354 VAL A C 1
ATOM 2586 O O . VAL A 1 354 ? -0.696 -0.554 -5.241 1.00 94.12 354 VAL A O 1
ATOM 2589 N N . ALA A 1 355 ? 0.391 -0.526 -3.279 1.00 95.50 355 ALA A N 1
ATOM 2590 C CA . ALA A 1 355 ? -0.598 -1.277 -2.519 1.00 95.50 355 ALA A CA 1
ATOM 2591 C C . ALA A 1 355 ? -1.922 -0.519 -2.466 1.00 95.50 355 ALA A C 1
ATOM 2593 O O . ALA A 1 355 ? -1.937 0.682 -2.206 1.00 95.50 355 ALA A O 1
ATOM 2594 N N . THR A 1 356 ? -3.034 -1.222 -2.672 1.00 96.56 356 THR A N 1
ATOM 2595 C CA . THR A 1 356 ? -4.373 -0.623 -2.660 1.00 96.56 356 THR A CA 1
ATOM 2596 C C . THR A 1 356 ? -5.106 -0.948 -1.366 1.00 96.56 356 THR A C 1
ATOM 2598 O O . THR A 1 356 ? -4.877 -2.001 -0.761 1.00 96.56 356 THR A O 1
ATOM 2601 N N . LEU A 1 357 ? -6.020 -0.065 -0.948 1.00 97.12 357 LEU A N 1
ATOM 2602 C CA . LEU A 1 357 ? -6.863 -0.314 0.229 1.00 97.12 357 LEU A CA 1
ATOM 2603 C C . LEU A 1 357 ? -7.682 -1.598 0.053 1.00 97.12 357 LEU A C 1
ATOM 2605 O O . LEU A 1 357 ? -7.676 -2.470 0.917 1.00 97.12 357 LEU A O 1
ATOM 2609 N N . VAL A 1 358 ? -8.322 -1.753 -1.108 1.00 97.69 358 VAL A N 1
ATOM 2610 C CA . VAL A 1 358 ? -9.097 -2.956 -1.439 1.00 97.69 358 VAL A CA 1
ATOM 2611 C C . VAL A 1 358 ? -8.215 -4.202 -1.490 1.00 97.69 358 VAL A C 1
ATOM 2613 O O . VAL A 1 358 ? -8.644 -5.257 -1.037 1.00 97.69 358 VAL A O 1
ATOM 2616 N N . GLY A 1 359 ? -6.968 -4.099 -1.957 1.00 96.62 359 GLY A N 1
ATOM 2617 C CA . GLY A 1 359 ? -6.006 -5.199 -1.882 1.00 96.62 359 GLY A CA 1
ATOM 2618 C C . GLY A 1 359 ? -5.697 -5.609 -0.439 1.00 96.62 359 GLY A C 1
ATOM 2619 O O . GLY A 1 359 ? -5.623 -6.802 -0.146 1.00 96.62 359 GLY A O 1
ATOM 2620 N N . ASN A 1 360 ? -5.576 -4.644 0.481 1.00 96.44 360 ASN A N 1
ATOM 2621 C CA . ASN A 1 360 ? -5.395 -4.919 1.909 1.00 96.44 360 ASN A CA 1
ATOM 2622 C C . ASN A 1 360 ? -6.625 -5.607 2.530 1.00 96.44 360 ASN A C 1
ATOM 2624 O O . ASN A 1 360 ? -6.463 -6.581 3.263 1.00 96.44 360 ASN A O 1
ATOM 2628 N N . ILE A 1 361 ? -7.834 -5.162 2.171 1.00 97.69 361 ILE A N 1
ATOM 2629 C CA . ILE A 1 361 ? -9.105 -5.781 2.583 1.00 97.69 361 ILE A CA 1
ATOM 2630 C C . ILE A 1 361 ? -9.193 -7.223 2.065 1.00 97.69 361 ILE A C 1
ATOM 2632 O O . ILE A 1 361 ? -9.406 -8.153 2.848 1.00 97.69 361 ILE A O 1
ATOM 2636 N N . ALA A 1 362 ? -8.974 -7.409 0.759 1.00 96.62 362 ALA A N 1
ATOM 2637 C CA . ALA A 1 362 ? -9.083 -8.688 0.065 1.00 96.62 362 ALA A CA 1
ATOM 2638 C C . ALA A 1 362 ? -8.047 -9.717 0.542 1.00 96.62 362 ALA A C 1
ATOM 2640 O O . ALA A 1 362 ? -8.301 -10.919 0.523 1.00 96.62 362 ALA A O 1
ATOM 2641 N N . ASN A 1 363 ? -6.879 -9.255 1.000 1.00 95.25 363 ASN A N 1
ATOM 2642 C CA . ASN A 1 363 ? -5.853 -10.118 1.575 1.00 95.25 363 ASN A CA 1
ATOM 2643 C C . ASN A 1 363 ? -6.308 -10.804 2.875 1.00 95.25 363 ASN A C 1
ATOM 2645 O O . ASN A 1 363 ? -5.746 -11.842 3.233 1.00 95.25 363 ASN A O 1
ATOM 2649 N N . ALA A 1 364 ? -7.285 -10.232 3.589 1.00 95.00 364 ALA A N 1
ATOM 2650 C CA . ALA A 1 364 ? -7.894 -10.809 4.787 1.00 95.00 364 ALA A CA 1
ATOM 2651 C C . ALA A 1 364 ? -6.886 -11.239 5.868 1.00 95.00 364 ALA A C 1
ATOM 2653 O O . ALA A 1 364 ? -7.038 -12.272 6.525 1.00 95.00 364 ALA A O 1
ATOM 2654 N N . SER A 1 365 ? -5.806 -10.469 6.029 1.00 93.88 365 SER A N 1
ATOM 2655 C CA . SER A 1 365 ? -4.844 -10.704 7.105 1.00 93.88 365 SER A CA 1
ATOM 2656 C C . SER A 1 365 ? -5.443 -10.292 8.452 1.00 93.88 365 SER A C 1
ATOM 2658 O O . SER A 1 365 ? -5.879 -9.148 8.564 1.00 93.88 365 SER A O 1
ATOM 2660 N N . PRO A 1 366 ? -5.396 -11.127 9.508 1.00 91.81 366 PRO A N 1
ATOM 2661 C CA . PRO A 1 366 ? -5.947 -10.756 10.822 1.00 91.81 366 PRO A CA 1
ATOM 2662 C C . PRO A 1 366 ? -5.253 -9.550 11.467 1.00 91.81 366 PRO A C 1
ATOM 2664 O O . PRO A 1 366 ? -5.771 -8.929 12.385 1.00 91.81 366 PRO A O 1
ATOM 2667 N N . ILE A 1 367 ? -4.055 -9.244 10.987 1.00 91.81 367 ILE A N 1
ATOM 2668 C CA . ILE A 1 367 ? -3.154 -8.166 11.410 1.00 91.81 367 ILE A CA 1
ATOM 2669 C C . ILE A 1 367 ? -3.084 -7.038 10.362 1.00 91.81 367 ILE A C 1
ATOM 2671 O O . ILE A 1 367 ? -2.114 -6.288 10.318 1.00 91.81 367 ILE A O 1
ATOM 2675 N N . GLY A 1 368 ? -4.051 -6.966 9.442 1.00 93.25 368 GLY A N 1
ATOM 2676 C CA . GLY A 1 368 ? -4.122 -5.879 8.473 1.00 93.25 368 GLY A CA 1
ATOM 2677 C C . GLY A 1 368 ? -4.384 -4.553 9.185 1.00 93.25 368 GLY A C 1
ATOM 2678 O O . GLY A 1 368 ? -5.428 -4.375 9.802 1.00 93.25 368 GLY A O 1
ATOM 2679 N N . ASP A 1 369 ? -3.442 -3.619 9.086 1.00 94.06 369 ASP A N 1
ATOM 2680 C CA . ASP A 1 369 ? -3.457 -2.374 9.863 1.00 94.06 369 ASP A CA 1
ATOM 2681 C C . ASP A 1 369 ? -4.630 -1.437 9.534 1.00 94.06 369 ASP A C 1
ATOM 2683 O O . ASP A 1 369 ? -5.072 -0.689 10.399 1.00 94.06 369 ASP A O 1
ATOM 2687 N N . THR A 1 370 ? -5.180 -1.490 8.316 1.00 96.00 370 THR A N 1
ATOM 2688 C CA . THR A 1 370 ? -6.333 -0.645 7.949 1.00 96.00 370 THR A CA 1
ATOM 2689 C C . THR A 1 370 ? -7.672 -1.212 8.429 1.00 96.00 370 THR A C 1
ATOM 2691 O O . THR A 1 370 ? -8.654 -0.478 8.528 1.00 96.00 370 THR A O 1
ATOM 2694 N N . LEU A 1 371 ? -7.729 -2.509 8.752 1.00 97.25 371 LEU A N 1
ATOM 2695 C CA . LEU A 1 371 ? -8.990 -3.219 8.973 1.00 97.25 371 LEU A CA 1
ATOM 2696 C C . LEU A 1 371 ? -9.708 -2.793 10.267 1.00 97.25 371 LEU A C 1
ATOM 2698 O O . LEU A 1 371 ? -10.922 -2.600 10.211 1.00 97.25 371 LEU A O 1
ATOM 2702 N N . PRO A 1 372 ? -9.019 -2.574 11.410 1.00 97.50 372 PRO A N 1
ATOM 2703 C CA . PRO A 1 372 ? -9.674 -2.075 12.620 1.00 97.50 372 PRO A CA 1
ATOM 2704 C C . PRO A 1 372 ? -10.327 -0.705 12.427 1.00 97.50 372 PRO A C 1
ATOM 2706 O O . PRO A 1 372 ? -11.434 -0.487 12.908 1.00 97.50 372 PRO A O 1
ATOM 2709 N N . PHE A 1 373 ? -9.689 0.202 11.678 1.00 97.44 373 PHE A N 1
ATOM 2710 C CA . PHE A 1 373 ? -10.298 1.492 11.350 1.00 97.44 373 PHE A CA 1
ATOM 2711 C C . PHE A 1 373 ? -11.589 1.304 10.542 1.00 97.44 373 PHE A C 1
ATOM 2713 O O . PHE A 1 373 ? -12.612 1.887 10.883 1.00 97.44 373 PHE A O 1
ATOM 2720 N N . LEU A 1 374 ? -11.570 0.458 9.508 1.00 97.75 374 LEU A N 1
ATOM 2721 C CA . LEU A 1 374 ? -12.741 0.224 8.657 1.00 97.75 374 LEU A CA 1
ATOM 2722 C C . LEU A 1 374 ? -13.929 -0.384 9.425 1.00 97.75 374 LEU A C 1
ATOM 2724 O O . LEU A 1 374 ? -15.073 -0.061 9.115 1.00 97.75 374 LEU A O 1
ATOM 2728 N N . LEU A 1 375 ? -13.671 -1.194 10.459 1.00 97.25 375 LEU A N 1
ATOM 2729 C CA . LEU A 1 375 ? -14.713 -1.723 11.351 1.00 97.25 375 LEU A CA 1
ATOM 2730 C C . LEU A 1 375 ? -15.425 -0.634 12.162 1.00 97.25 375 LEU A C 1
ATOM 2732 O O . LEU A 1 375 ? -16.626 -0.747 12.402 1.00 97.25 375 LEU A O 1
ATOM 2736 N N . ILE A 1 376 ? -14.702 0.400 12.601 1.00 96.25 376 ILE A N 1
ATOM 2737 C CA . ILE A 1 376 ? -15.289 1.503 13.377 1.00 96.25 376 ILE A CA 1
ATOM 2738 C C . ILE A 1 376 ? -15.745 2.673 12.503 1.00 96.25 376 ILE A C 1
ATOM 2740 O O . ILE A 1 376 ? -16.473 3.525 12.989 1.00 96.25 376 ILE A O 1
ATOM 2744 N N . ALA A 1 377 ? -15.339 2.728 11.235 1.00 95.25 377 ALA A N 1
ATOM 2745 C CA . ALA A 1 377 ? -15.760 3.750 10.276 1.00 95.25 377 ALA A CA 1
ATOM 2746 C C . ALA A 1 377 ? -17.051 3.374 9.521 1.00 95.25 377 ALA A C 1
ATOM 2748 O O . ALA A 1 377 ? -17.391 4.035 8.536 1.00 95.25 377 ALA A O 1
ATOM 2749 N N . ASP A 1 378 ? -17.732 2.308 9.963 1.00 92.81 378 ASP A N 1
ATOM 2750 C CA . ASP A 1 378 ? -18.942 1.742 9.354 1.00 92.81 378 ASP A CA 1
ATOM 2751 C C . ASP A 1 378 ? -18.755 1.537 7.842 1.00 92.81 378 ASP A C 1
ATOM 2753 O O . ASP A 1 378 ? -19.523 2.013 7.003 1.00 92.81 378 ASP A O 1
ATOM 2757 N N . ALA A 1 379 ? -17.633 0.902 7.486 1.00 97.69 379 ALA A N 1
ATOM 2758 C CA . ALA A 1 379 ? -17.293 0.678 6.097 1.00 97.69 379 ALA A CA 1
ATOM 2759 C C . ALA A 1 379 ? -18.267 -0.307 5.429 1.00 97.69 379 ALA A C 1
ATOM 2761 O O . ALA A 1 379 ? -18.780 -1.240 6.044 1.00 97.69 379 ALA A O 1
ATOM 2762 N N . VAL A 1 380 ? -18.451 -0.136 4.124 1.00 98.44 380 VAL A N 1
ATOM 2763 C CA . VAL A 1 380 ? -19.262 -0.996 3.264 1.00 98.44 380 VAL A CA 1
ATOM 2764 C C . VAL A 1 380 ? -18.430 -1.389 2.055 1.00 98.44 380 VAL A C 1
ATOM 2766 O O . VAL A 1 380 ? -17.888 -0.534 1.347 1.00 98.44 380 VAL A O 1
ATOM 2769 N N . VAL A 1 381 ? -18.329 -2.691 1.803 1.00 98.75 381 VAL A N 1
ATOM 2770 C CA . VAL A 1 381 ? -17.646 -3.249 0.636 1.00 98.75 381 VAL A CA 1
ATOM 2771 C C . VAL A 1 381 ? -18.648 -3.465 -0.488 1.00 98.75 381 VAL A C 1
ATOM 2773 O O . VAL A 1 381 ? -19.673 -4.120 -0.307 1.00 98.75 381 VAL A O 1
ATOM 2776 N N . HIS A 1 382 ? -18.343 -2.929 -1.667 1.00 98.56 382 HIS A N 1
ATOM 2777 C CA . HIS A 1 382 ? -19.198 -3.029 -2.846 1.00 98.56 382 HIS A CA 1
ATOM 2778 C C . HIS A 1 382 ? -18.590 -4.004 -3.839 1.00 98.56 382 HIS A C 1
ATOM 2780 O O . HIS A 1 382 ? -17.464 -3.825 -4.322 1.00 98.56 382 HIS A O 1
ATOM 2786 N N . VAL A 1 383 ? -19.357 -5.035 -4.165 1.00 98.69 383 VAL A N 1
ATOM 2787 C CA . VAL A 1 383 ? -18.910 -6.141 -5.007 1.00 98.69 383 VAL A CA 1
ATOM 2788 C C . VAL A 1 383 ? -19.730 -6.207 -6.283 1.00 98.69 383 VAL A C 1
ATOM 2790 O O . VAL A 1 383 ? -20.894 -5.797 -6.312 1.00 98.69 383 VAL A O 1
ATOM 2793 N N . ALA A 1 384 ? -19.104 -6.711 -7.339 1.00 98.31 384 ALA A N 1
ATOM 2794 C CA . ALA A 1 384 ? -19.742 -6.940 -8.622 1.00 98.31 384 ALA A CA 1
ATOM 2795 C C . ALA A 1 384 ? -19.486 -8.369 -9.101 1.00 98.31 384 ALA A C 1
ATOM 2797 O O . ALA A 1 384 ? -18.410 -8.924 -8.878 1.00 98.31 384 ALA A O 1
ATOM 2798 N N . SER A 1 385 ? -20.469 -8.935 -9.788 1.00 97.62 385 SER A N 1
ATOM 2799 C CA . SER A 1 385 ? -20.386 -10.242 -10.436 1.00 97.62 385 SER A CA 1
ATOM 2800 C C . SER A 1 385 ? -21.239 -10.270 -11.698 1.00 97.62 385 SER A C 1
ATOM 2802 O O . SER A 1 385 ? -22.018 -9.355 -11.983 1.00 97.62 385 SER A O 1
ATOM 2804 N N . ARG A 1 386 ? -21.078 -11.331 -12.484 1.00 96.25 386 ARG A N 1
ATOM 2805 C CA . ARG A 1 386 ? -21.920 -11.608 -13.645 1.00 96.25 386 ARG A CA 1
ATOM 2806 C C . ARG A 1 386 ? -22.164 -13.114 -13.716 1.00 96.25 386 ARG A C 1
ATOM 2808 O O . ARG A 1 386 ? -21.476 -13.774 -14.492 1.00 96.25 386 ARG A O 1
ATOM 2815 N N . PRO A 1 387 ? -23.104 -13.635 -12.905 1.00 92.12 387 PRO A N 1
ATOM 2816 C CA . PRO A 1 387 ? -23.391 -15.062 -12.799 1.00 92.12 387 PRO A CA 1
ATOM 2817 C C . PRO A 1 387 ? -23.460 -15.762 -14.160 1.00 92.12 387 PRO A C 1
ATOM 2819 O O . PRO A 1 387 ? -24.207 -15.347 -15.049 1.00 92.12 387 PRO A O 1
ATOM 2822 N N . GLY A 1 388 ? -22.640 -16.799 -14.348 1.00 88.56 388 GLY A N 1
ATOM 2823 C CA . GLY A 1 388 ? -22.574 -17.568 -15.600 1.00 88.56 388 GLY A CA 1
ATOM 2824 C C . GLY A 1 388 ? -22.013 -16.804 -16.812 1.00 88.56 388 GLY A C 1
ATOM 2825 O O . GLY A 1 388 ? -22.155 -17.249 -17.952 1.00 88.56 388 GLY A O 1
ATOM 2826 N N . GLY A 1 389 ? -21.410 -15.630 -16.602 1.00 91.00 389 GLY A N 1
ATOM 2827 C CA . GLY A 1 389 ? -20.756 -14.811 -17.628 1.00 91.00 389 GLY A CA 1
ATOM 2828 C C . GLY A 1 389 ? -21.702 -14.133 -18.628 1.00 91.00 389 GLY A C 1
ATOM 2829 O O . GLY A 1 389 ? -21.242 -13.468 -19.559 1.00 91.00 389 GLY A O 1
ATOM 2830 N N . LYS A 1 390 ? -23.023 -14.269 -18.458 1.00 90.19 390 LYS A N 1
ATOM 2831 C CA . LYS A 1 390 ? -24.062 -13.726 -19.351 1.00 90.19 390 LYS A CA 1
ATOM 2832 C C . LYS A 1 390 ? -24.967 -12.744 -18.596 1.00 90.19 390 LYS A C 1
ATOM 2834 O O . LYS A 1 390 ? -24.913 -12.641 -17.380 1.00 90.19 390 LYS A O 1
ATOM 2839 N N . GLY A 1 391 ? -25.761 -11.955 -19.322 1.00 91.81 391 GLY A N 1
ATOM 2840 C CA . GLY A 1 391 ? -26.711 -11.016 -18.703 1.00 91.81 391 GLY A CA 1
ATOM 2841 C C . GLY A 1 391 ? -26.084 -9.730 -18.123 1.00 91.81 391 GLY A C 1
ATOM 2842 O O . GLY A 1 391 ? -24.980 -9.343 -18.546 1.00 91.81 391 GLY A O 1
ATOM 2843 N N . PRO A 1 392 ? -26.810 -9.014 -17.239 1.00 96.19 392 PRO A N 1
ATOM 2844 C CA . PRO A 1 392 ? -26.365 -7.761 -16.627 1.00 96.19 392 PRO A CA 1
ATOM 2845 C C . PRO A 1 392 ? -25.308 -7.980 -15.532 1.00 96.19 392 PRO A C 1
ATOM 2847 O O . PRO A 1 392 ? -25.110 -9.088 -15.045 1.00 96.19 392 PRO A O 1
ATOM 2850 N N . ILE A 1 393 ? -24.611 -6.907 -15.149 1.00 97.94 393 ILE A N 1
ATOM 2851 C CA . ILE A 1 393 ? -23.710 -6.926 -13.988 1.00 97.94 393 ILE A CA 1
ATOM 2852 C C . ILE A 1 393 ? -24.569 -6.847 -12.728 1.00 97.94 393 ILE A C 1
ATOM 2854 O O . ILE A 1 393 ? -25.359 -5.915 -12.577 1.00 97.94 393 ILE A O 1
ATOM 2858 N N . HIS A 1 394 ? -24.381 -7.793 -11.817 1.00 98.06 394 HIS A N 1
ATOM 2859 C CA . HIS A 1 394 ? -24.996 -7.779 -10.498 1.00 98.06 394 HIS A CA 1
ATOM 2860 C C . HIS A 1 394 ? -24.083 -7.034 -9.527 1.00 98.06 394 HIS A C 1
ATOM 2862 O O . HIS A 1 394 ? -22.865 -7.209 -9.552 1.00 98.06 394 HIS A O 1
ATOM 2868 N N . LYS A 1 395 ? -24.667 -6.184 -8.680 1.00 98.25 395 LYS A N 1
ATOM 2869 C CA . LYS A 1 395 ? -23.954 -5.425 -7.647 1.00 98.25 395 LYS A CA 1
ATOM 2870 C C . LYS A 1 395 ? -24.618 -5.666 -6.301 1.00 98.25 395 LYS A C 1
ATOM 2872 O O . LYS A 1 395 ? -25.844 -5.632 -6.217 1.00 98.25 395 LYS A O 1
ATOM 2877 N N . ARG A 1 396 ? -23.822 -5.857 -5.250 1.00 97.94 396 ARG A N 1
ATOM 2878 C CA . ARG A 1 396 ? -24.321 -5.884 -3.869 1.00 97.94 396 ARG A CA 1
ATOM 2879 C C . ARG A 1 396 ? -23.335 -5.243 -2.901 1.00 97.94 396 ARG A C 1
ATOM 2881 O O . ARG A 1 396 ? -22.185 -4.968 -3.244 1.00 97.94 396 ARG A O 1
ATOM 2888 N N . LYS A 1 397 ? -23.824 -5.015 -1.687 1.00 98.50 397 LYS A N 1
ATOM 2889 C CA . LYS A 1 397 ? -23.085 -4.432 -0.570 1.00 98.50 397 LYS A CA 1
ATOM 2890 C C . LYS A 1 397 ? -22.866 -5.482 0.510 1.00 98.50 397 LYS A C 1
ATOM 2892 O O . LYS A 1 397 ? -23.686 -6.386 0.662 1.00 98.50 397 LYS A O 1
ATOM 2897 N N . ILE A 1 398 ? -21.761 -5.350 1.229 1.00 98.62 398 ILE A N 1
ATOM 2898 C CA . ILE A 1 398 ? -21.418 -6.157 2.397 1.00 98.62 398 ILE A CA 1
ATOM 2899 C C . ILE A 1 398 ? -20.969 -5.186 3.477 1.00 98.62 398 ILE A C 1
ATOM 2901 O O . ILE A 1 398 ? -20.002 -4.448 3.265 1.00 98.62 398 ILE A O 1
ATOM 2905 N N . GLU A 1 399 ? -21.661 -5.176 4.610 1.00 98.31 399 GLU A N 1
ATOM 2906 C CA . GLU A 1 399 ? -21.201 -4.434 5.781 1.00 98.31 399 GLU A CA 1
ATOM 2907 C C . GLU A 1 399 ? -19.835 -4.977 6.208 1.00 98.31 399 GLU A C 1
ATOM 2909 O O . GLU A 1 399 ? -19.592 -6.186 6.186 1.00 98.31 399 GLU A O 1
ATOM 2914 N N . PHE A 1 400 ? -18.898 -4.099 6.565 1.00 97.94 400 PHE A N 1
ATOM 2915 C CA . PHE A 1 400 ? -17.526 -4.531 6.841 1.00 97.94 400 PHE A CA 1
ATOM 2916 C C . PHE A 1 400 ? -17.433 -5.474 8.050 1.00 97.94 400 PHE A C 1
ATOM 2918 O O . PHE A 1 400 ? -16.542 -6.323 8.099 1.00 97.94 400 PHE A O 1
ATOM 2925 N N . THR A 1 401 ? -18.378 -5.372 8.988 1.00 96.69 401 THR A N 1
ATOM 2926 C CA . THR A 1 401 ? -18.536 -6.295 10.123 1.00 96.69 401 THR A CA 1
ATOM 2927 C C . THR A 1 401 ? -18.902 -7.716 9.699 1.00 96.69 401 THR A C 1
ATOM 2929 O O . THR A 1 401 ? -18.532 -8.656 10.395 1.00 96.69 401 THR A O 1
ATOM 2932 N N . ASP A 1 402 ? -19.540 -7.880 8.539 1.00 97.56 402 ASP A N 1
ATOM 2933 C CA . ASP A 1 402 ? -20.014 -9.171 8.022 1.00 97.56 402 ASP A CA 1
ATOM 2934 C C . ASP A 1 402 ? -19.079 -9.744 6.946 1.00 97.56 402 ASP A C 1
ATOM 2936 O O . ASP A 1 402 ? -19.265 -10.858 6.452 1.00 97.56 402 ASP A O 1
ATOM 2940 N N . LEU A 1 403 ? -18.054 -8.983 6.550 1.00 98.12 403 LEU A N 1
ATOM 2941 C CA . LEU A 1 403 ? -17.163 -9.353 5.458 1.00 98.12 403 LEU A CA 1
ATOM 2942 C C . LEU A 1 403 ? -16.285 -10.565 5.792 1.00 98.12 403 LEU A C 1
ATOM 2944 O O . LEU A 1 403 ? -16.039 -11.395 4.918 1.00 98.12 403 LEU A O 1
ATOM 2948 N N . TYR A 1 404 ? -15.762 -10.653 7.015 1.00 97.38 404 TYR A N 1
ATOM 2949 C CA . TYR A 1 404 ? -14.796 -11.682 7.403 1.00 97.38 404 TYR A CA 1
ATOM 2950 C C . TYR A 1 404 ? -15.490 -12.856 8.093 1.00 97.38 404 TYR A C 1
ATOM 2952 O O . TYR A 1 404 ? -15.819 -12.790 9.270 1.00 97.38 404 TYR A O 1
ATOM 2960 N N . VAL A 1 405 ? -15.638 -13.968 7.373 1.00 96.44 405 VAL A N 1
ATOM 2961 C CA . VAL A 1 405 ? -16.305 -15.190 7.873 1.00 96.44 405 VAL A CA 1
ATOM 2962 C C . VAL A 1 405 ? -15.327 -16.217 8.456 1.00 96.44 405 VAL A C 1
ATOM 2964 O O . VAL A 1 405 ? -15.704 -17.333 8.805 1.00 96.44 405 VAL A O 1
ATOM 2967 N N . GLY A 1 406 ? -14.040 -15.875 8.525 1.00 94.88 406 GLY A N 1
ATOM 2968 C CA . GLY A 1 406 ? -13.000 -16.710 9.118 1.00 94.88 406 GLY A CA 1
ATOM 2969 C C . GLY A 1 406 ? -11.592 -16.301 8.691 1.00 94.88 406 GLY A C 1
ATOM 2970 O O . GLY A 1 406 ? -11.400 -15.358 7.920 1.00 94.88 406 GLY A O 1
ATOM 2971 N N . TYR A 1 407 ? -10.588 -17.041 9.170 1.00 94.44 407 TYR A N 1
ATOM 2972 C CA . TYR A 1 407 ? -9.184 -16.777 8.844 1.00 94.44 407 TYR A CA 1
ATOM 2973 C C . TYR A 1 407 ? -8.957 -16.797 7.330 1.00 94.44 407 TYR A C 1
ATOM 2975 O O . TYR A 1 407 ? -9.149 -17.834 6.690 1.00 94.44 407 TYR A O 1
ATOM 2983 N N . LYS A 1 408 ? -8.533 -15.657 6.768 1.00 94.19 408 LYS A N 1
ATOM 2984 C CA . LYS A 1 408 ? -8.276 -15.481 5.328 1.00 94.19 408 LYS A CA 1
ATOM 2985 C C . LYS A 1 408 ? -9.493 -15.788 4.431 1.00 94.19 408 LYS A C 1
ATOM 2987 O O . LYS A 1 408 ? -9.318 -16.110 3.257 1.00 94.19 408 LYS A O 1
ATOM 2992 N N . LYS A 1 409 ? -10.719 -15.692 4.964 1.00 95.94 409 LYS A N 1
ATOM 2993 C CA . LYS A 1 409 ? -11.972 -15.972 4.245 1.00 95.94 409 LYS A CA 1
ATOM 2994 C C . LYS A 1 409 ? -12.890 -14.753 4.256 1.00 95.94 409 LYS A C 1
ATOM 2996 O O . LYS A 1 409 ? -13.105 -14.141 5.299 1.00 95.94 409 LYS A O 1
ATOM 3001 N N . LEU A 1 410 ? -13.438 -14.437 3.088 1.00 97.56 410 LEU A N 1
ATOM 3002 C CA . LEU A 1 410 ? -14.366 -13.328 2.877 1.00 97.56 410 LEU A CA 1
ATOM 3003 C C . LEU A 1 410 ? -15.758 -13.866 2.541 1.00 97.56 410 LEU A C 1
ATOM 3005 O O . LEU A 1 410 ? -15.869 -14.924 1.925 1.00 97.56 410 LEU A O 1
ATOM 3009 N N . ALA A 1 411 ? -16.800 -13.102 2.859 1.00 97.81 411 ALA A N 1
ATOM 3010 C CA . ALA A 1 411 ? -18.189 -13.336 2.466 1.00 97.81 411 ALA A CA 1
ATOM 3011 C C . ALA A 1 411 ? -18.442 -13.030 0.972 1.00 97.81 411 ALA A C 1
ATOM 3013 O O . ALA A 1 411 ? -19.439 -12.397 0.618 1.00 97.81 411 ALA A O 1
ATOM 3014 N N . LEU A 1 412 ? -17.519 -13.432 0.095 1.00 97.50 412 LEU A N 1
ATOM 3015 C CA . LEU A 1 412 ? -17.630 -13.315 -1.359 1.00 97.50 412 LEU A CA 1
ATOM 3016 C C . LEU A 1 412 ? -18.059 -14.653 -1.958 1.00 97.50 412 LEU A C 1
ATOM 3018 O O . LEU A 1 412 ? -17.595 -15.713 -1.537 1.00 97.50 412 LEU A O 1
ATOM 3022 N N . THR A 1 413 ? -18.898 -14.601 -2.984 1.00 95.31 413 THR A N 1
ATOM 3023 C CA . THR A 1 413 ? -19.118 -15.742 -3.876 1.00 95.31 413 THR A CA 1
ATOM 3024 C C . THR A 1 413 ? -17.898 -15.937 -4.792 1.00 95.31 413 THR A C 1
ATOM 3026 O O . THR A 1 413 ? -17.122 -14.997 -4.990 1.00 95.31 413 THR A O 1
ATOM 3029 N N . PRO A 1 414 ? -17.705 -17.130 -5.387 1.00 93.94 414 PRO A N 1
ATOM 3030 C CA . PRO A 1 414 ? -16.532 -17.415 -6.217 1.00 93.94 414 PRO A CA 1
ATOM 3031 C C . PRO A 1 414 ? -16.355 -16.522 -7.453 1.00 93.94 414 PRO A C 1
ATOM 3033 O O . PRO A 1 414 ? -15.245 -16.458 -7.968 1.00 93.94 414 PRO A O 1
ATOM 3036 N N . GLU A 1 415 ? -17.415 -15.857 -7.927 1.00 94.50 415 GLU A N 1
ATOM 3037 C CA . GLU A 1 415 ? -17.416 -15.020 -9.142 1.00 94.50 415 GLU A CA 1
ATOM 3038 C C . GLU A 1 415 ? -17.351 -13.512 -8.839 1.00 94.50 415 GLU A C 1
ATOM 3040 O O . GLU A 1 415 ? -17.355 -12.682 -9.751 1.00 94.50 415 GLU A O 1
ATOM 3045 N N . GLU A 1 416 ? -17.342 -13.130 -7.560 1.00 97.25 416 GLU A N 1
ATOM 3046 C CA . GLU A 1 416 ? -17.372 -11.729 -7.150 1.00 97.25 416 GLU A CA 1
ATOM 3047 C C . GLU A 1 416 ? -15.988 -11.090 -7.096 1.00 97.25 416 GLU A C 1
ATOM 3049 O O . GLU A 1 416 ? -15.013 -11.668 -6.616 1.00 97.25 416 GLU A O 1
ATOM 3054 N N . ILE A 1 417 ? -15.939 -9.823 -7.506 1.00 97.81 417 ILE A N 1
ATOM 3055 C CA . ILE A 1 417 ? -14.795 -8.938 -7.291 1.00 97.81 417 ILE A CA 1
ATOM 3056 C C . ILE A 1 417 ? -15.206 -7.734 -6.450 1.00 97.81 417 ILE A C 1
ATOM 3058 O O . ILE A 1 417 ? -16.312 -7.207 -6.585 1.00 97.81 417 ILE A O 1
ATOM 3062 N N . ILE A 1 418 ? -14.296 -7.263 -5.598 1.00 98.50 418 ILE A N 1
ATOM 3063 C CA . ILE A 1 418 ? -14.480 -6.007 -4.867 1.00 98.50 418 ILE A CA 1
ATOM 3064 C C . ILE A 1 418 ? -14.162 -4.851 -5.814 1.00 98.50 418 ILE A C 1
ATOM 3066 O O . ILE A 1 418 ? -13.054 -4.762 -6.340 1.00 98.50 418 ILE A O 1
ATOM 3070 N N . THR A 1 419 ? -15.129 -3.958 -6.011 1.00 98.19 419 THR A N 1
ATOM 3071 C CA . THR A 1 419 ? -14.985 -2.789 -6.893 1.00 98.19 419 THR A CA 1
ATOM 3072 C C . THR A 1 419 ? -14.541 -1.549 -6.129 1.00 98.19 419 THR A C 1
ATOM 3074 O O . THR A 1 419 ? -13.673 -0.814 -6.589 1.00 98.19 419 THR A O 1
ATOM 3077 N N . HIS A 1 420 ? -15.107 -1.321 -4.946 1.00 98.19 420 HIS A N 1
ATOM 3078 C CA . HIS A 1 420 ? -14.758 -0.201 -4.085 1.00 98.19 420 HIS A CA 1
ATOM 3079 C C . HIS A 1 420 ? -15.179 -0.474 -2.641 1.00 98.19 420 HIS A C 1
ATOM 3081 O O . HIS A 1 420 ? -15.987 -1.362 -2.358 1.00 98.19 420 HIS A O 1
ATOM 3087 N N . VAL A 1 421 ? -14.630 0.318 -1.728 1.00 98.44 421 VAL A N 1
ATOM 3088 C CA . VAL A 1 421 ? -15.074 0.415 -0.338 1.00 98.44 421 VAL A CA 1
ATOM 3089 C C . VAL A 1 421 ? -15.523 1.846 -0.070 1.00 98.44 421 VAL A C 1
ATOM 3091 O O . VAL A 1 421 ? -14.914 2.797 -0.563 1.00 98.44 421 VAL A O 1
ATOM 3094 N N . SER A 1 422 ? -16.598 2.005 0.693 1.00 97.44 422 SER A N 1
ATOM 3095 C CA . SER A 1 422 ? -17.033 3.303 1.205 1.00 97.44 422 SER A CA 1
ATOM 3096 C C . SER A 1 422 ? -17.029 3.298 2.722 1.00 97.44 422 SER A C 1
ATOM 3098 O O . SER A 1 422 ? -17.370 2.278 3.304 1.00 97.44 422 SER A O 1
ATOM 3100 N N . PHE A 1 423 ? -16.685 4.407 3.364 1.00 96.12 423 PHE A N 1
ATOM 3101 C CA . PHE A 1 423 ? -16.733 4.534 4.824 1.00 96.12 423 PHE A CA 1
ATOM 3102 C C . PHE A 1 423 ? -17.041 5.972 5.238 1.00 96.12 423 PHE A C 1
ATOM 3104 O O . PHE A 1 423 ? -16.843 6.905 4.454 1.00 96.12 423 PHE A O 1
ATOM 3111 N N . ASN A 1 424 ? -17.540 6.157 6.457 1.00 91.94 424 ASN A N 1
ATOM 3112 C CA . ASN A 1 424 ? -17.912 7.474 6.962 1.00 91.94 424 ASN A CA 1
ATOM 3113 C C . ASN A 1 424 ? -16.675 8.355 7.183 1.00 91.94 424 ASN A C 1
ATOM 3115 O O . ASN A 1 424 ? -15.619 7.887 7.611 1.00 91.94 424 ASN A O 1
ATOM 3119 N N . ALA A 1 425 ? -16.804 9.650 6.893 1.00 84.62 425 ALA A N 1
ATOM 3120 C CA . ALA A 1 425 ? -15.783 10.616 7.283 1.00 84.62 425 ALA A CA 1
ATOM 3121 C C . ALA A 1 425 ? -15.794 10.772 8.810 1.00 84.62 425 ALA A C 1
ATOM 3123 O O . ALA A 1 425 ? -16.831 10.596 9.448 1.00 84.62 425 ALA A O 1
ATOM 3124 N N . THR A 1 426 ? -14.653 11.120 9.398 1.00 80.88 426 THR A N 1
ATOM 3125 C CA . THR A 1 426 ? -14.568 11.309 10.850 1.00 80.88 426 THR A CA 1
ATOM 3126 C C . THR A 1 426 ? -15.122 12.684 11.218 1.00 80.88 426 THR A C 1
ATOM 3128 O O . THR A 1 426 ? -14.691 13.690 10.646 1.00 80.88 426 THR A O 1
ATOM 3131 N N . ASP A 1 427 ? -16.061 12.745 12.164 1.00 71.31 427 ASP A N 1
ATOM 3132 C CA . ASP A 1 427 ? -16.608 14.010 12.674 1.00 71.31 427 ASP A CA 1
ATOM 3133 C C . ASP A 1 427 ? -15.667 14.614 13.732 1.00 71.31 427 ASP A C 1
ATOM 3135 O O . ASP A 1 427 ? -15.148 13.913 14.595 1.00 71.31 427 ASP A O 1
ATOM 3139 N N . SER A 1 428 ? -15.529 15.940 13.723 1.00 67.88 428 SER A N 1
ATOM 3140 C CA . SER A 1 428 ? -14.947 16.770 14.791 1.00 67.88 428 SER A CA 1
ATOM 3141 C C . SER A 1 428 ? -15.385 16.424 16.222 1.00 67.88 428 SER A C 1
ATOM 3143 O O . SER A 1 428 ? -14.668 16.703 17.184 1.00 67.88 428 SER A O 1
ATOM 3145 N N . LYS A 1 429 ? -16.577 15.843 16.398 1.00 71.81 429 LYS A N 1
ATOM 3146 C CA . LYS A 1 429 ? -17.077 15.419 17.715 1.00 71.81 429 LYS A CA 1
ATOM 3147 C C . LYS A 1 429 ? -16.418 14.138 18.225 1.00 71.81 429 LYS A C 1
ATOM 3149 O O . LYS A 1 429 ? -16.390 13.918 19.438 1.00 71.81 429 LYS A O 1
ATOM 3154 N N . GLU A 1 430 ? -15.872 13.320 17.334 1.00 84.25 430 GLU A N 1
ATOM 3155 C CA . GLU A 1 430 ? -15.254 12.043 17.671 1.00 84.25 430 GLU A CA 1
ATOM 3156 C C . GLU A 1 430 ? -13.821 12.238 18.182 1.00 84.25 430 GLU A C 1
ATOM 3158 O O . GLU A 1 430 ? -13.053 13.074 17.702 1.00 84.25 430 GLU A O 1
ATOM 3163 N N . LEU A 1 431 ? -13.438 11.466 19.193 1.00 90.44 431 LEU A N 1
ATOM 3164 C CA . LEU A 1 431 ? -12.054 11.309 19.633 1.00 90.44 431 LEU A CA 1
ATOM 3165 C C . LEU A 1 431 ? -11.507 10.027 19.010 1.00 90.44 431 LEU A C 1
ATOM 3167 O O . LEU A 1 431 ? -11.499 8.988 19.656 1.00 90.44 431 LEU A O 1
ATOM 3171 N N . LEU A 1 432 ? -11.102 10.065 17.743 1.00 93.88 432 LEU A N 1
ATOM 3172 C CA . LEU A 1 432 ? -10.560 8.892 17.051 1.00 93.88 432 LEU A CA 1
ATOM 3173 C C . LEU A 1 432 ? -9.049 8.750 17.285 1.00 93.88 432 LEU A C 1
ATOM 3175 O O . LEU A 1 432 ? -8.300 9.690 17.023 1.00 93.88 432 LEU A O 1
ATOM 3179 N N . ARG A 1 433 ? -8.589 7.564 17.695 1.00 95.75 433 ARG A N 1
ATOM 3180 C CA . ARG A 1 433 ? -7.164 7.206 17.755 1.00 95.75 433 ARG A CA 1
ATOM 3181 C C . ARG A 1 433 ? -6.893 5.829 17.169 1.00 95.75 433 ARG A C 1
ATOM 3183 O O . ARG A 1 433 ? -7.654 4.885 17.397 1.00 95.75 433 ARG A O 1
ATOM 3190 N N . LEU A 1 434 ? -5.785 5.727 16.439 1.00 96.88 434 LEU A N 1
ATOM 3191 C CA . LEU A 1 434 ? -5.286 4.485 15.860 1.00 96.88 434 LEU A CA 1
ATOM 3192 C C . LEU A 1 434 ? -3.905 4.167 16.432 1.00 96.88 434 LEU A C 1
ATOM 3194 O O . LEU A 1 434 ? -2.984 4.979 16.371 1.00 96.88 434 LEU A O 1
ATOM 3198 N N . TYR A 1 435 ? -3.737 2.955 16.955 1.00 96.50 435 TYR A N 1
ATOM 3199 C CA . TYR A 1 435 ? -2.468 2.511 17.522 1.00 96.50 435 TYR A CA 1
ATOM 3200 C C . TYR A 1 435 ? -1.997 1.206 16.901 1.00 96.50 435 TYR A C 1
ATOM 3202 O O . TYR A 1 435 ? -2.784 0.328 16.542 1.00 96.50 435 TYR A O 1
ATOM 3210 N N . LYS A 1 436 ? -0.676 1.072 16.841 1.00 95.19 436 LYS A N 1
ATOM 3211 C CA . LYS A 1 436 ? 0.037 -0.102 16.354 1.00 95.19 436 LYS A CA 1
ATOM 3212 C C . LYS A 1 436 ? 1.167 -0.443 17.312 1.00 95.19 436 LYS A C 1
ATOM 3214 O O . LYS A 1 436 ? 1.893 0.445 17.756 1.00 95.19 436 LYS A O 1
ATOM 3219 N N . VAL A 1 437 ? 1.314 -1.732 17.602 1.00 94.81 437 VAL A N 1
ATOM 3220 C CA . VAL A 1 437 ? 2.448 -2.288 18.340 1.00 94.81 437 VAL A CA 1
ATOM 3221 C C . VAL A 1 437 ? 3.117 -3.353 17.483 1.00 94.81 437 VAL A C 1
ATOM 3223 O O . VAL A 1 437 ? 2.472 -4.301 17.033 1.00 94.81 437 VAL A O 1
ATOM 3226 N N . SER A 1 438 ? 4.418 -3.187 17.280 1.00 93.19 438 SER A N 1
ATOM 3227 C CA . SER A 1 438 ? 5.306 -4.041 16.487 1.00 93.19 438 SER A CA 1
ATOM 3228 C C . SER A 1 438 ? 6.708 -4.034 17.117 1.00 93.19 438 SER A C 1
ATOM 3230 O O . SER A 1 438 ? 6.954 -3.277 18.059 1.00 93.19 438 SER A O 1
ATOM 3232 N N . GLN A 1 439 ? 7.624 -4.890 16.653 1.00 89.62 439 GLN A N 1
ATOM 3233 C CA . GLN A 1 439 ? 8.992 -4.949 17.192 1.00 89.62 439 GLN A CA 1
ATOM 3234 C C . GLN A 1 439 ? 9.805 -3.712 16.803 1.00 89.62 439 GLN A C 1
ATOM 3236 O O . GLN A 1 439 ? 10.663 -3.260 17.561 1.00 89.62 439 GLN A O 1
ATOM 3241 N N . ARG A 1 440 ? 9.530 -3.152 15.623 1.00 89.44 440 ARG A N 1
ATOM 3242 C CA . ARG A 1 440 ? 10.062 -1.865 15.166 1.00 89.44 440 ARG A CA 1
ATOM 3243 C C . ARG A 1 440 ? 8.918 -0.923 14.837 1.00 89.44 440 ARG A C 1
ATOM 3245 O O . ARG A 1 440 ? 7.836 -1.362 14.457 1.00 89.44 440 ARG A O 1
ATOM 3252 N N . LYS A 1 441 ? 9.158 0.379 14.988 1.00 88.19 441 LYS A N 1
ATOM 3253 C CA . LYS A 1 441 ? 8.156 1.412 14.697 1.00 88.19 441 LYS A CA 1
ATOM 3254 C C . LYS A 1 441 ? 7.732 1.390 13.224 1.00 88.19 441 LYS A C 1
ATOM 3256 O O . LYS A 1 441 ? 6.541 1.375 12.932 1.00 88.19 441 LYS A O 1
ATOM 3261 N N . ASP A 1 442 ? 8.716 1.379 12.332 1.00 87.75 442 ASP A N 1
ATOM 3262 C CA . ASP A 1 442 ? 8.531 1.437 10.885 1.00 87.75 442 ASP A CA 1
ATOM 3263 C C . ASP A 1 442 ? 8.902 0.092 10.241 1.00 87.75 442 ASP A C 1
ATOM 3265 O O . ASP A 1 442 ? 9.661 -0.687 10.821 1.00 87.75 442 ASP A O 1
ATOM 3269 N N . MET A 1 443 ? 8.382 -0.168 9.034 1.00 88.25 443 MET A N 1
ATOM 3270 C CA . MET A 1 443 ? 8.676 -1.380 8.244 1.00 88.25 443 MET A CA 1
ATOM 3271 C C . MET A 1 443 ? 8.429 -2.704 8.974 1.00 88.25 443 MET A C 1
ATOM 3273 O O . MET A 1 443 ? 9.127 -3.685 8.746 1.00 88.25 443 MET A O 1
ATOM 3277 N N . ASP A 1 444 ? 7.432 -2.750 9.855 1.00 89.81 444 ASP A N 1
ATOM 3278 C CA . ASP A 1 444 ? 7.153 -3.960 10.619 1.00 89.81 444 ASP A CA 1
ATOM 3279 C C . ASP A 1 444 ? 5.670 -4.307 10.644 1.00 89.81 444 ASP A C 1
ATOM 3281 O O . ASP A 1 444 ? 4.779 -3.469 10.462 1.00 89.81 444 ASP A O 1
ATOM 3285 N N . ILE A 1 445 ? 5.416 -5.587 10.853 1.00 90.38 445 ILE A N 1
ATOM 3286 C CA . ILE A 1 445 ? 4.099 -6.178 10.910 1.00 90.38 445 ILE A CA 1
ATOM 3287 C C . ILE A 1 445 ? 3.550 -6.040 12.333 1.00 90.38 445 ILE A C 1
ATOM 3289 O O . ILE A 1 445 ? 4.224 -6.355 13.312 1.00 90.38 445 ILE A O 1
ATOM 3293 N N . SER A 1 446 ? 2.293 -5.620 12.458 1.00 91.69 446 SER A N 1
ATOM 3294 C CA . SER A 1 446 ? 1.644 -5.467 13.761 1.00 91.69 446 SER A CA 1
ATOM 3295 C C . SER A 1 446 ? 1.521 -6.788 14.516 1.00 91.69 446 SER A C 1
ATOM 3297 O O . SER A 1 446 ? 1.044 -7.792 13.981 1.00 91.69 446 SER A O 1
ATOM 3299 N N . ALA A 1 447 ? 1.895 -6.761 15.794 1.00 93.75 447 ALA A N 1
ATOM 3300 C CA . ALA A 1 447 ? 1.508 -7.775 16.766 1.00 93.75 447 ALA A CA 1
ATOM 3301 C C . ALA A 1 447 ? 0.057 -7.548 17.218 1.00 93.75 447 ALA A C 1
ATOM 3303 O O . ALA A 1 447 ? -0.745 -8.481 17.225 1.00 93.75 447 ALA A O 1
ATOM 3304 N N . VAL A 1 448 ? -0.277 -6.296 17.550 1.00 96.12 448 VAL A N 1
ATOM 3305 C CA . VAL A 1 448 ? -1.633 -5.832 17.873 1.00 96.12 448 VAL A CA 1
ATOM 3306 C C . VAL A 1 448 ? -1.817 -4.431 17.298 1.00 96.12 448 VAL A C 1
ATOM 3308 O O . VAL A 1 448 ? -0.939 -3.577 17.440 1.00 96.12 448 VAL A O 1
ATOM 3311 N N . SER A 1 449 ? -2.968 -4.187 16.682 1.00 96.69 449 SER A N 1
ATOM 3312 C CA . SER A 1 449 ? -3.426 -2.847 16.307 1.00 96.69 449 SER A CA 1
ATOM 3313 C C . SER A 1 449 ? -4.804 -2.583 16.906 1.00 96.69 449 SER A C 1
ATOM 3315 O O . SER A 1 449 ? -5.592 -3.511 17.089 1.00 96.69 449 SER A O 1
ATOM 3317 N N . GLY A 1 450 ? -5.079 -1.330 17.259 1.00 97.69 450 GLY A N 1
ATOM 3318 C CA . GLY A 1 450 ? -6.322 -0.919 17.908 1.00 97.69 450 GLY A CA 1
ATOM 3319 C C . GLY A 1 450 ? -6.862 0.371 17.308 1.00 97.69 450 GLY A C 1
ATOM 3320 O O . GLY A 1 450 ? -6.092 1.287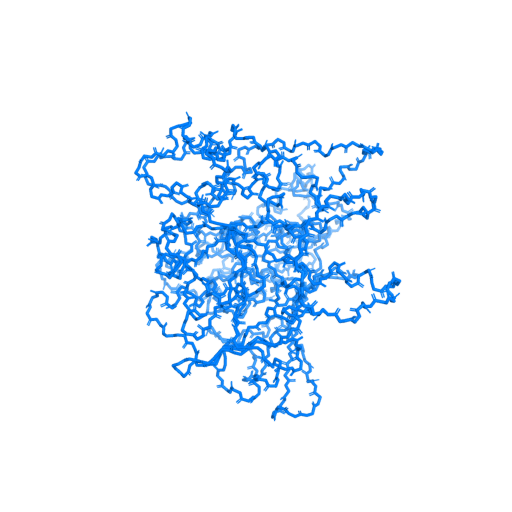 17.019 1.00 97.69 450 GLY A O 1
ATOM 3321 N N . ALA A 1 451 ? -8.177 0.427 17.131 1.00 98.00 451 ALA A N 1
ATOM 3322 C CA . ALA A 1 451 ? -8.905 1.591 16.658 1.00 98.00 451 ALA A CA 1
ATOM 3323 C C . ALA A 1 451 ? -9.999 1.946 17.668 1.00 98.00 451 ALA A C 1
ATOM 3325 O O . ALA A 1 451 ? -10.843 1.107 17.989 1.00 98.00 451 ALA A O 1
ATOM 3326 N N . PHE A 1 452 ? -9.970 3.180 18.170 1.00 97.81 452 PHE A N 1
ATOM 3327 C CA . PHE A 1 452 ? -10.844 3.641 19.247 1.00 97.81 452 PHE A CA 1
ATOM 3328 C C . PHE A 1 452 ? -11.475 4.981 18.876 1.00 97.81 452 PHE A C 1
ATOM 3330 O O . PHE A 1 452 ? -10.762 5.907 18.498 1.00 97.81 452 PHE A O 1
ATOM 3337 N N . SER A 1 453 ? -12.797 5.100 18.982 1.00 95.81 453 SER A N 1
ATOM 3338 C CA . SER A 1 453 ? -13.531 6.338 18.699 1.00 95.81 453 SER A CA 1
ATOM 3339 C C . SER A 1 453 ? -14.628 6.549 19.736 1.00 95.81 453 SER A C 1
ATOM 3341 O O . SER A 1 453 ? -15.564 5.753 19.814 1.00 95.81 453 SER A O 1
ATOM 3343 N N . PHE A 1 454 ? -14.512 7.609 20.539 1.00 94.75 454 PHE A N 1
ATOM 3344 C CA . PHE A 1 454 ? -15.520 8.029 21.516 1.00 94.75 454 PHE A CA 1
ATOM 3345 C C . PHE A 1 454 ? -16.180 9.336 21.087 1.00 94.75 454 PHE A C 1
ATOM 3347 O O . PHE A 1 454 ? -15.504 10.276 20.671 1.00 94.75 454 PHE A O 1
ATOM 3354 N N . THR A 1 455 ? -17.494 9.428 21.274 1.00 92.06 455 THR A N 1
ATOM 3355 C CA . THR A 1 455 ? -18.235 10.692 21.215 1.00 92.06 455 THR A CA 1
ATOM 3356 C C . THR A 1 455 ? -18.580 11.119 22.634 1.00 92.06 455 THR A C 1
ATOM 3358 O O . THR A 1 455 ? -19.243 10.373 23.353 1.00 92.06 455 THR A O 1
ATOM 3361 N N . LEU A 1 456 ? -18.152 12.314 23.043 1.00 88.69 456 LEU A N 1
ATOM 3362 C CA . LEU A 1 456 ? -18.416 12.853 24.382 1.00 88.69 456 LEU A CA 1
ATOM 3363 C C . LEU A 1 456 ? -19.601 13.828 24.382 1.00 88.69 456 LEU A C 1
ATOM 3365 O O . LEU A 1 456 ? -19.794 14.597 23.437 1.00 88.69 456 LEU A O 1
ATOM 3369 N N . ALA A 1 457 ? -20.380 13.833 25.464 1.00 87.50 457 ALA A N 1
ATOM 3370 C CA . ALA A 1 457 ? -21.473 14.779 25.659 1.00 87.50 457 ALA A CA 1
ATOM 3371 C C . ALA A 1 457 ? -20.938 16.217 25.797 1.00 87.50 457 ALA A C 1
ATOM 3373 O O . ALA A 1 457 ? -19.934 16.458 26.463 1.00 87.50 457 ALA A O 1
ATOM 3374 N N . GLY A 1 458 ? -21.619 17.189 25.179 1.00 76.38 458 GLY A N 1
ATOM 3375 C CA . GLY A 1 458 ? -21.278 18.614 25.307 1.00 76.38 458 GLY A CA 1
ATOM 3376 C C . GLY A 1 458 ? -20.065 19.089 24.491 1.00 76.38 458 GLY A C 1
ATOM 3377 O O . GLY A 1 458 ? -19.666 20.246 24.627 1.00 76.38 458 GLY A O 1
ATOM 3378 N N . ARG A 1 459 ? -19.483 18.249 23.622 1.00 67.25 459 ARG A N 1
ATOM 3379 C CA . ARG A 1 459 ? -18.402 18.665 22.714 1.00 67.25 459 ARG A CA 1
ATOM 3380 C C . ARG A 1 459 ? -18.963 19.440 21.513 1.00 67.25 459 ARG A C 1
ATOM 3382 O O . ARG A 1 459 ? -19.748 18.907 20.724 1.00 67.25 459 ARG A O 1
ATOM 3389 N N . ALA A 1 460 ? -18.564 20.707 21.380 1.00 54.94 460 ALA A N 1
ATOM 3390 C CA . ALA A 1 460 ? -18.834 21.519 20.193 1.00 54.94 460 ALA A CA 1
ATOM 3391 C C . ALA A 1 460 ? -17.959 21.064 19.008 1.00 54.94 460 ALA A C 1
ATOM 3393 O O . ALA A 1 460 ? -16.891 20.486 19.212 1.00 54.94 460 ALA A O 1
ATOM 3394 N N . LYS A 1 461 ? -18.407 21.328 17.772 1.00 48.91 461 LYS 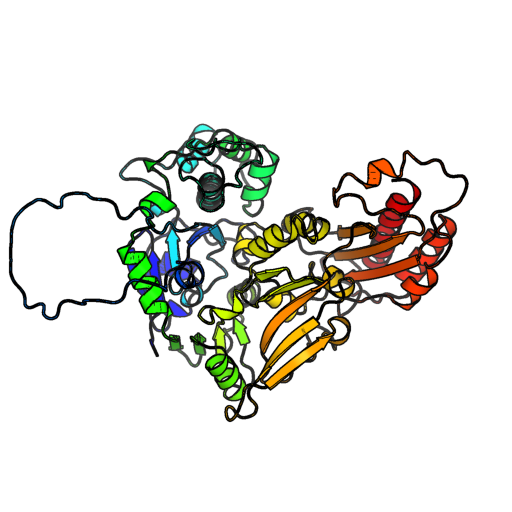A N 1
ATOM 3395 C CA . LYS A 1 461 ? -17.608 21.088 16.558 1.00 48.91 461 LYS A CA 1
ATOM 3396 C C . LYS A 1 461 ? -16.366 21.992 16.590 1.00 48.91 461 LYS A C 1
ATOM 3398 O O . LYS A 1 461 ? -16.510 23.200 16.424 1.00 48.91 461 LYS A O 1
ATOM 3403 N N . HIS A 1 462 ? -15.174 21.432 16.779 1.00 48.41 462 HIS A N 1
ATOM 3404 C CA . HIS A 1 462 ? -13.904 22.141 16.587 1.00 48.41 462 HIS A CA 1
ATOM 3405 C C . HIS A 1 462 ? -13.038 21.423 15.544 1.00 48.41 462 HIS A C 1
ATOM 3407 O O . HIS A 1 462 ? -13.238 20.247 15.263 1.00 48.41 462 HIS A O 1
ATOM 3413 N N . SER A 1 463 ? -12.165 22.174 14.874 1.00 42.38 463 SER A N 1
ATOM 3414 C CA . SER A 1 463 ? -11.411 21.725 13.698 1.00 42.38 463 SER A CA 1
ATOM 3415 C C . SER A 1 463 ? -10.592 20.463 13.973 1.00 42.38 463 SER A C 1
ATOM 3417 O O . SER A 1 463 ? -9.920 20.416 14.989 1.00 42.38 463 SER A O 1
ATOM 3419 N N . ASN A 1 464 ? -10.585 19.510 13.032 1.00 45.44 464 ASN A N 1
ATOM 3420 C CA . ASN A 1 464 ? -9.935 18.186 13.075 1.00 45.44 464 ASN A CA 1
ATOM 3421 C C . ASN A 1 464 ? -8.388 18.179 13.244 1.00 45.44 464 ASN A C 1
ATOM 3423 O O . ASN A 1 464 ? -7.690 17.437 12.550 1.00 45.44 464 ASN A O 1
ATOM 3427 N N . SER A 1 465 ? -7.810 18.995 14.124 1.00 45.22 465 SER A N 1
ATOM 3428 C CA . SER A 1 465 ? -6.367 19.050 14.331 1.00 45.22 465 SER A CA 1
ATOM 3429 C C . SER A 1 465 ? -5.919 17.963 15.314 1.00 45.22 465 SER A C 1
ATOM 3431 O O . SER A 1 465 ? -6.532 17.725 16.354 1.00 45.22 465 SER A O 1
ATOM 3433 N N . SER A 1 466 ? -4.795 17.311 15.020 1.00 43.59 466 SER A N 1
ATOM 3434 C CA . SER A 1 466 ? -4.129 16.361 15.923 1.00 43.59 466 SER A CA 1
ATOM 3435 C C . SER A 1 466 ? -3.687 16.983 17.262 1.00 43.59 466 SER A C 1
ATOM 3437 O O . SER A 1 466 ? -3.290 16.245 18.161 1.00 43.59 466 SER A O 1
ATOM 3439 N N . ASN A 1 467 ? -3.790 18.311 17.415 1.00 42.19 467 ASN A N 1
ATOM 3440 C CA . ASN A 1 467 ? -3.465 19.059 18.632 1.00 42.19 467 ASN A CA 1
ATOM 3441 C C . ASN A 1 467 ? -4.663 19.245 19.589 1.00 42.19 467 ASN A C 1
ATOM 3443 O O . ASN A 1 467 ? -4.497 19.804 20.671 1.00 42.19 467 ASN A O 1
ATOM 3447 N N . ASP A 1 468 ? -5.861 18.754 19.253 1.00 50.62 468 ASP A N 1
ATOM 3448 C CA . ASP A 1 468 ? -7.077 19.009 20.045 1.00 50.62 468 ASP A CA 1
ATOM 3449 C C . ASP A 1 468 ? -7.081 18.352 21.444 1.00 50.62 468 ASP A C 1
ATOM 3451 O O . ASP A 1 468 ? -7.709 18.883 22.360 1.00 50.62 468 ASP A O 1
ATOM 3455 N N . LEU A 1 469 ? -6.325 17.265 21.650 1.00 47.41 469 LEU A N 1
ATOM 3456 C CA . LEU A 1 469 ? -6.088 16.633 22.967 1.00 47.41 469 LEU A CA 1
ATOM 3457 C C . LEU A 1 469 ? -5.115 17.427 23.864 1.00 47.41 469 LEU A C 1
ATOM 3459 O O . LEU A 1 469 ? -4.679 16.927 24.886 1.00 47.41 469 LEU A O 1
ATOM 3463 N N . GLN A 1 470 ? -4.671 18.621 23.474 1.00 45.38 470 GLN A N 1
ATOM 3464 C CA . GLN A 1 470 ? -4.043 19.549 24.427 1.00 45.38 470 GLN A CA 1
ATOM 3465 C C . GLN A 1 470 ? -5.056 20.572 24.957 1.00 45.38 470 GLN A C 1
ATOM 3467 O O . GLN A 1 470 ? -4.803 21.228 25.965 1.00 45.38 470 GLN A O 1
ATOM 3472 N N . SER A 1 471 ? -6.217 20.706 24.302 1.00 45.62 471 SER A N 1
ATOM 3473 C CA . SER A 1 471 ? -7.255 21.669 24.686 1.00 45.62 471 SER A CA 1
ATOM 3474 C C . SER A 1 471 ? -8.225 21.142 25.754 1.00 45.62 471 SER A C 1
ATOM 3476 O O . SER A 1 471 ? -8.872 21.939 26.437 1.00 45.62 471 SER A O 1
ATOM 3478 N N . LEU A 1 472 ? -8.316 19.820 25.936 1.00 48.69 472 LEU A N 1
ATOM 3479 C CA . LEU A 1 472 ? -9.155 19.175 26.953 1.00 48.69 472 LEU A CA 1
ATOM 3480 C C . LEU A 1 472 ? -8.471 19.209 28.342 1.00 48.69 472 LEU A C 1
ATOM 3482 O O . LEU A 1 472 ? -9.143 19.489 29.336 1.00 48.69 472 LEU A O 1
ATOM 3486 N N . ALA A 1 473 ? -7.138 19.126 28.403 1.00 46.47 473 ALA A N 1
ATOM 3487 C CA . ALA A 1 473 ? -6.309 19.254 29.604 1.00 46.47 473 ALA A CA 1
ATOM 3488 C C . ALA A 1 473 ? -6.476 20.617 30.304 1.00 46.47 473 ALA A C 1
ATOM 3490 O O . ALA A 1 473 ? -6.234 20.752 31.506 1.00 46.47 473 ALA A O 1
ATOM 3491 N N . ALA A 1 474 ? -6.939 21.635 29.570 1.00 43.06 474 ALA A N 1
ATOM 3492 C CA . ALA A 1 474 ? -7.221 22.967 30.099 1.00 43.06 474 ALA A CA 1
ATOM 3493 C C . ALA A 1 474 ? -8.587 23.078 30.811 1.00 43.06 474 ALA A C 1
ATOM 3495 O O . ALA A 1 474 ? -8.826 24.045 31.538 1.00 43.06 474 ALA A O 1
ATOM 3496 N N . ARG A 1 475 ? -9.495 22.101 30.656 1.00 51.34 475 ARG A N 1
ATOM 3497 C CA . ARG A 1 475 ? -10.811 22.096 31.314 1.00 51.34 475 ARG A CA 1
ATOM 3498 C C . ARG A 1 475 ? -10.788 21.226 32.571 1.00 51.34 475 ARG A C 1
ATOM 3500 O O . ARG A 1 475 ? -11.249 20.089 32.571 1.00 51.34 475 ARG A O 1
ATOM 3507 N N . LYS A 1 476 ? -10.346 21.803 33.695 1.00 50.66 476 LYS A N 1
ATOM 3508 C CA . LYS A 1 476 ? -10.611 21.260 35.043 1.00 50.66 476 LYS A CA 1
ATOM 3509 C C . LYS A 1 476 ? -12.113 21.327 35.358 1.00 50.66 476 LYS A C 1
ATOM 3511 O O . LYS A 1 476 ? -12.568 22.208 36.083 1.00 50.66 476 LYS A O 1
ATOM 3516 N N . THR A 1 477 ? -12.902 20.418 34.796 1.00 55.09 477 THR A N 1
ATOM 3517 C CA . THR A 1 477 ? -14.293 20.212 35.223 1.00 55.09 477 THR A CA 1
ATOM 3518 C C . THR A 1 477 ? -14.325 19.219 36.384 1.00 55.09 477 THR A C 1
ATOM 3520 O O . THR A 1 477 ? -13.554 18.266 36.407 1.00 55.09 477 THR A O 1
ATOM 3523 N N . LYS A 1 478 ? -15.183 19.457 37.386 1.00 63.47 478 LYS A N 1
ATOM 3524 C CA . LYS A 1 478 ? -15.327 18.582 38.568 1.00 63.47 478 LYS A CA 1
ATOM 3525 C C . LYS A 1 478 ? -16.021 17.243 38.264 1.00 63.47 478 LYS A C 1
ATOM 3527 O O . LYS A 1 478 ? -16.050 16.381 39.136 1.00 63.47 478 LYS A O 1
ATOM 3532 N N . SER A 1 479 ? -16.595 17.077 37.074 1.00 74.75 479 SER A N 1
ATOM 3533 C CA . SER A 1 479 ? -17.383 15.903 36.683 1.00 74.75 479 SER A CA 1
ATOM 3534 C C . SER A 1 479 ? -16.655 15.094 35.605 1.00 74.75 479 SER A C 1
ATOM 3536 O O . SER A 1 479 ? -16.017 15.700 34.743 1.00 74.75 479 SER A O 1
ATOM 3538 N N . PRO A 1 480 ? -16.739 13.752 35.630 1.00 83.56 480 PRO A N 1
ATOM 3539 C CA . PRO A 1 480 ? -16.109 12.909 34.619 1.00 83.56 480 PRO A CA 1
ATOM 3540 C C . PRO A 1 480 ? -16.684 13.182 33.218 1.00 83.56 480 PRO A C 1
ATOM 3542 O O . PRO A 1 480 ? -17.860 13.543 33.095 1.00 83.56 480 PRO A O 1
ATOM 3545 N N . PRO A 1 481 ? -15.894 12.990 32.144 1.00 88.94 481 PRO A N 1
ATOM 3546 C CA . PRO A 1 481 ? -16.422 13.052 30.789 1.00 88.94 481 PRO A CA 1
ATOM 3547 C C . PRO A 1 481 ? -17.496 11.976 30.600 1.00 88.94 481 PRO A C 1
ATOM 3549 O O . PRO A 1 481 ? -17.342 10.837 31.037 1.00 88.94 481 PRO A O 1
ATOM 3552 N N . ARG A 1 482 ? -18.589 12.328 29.919 1.00 91.94 482 ARG A N 1
ATOM 3553 C CA . ARG A 1 482 ? -19.692 11.403 29.640 1.00 91.94 482 ARG A CA 1
ATOM 3554 C C . ARG A 1 482 ? -19.632 10.926 28.193 1.00 91.94 482 ARG A C 1
ATOM 3556 O O . ARG A 1 482 ? -19.763 11.733 27.273 1.00 91.94 482 ARG A O 1
ATOM 3563 N N . ILE A 1 483 ? -19.470 9.622 27.993 1.00 93.88 483 ILE A N 1
ATOM 3564 C CA . ILE A 1 483 ? -19.465 8.972 26.679 1.00 93.88 483 ILE A CA 1
ATOM 3565 C C . ILE A 1 483 ? -20.911 8.790 26.200 1.00 93.88 483 ILE A C 1
ATOM 3567 O O . ILE A 1 483 ? -21.737 8.193 26.888 1.00 93.88 483 ILE A O 1
ATOM 3571 N N . VAL A 1 484 ? -21.209 9.300 25.005 1.00 94.38 484 VAL A N 1
ATOM 3572 C CA . VAL A 1 484 ? -22.489 9.125 24.296 1.00 94.38 484 VAL A CA 1
ATOM 3573 C C . VAL A 1 484 ? -22.456 7.869 23.433 1.00 94.38 484 VAL A C 1
ATOM 3575 O O . VAL A 1 484 ? -23.417 7.108 23.410 1.00 94.38 484 VAL A O 1
ATOM 3578 N N . SER A 1 485 ? -21.345 7.645 22.737 1.00 94.44 485 SER A N 1
ATOM 3579 C CA . SER A 1 485 ? -21.110 6.445 21.941 1.00 94.44 485 SER A CA 1
ATOM 3580 C C . SER A 1 485 ? -19.627 6.095 21.936 1.00 94.44 485 SER A C 1
ATOM 3582 O O . SER A 1 485 ? -18.766 6.975 22.035 1.00 94.44 485 SER A O 1
ATOM 3584 N N . ALA A 1 486 ? -19.338 4.803 21.821 1.00 96.12 486 ALA A N 1
ATOM 3585 C CA . ALA A 1 486 ? -17.995 4.262 21.711 1.00 96.12 486 ALA A CA 1
ATOM 3586 C C . ALA A 1 486 ? -17.946 3.265 20.553 1.00 96.12 486 ALA A C 1
ATOM 3588 O O . ALA A 1 486 ? -18.903 2.530 20.329 1.00 96.12 486 ALA A O 1
ATOM 3589 N N . ARG A 1 487 ? -16.828 3.237 19.828 1.00 97.12 487 ARG A N 1
ATOM 3590 C CA . ARG A 1 487 ? -16.508 2.216 18.827 1.00 97.12 487 ARG A CA 1
ATOM 3591 C C . ARG A 1 487 ? -15.092 1.721 19.055 1.00 97.12 487 ARG A C 1
ATOM 3593 O O . ARG A 1 487 ? -14.173 2.535 19.173 1.00 97.12 487 ARG A O 1
ATOM 3600 N N . ILE A 1 488 ? -14.929 0.404 19.143 1.00 97.94 488 ILE A N 1
ATOM 3601 C CA . ILE A 1 488 ? -13.654 -0.236 19.468 1.00 97.94 488 ILE A CA 1
ATOM 3602 C C . ILE A 1 488 ? -13.448 -1.441 18.565 1.00 97.94 488 ILE A C 1
ATOM 3604 O O . ILE A 1 488 ? -14.261 -2.366 18.543 1.00 97.94 488 ILE A O 1
ATOM 3608 N N . ALA A 1 489 ? -12.315 -1.458 17.869 1.00 98.19 489 ALA A N 1
ATOM 3609 C CA . ALA A 1 489 ? -11.897 -2.597 17.072 1.00 98.19 489 ALA A CA 1
ATOM 3610 C C . ALA A 1 489 ? -10.408 -2.900 17.224 1.00 98.19 489 ALA A C 1
ATOM 3612 O O . ALA A 1 489 ? -9.595 -2.022 17.517 1.00 98.19 489 ALA A O 1
ATOM 3613 N N . PHE A 1 490 ? -10.052 -4.157 16.976 1.00 98.06 490 PHE A N 1
ATOM 3614 C CA . PHE A 1 490 ? -8.687 -4.652 17.082 1.00 98.06 490 PHE A CA 1
ATOM 3615 C C . PHE A 1 490 ? -8.296 -5.546 15.906 1.00 98.06 490 PHE A C 1
ATOM 3617 O O . PHE A 1 490 ? -9.109 -6.295 15.362 1.00 98.06 490 PHE A O 1
ATOM 3624 N N . GLY A 1 491 ? -7.008 -5.501 15.565 1.00 96.88 491 GLY A N 1
ATOM 3625 C CA . GLY A 1 491 ? -6.320 -6.445 14.692 1.00 96.88 491 GLY A CA 1
ATOM 3626 C C . GLY A 1 49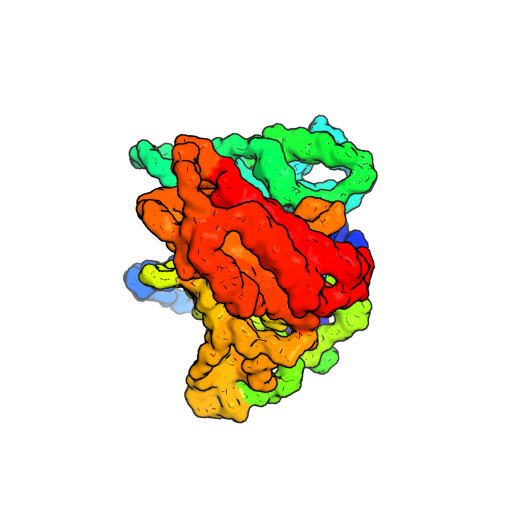1 ? -5.284 -7.252 15.478 1.00 96.88 491 GLY A C 1
ATOM 3627 O O . GLY A 1 491 ? -4.754 -6.800 16.492 1.00 96.88 491 GLY A O 1
ATOM 3628 N N . GLY A 1 492 ? -4.994 -8.472 15.027 1.00 94.81 492 GLY A N 1
ATOM 3629 C CA . GLY A 1 492 ? -4.003 -9.358 15.646 1.00 94.81 492 GLY A CA 1
ATOM 3630 C C . GLY A 1 492 ? -4.446 -10.021 16.954 1.00 94.81 492 GLY A C 1
ATOM 3631 O O . GLY A 1 492 ? -3.638 -10.688 17.599 1.00 94.81 492 GLY A O 1
ATOM 3632 N N . VAL A 1 493 ? -5.714 -9.883 17.343 1.00 95.62 493 VAL A N 1
ATOM 3633 C CA . VAL A 1 493 ? -6.247 -10.412 18.612 1.00 95.62 493 VAL A CA 1
ATOM 3634 C C . VAL A 1 493 ? -7.171 -11.626 18.450 1.00 95.62 493 VAL A C 1
ATOM 3636 O O . VAL A 1 493 ? -7.623 -12.182 19.445 1.00 95.62 493 VAL A O 1
ATOM 3639 N N . ALA A 1 494 ? -7.446 -12.036 17.210 1.00 94.19 494 ALA A N 1
ATOM 3640 C CA . ALA A 1 494 ? -8.269 -13.189 16.850 1.00 94.19 494 ALA A CA 1
ATOM 3641 C C . ALA A 1 494 ? -7.922 -13.668 15.422 1.00 94.19 494 ALA A C 1
ATOM 3643 O O . ALA A 1 494 ? -7.005 -13.145 14.780 1.00 94.19 494 ALA A O 1
ATOM 3644 N N . ALA A 1 495 ? -8.660 -14.662 14.914 1.00 93.00 495 ALA A N 1
ATOM 3645 C CA . ALA A 1 495 ? -8.524 -15.175 13.546 1.00 93.00 495 ALA A CA 1
ATOM 3646 C C . ALA A 1 495 ? -8.938 -14.165 12.455 1.00 93.00 495 ALA A C 1
ATOM 3648 O O . ALA A 1 495 ? -8.569 -14.336 11.294 1.00 93.00 495 ALA A O 1
ATOM 3649 N N . THR A 1 496 ? -9.683 -13.124 12.819 1.00 95.12 496 THR A N 1
ATOM 3650 C CA . THR A 1 496 ? -10.113 -11.996 11.980 1.00 95.12 496 THR A CA 1
ATOM 3651 C C . THR A 1 496 ? -9.957 -10.699 12.786 1.00 95.12 496 THR A C 1
ATOM 3653 O O . THR A 1 496 ? -9.829 -10.766 14.013 1.00 95.12 496 THR A O 1
ATOM 3656 N N . PRO A 1 497 ? -9.936 -9.512 12.153 1.00 95.25 497 PRO A N 1
ATOM 3657 C CA . PRO A 1 497 ? -10.155 -8.275 12.899 1.00 95.25 497 PRO A CA 1
ATOM 3658 C C . PRO A 1 497 ? -11.555 -8.300 13.537 1.00 95.25 497 PRO A C 1
ATOM 3660 O O . PRO A 1 497 ? -12.485 -8.861 12.955 1.00 95.25 497 PRO A O 1
ATOM 3663 N N . ILE A 1 498 ? -11.701 -7.719 14.729 1.00 96.00 498 ILE A N 1
ATOM 3664 C CA . ILE A 1 498 ? -12.954 -7.766 15.502 1.00 96.00 498 ILE A CA 1
ATOM 3665 C C . ILE A 1 498 ? -13.357 -6.384 16.009 1.00 96.00 498 ILE A C 1
ATOM 3667 O O . ILE A 1 498 ? -12.498 -5.596 16.406 1.00 96.00 498 ILE A O 1
ATOM 3671 N N . ARG A 1 499 ? -14.667 -6.120 16.021 1.00 97.19 499 ARG A N 1
ATOM 3672 C CA . ARG A 1 499 ? -15.313 -4.999 16.719 1.00 97.19 499 ARG A CA 1
ATOM 3673 C C . ARG A 1 499 ? -15.947 -5.515 18.015 1.00 97.19 499 ARG A C 1
ATOM 3675 O O . ARG A 1 499 ? -16.314 -6.686 18.076 1.00 97.19 499 ARG A O 1
ATOM 3682 N N . MET A 1 500 ? -16.056 -4.679 19.046 1.00 97.44 500 MET A N 1
ATOM 3683 C CA . MET A 1 500 ? -16.442 -5.114 20.397 1.00 97.44 500 MET A CA 1
ATOM 3684 C C . MET A 1 500 ? -17.725 -4.432 20.917 1.00 97.44 500 MET A C 1
ATOM 3686 O O . MET A 1 500 ? -17.648 -3.666 21.876 1.00 97.44 500 MET A O 1
ATOM 3690 N N . PRO A 1 501 ? -18.915 -4.708 20.346 1.00 97.00 501 PRO A N 1
ATOM 3691 C CA . PRO A 1 501 ? -20.158 -3.997 20.680 1.00 97.00 501 PRO A CA 1
ATOM 3692 C C . PRO A 1 501 ? -20.588 -4.123 22.153 1.00 97.00 501 PRO A C 1
ATOM 3694 O O . PRO A 1 501 ? -21.087 -3.163 22.733 1.00 97.00 501 PRO A O 1
ATOM 3697 N N . GLU A 1 502 ? -20.353 -5.269 22.796 1.00 96.44 502 GLU A N 1
ATOM 3698 C CA . GLU A 1 502 ? -20.660 -5.453 24.226 1.00 96.44 502 GLU A CA 1
ATOM 3699 C C . GLU A 1 502 ? -19.805 -4.539 25.118 1.00 96.44 502 GLU A C 1
ATOM 3701 O O . GLU A 1 502 ? -20.290 -3.951 26.086 1.00 96.44 502 GLU A O 1
ATOM 3706 N N . ILE A 1 503 ? -18.532 -4.362 24.755 1.00 96.88 503 ILE A N 1
ATOM 3707 C CA . ILE A 1 503 ? -17.613 -3.456 25.450 1.00 96.88 503 ILE A CA 1
ATOM 3708 C C . ILE A 1 503 ? -17.952 -1.994 25.130 1.00 96.88 503 ILE A C 1
ATOM 3710 O O . ILE A 1 503 ? -17.899 -1.142 26.016 1.00 96.88 503 ILE A O 1
ATOM 3714 N N . GLU A 1 504 ? -18.337 -1.697 23.886 1.00 97.62 504 GLU A N 1
ATOM 3715 C CA . GLU A 1 504 ? -18.828 -0.376 23.474 1.00 97.62 504 GLU A CA 1
ATOM 3716 C C . GLU A 1 504 ? -20.035 0.056 24.321 1.00 97.62 504 GLU A C 1
ATOM 3718 O O . GLU A 1 504 ? -20.059 1.179 24.827 1.00 97.62 504 GLU A O 1
ATOM 3723 N N . ALA A 1 505 ? -20.999 -0.844 24.547 1.00 96.94 505 ALA A N 1
ATOM 3724 C CA . ALA A 1 505 ? -22.168 -0.580 25.383 1.00 96.94 505 ALA A CA 1
ATOM 3725 C C . ALA A 1 505 ? -21.789 -0.311 26.849 1.00 96.94 505 ALA A C 1
ATOM 3727 O O . ALA A 1 505 ? -22.303 0.631 27.455 1.00 96.94 505 ALA A O 1
ATOM 3728 N N . ALA A 1 506 ? -20.841 -1.076 27.400 1.00 96.62 506 ALA A N 1
ATOM 3729 C CA . ALA A 1 506 ? -20.355 -0.891 28.768 1.00 96.62 506 ALA A CA 1
ATOM 3730 C C . ALA A 1 506 ? -19.677 0.475 28.993 1.00 96.62 506 ALA A C 1
ATOM 3732 O O . ALA A 1 506 ? -19.598 0.941 30.129 1.00 96.62 506 ALA A O 1
ATOM 3733 N N . LEU A 1 507 ? -19.197 1.137 27.934 1.00 96.56 507 LEU A N 1
ATOM 3734 C CA . LEU A 1 507 ? -18.510 2.428 28.016 1.00 96.56 507 LEU A CA 1
ATOM 3735 C C . LEU A 1 507 ? -19.446 3.636 28.083 1.00 96.56 507 LEU A C 1
ATOM 3737 O O . LEU A 1 507 ? -19.035 4.668 28.615 1.00 96.56 507 LEU A O 1
ATOM 3741 N N . VAL A 1 508 ? -20.692 3.522 27.623 1.00 96.56 508 VAL A N 1
ATOM 3742 C CA . VAL A 1 508 ? -21.659 4.633 27.603 1.00 96.56 508 VAL A CA 1
ATOM 3743 C C . VAL A 1 508 ? -21.932 5.157 29.021 1.00 96.56 508 VAL A C 1
ATOM 3745 O O . VAL A 1 508 ? -21.974 4.398 29.991 1.00 96.56 508 VAL A O 1
ATOM 3748 N N . GLY A 1 509 ? -22.092 6.475 29.159 1.00 94.88 509 GLY A N 1
ATOM 3749 C CA . GLY A 1 509 ? -22.267 7.162 30.441 1.00 94.88 509 GLY A CA 1
ATOM 3750 C C . GLY A 1 509 ? -20.967 7.755 30.980 1.00 94.88 509 GLY A C 1
ATOM 3751 O O . GLY A 1 509 ? -20.031 8.006 30.222 1.00 94.88 509 GLY A O 1
ATOM 3752 N N . ASP A 1 510 ? -20.923 8.017 32.283 1.00 94.44 510 ASP A N 1
ATOM 3753 C CA . ASP A 1 510 ? -19.756 8.626 32.923 1.00 94.44 510 ASP A CA 1
ATOM 3754 C C . ASP A 1 510 ? -18.527 7.729 32.755 1.00 94.44 510 ASP A C 1
ATOM 3756 O O . ASP A 1 510 ? -18.605 6.502 32.897 1.00 94.44 510 ASP A O 1
ATOM 3760 N N . PHE A 1 511 ? -17.402 8.344 32.398 1.00 94.88 511 PHE A N 1
ATOM 3761 C CA . PHE A 1 511 ? -16.146 7.663 32.138 1.00 94.88 511 PHE A CA 1
ATOM 3762 C C . PHE A 1 511 ? -15.118 8.043 33.197 1.00 94.88 511 PHE A C 1
ATOM 3764 O O . PHE A 1 511 ? -14.672 9.185 33.276 1.00 94.88 511 PHE A O 1
ATOM 3771 N N . THR A 1 512 ? -14.764 7.064 34.025 1.00 94.75 512 THR A N 1
ATOM 3772 C CA . THR A 1 512 ? -13.782 7.198 35.104 1.00 94.75 512 THR A CA 1
ATOM 3773 C C . THR A 1 512 ? -12.613 6.243 34.880 1.00 94.75 512 THR A C 1
ATOM 3775 O O . THR A 1 512 ? -12.677 5.338 34.040 1.00 94.75 512 THR A O 1
ATOM 3778 N N . MET A 1 513 ? -11.540 6.416 35.653 1.00 94.69 513 MET A N 1
ATOM 3779 C CA . MET A 1 513 ? -10.387 5.519 35.590 1.00 94.69 513 MET A CA 1
ATOM 3780 C C . MET A 1 513 ? -10.754 4.087 36.010 1.00 94.69 513 MET A C 1
ATOM 3782 O O . MET A 1 513 ? -10.286 3.131 35.399 1.00 94.69 513 MET A O 1
ATOM 3786 N N . GLU A 1 514 ? -11.641 3.921 36.992 1.00 96.62 514 GLU A N 1
ATOM 3787 C CA . GLU A 1 514 ? -12.127 2.612 37.449 1.00 96.62 514 GLU A CA 1
ATOM 3788 C C . GLU A 1 514 ? -12.884 1.896 36.324 1.00 96.62 514 GLU A C 1
ATOM 3790 O O . GLU A 1 514 ? -12.643 0.718 36.051 1.00 96.62 514 GLU A O 1
ATOM 3795 N N . LYS A 1 515 ? -13.746 2.627 35.604 1.00 97.12 515 LYS A N 1
ATOM 3796 C CA . LYS A 1 515 ? -14.461 2.098 34.437 1.00 97.12 515 LYS A CA 1
ATOM 3797 C C . LYS A 1 515 ? -13.498 1.715 33.314 1.00 97.12 515 LYS A C 1
ATOM 3799 O O . LYS A 1 515 ? -13.650 0.649 32.720 1.00 97.12 515 LYS A O 1
ATOM 3804 N N . ALA A 1 516 ? -12.483 2.540 33.050 1.00 97.31 516 ALA A N 1
ATOM 3805 C CA . ALA A 1 516 ? -11.441 2.222 32.077 1.00 97.31 516 ALA A CA 1
ATOM 3806 C C . ALA A 1 516 ? -10.687 0.933 32.452 1.00 97.31 516 ALA A C 1
ATOM 3808 O O . ALA A 1 516 ? -10.514 0.047 31.616 1.00 97.31 516 ALA A O 1
ATOM 3809 N N . GLN A 1 517 ? -10.297 0.775 33.718 1.00 98.12 517 GLN A N 1
ATOM 3810 C CA . GLN A 1 517 ? -9.635 -0.438 34.198 1.00 98.12 517 GLN A CA 1
ATOM 3811 C C . GLN A 1 517 ? -10.535 -1.670 34.062 1.00 98.12 517 GLN A C 1
ATOM 3813 O O . GLN A 1 517 ? -10.074 -2.698 33.565 1.00 98.12 517 GLN A O 1
ATOM 3818 N N . ALA A 1 518 ? -11.812 -1.584 34.443 1.00 97.88 518 ALA A N 1
ATOM 3819 C CA . ALA A 1 518 ? -12.763 -2.685 34.292 1.00 97.88 518 ALA A CA 1
ATOM 3820 C C . ALA A 1 518 ? -12.908 -3.112 32.819 1.00 97.88 518 ALA A C 1
ATOM 3822 O O . ALA A 1 518 ? -12.772 -4.292 32.491 1.00 97.88 518 ALA A O 1
ATOM 3823 N N . VAL A 1 519 ? -13.074 -2.145 31.912 1.00 97.94 519 VAL A N 1
ATOM 3824 C CA . VAL A 1 519 ? -13.167 -2.399 30.467 1.00 97.94 519 VAL A CA 1
ATOM 3825 C C . VAL A 1 519 ? -11.881 -3.011 29.906 1.00 97.94 519 VAL A C 1
ATOM 3827 O O . VAL A 1 519 ? -11.945 -3.927 29.088 1.00 97.94 519 VAL A O 1
ATOM 3830 N N . ALA A 1 520 ? -10.704 -2.588 30.370 1.00 98.19 520 ALA A N 1
ATOM 3831 C CA . ALA A 1 520 ? -9.440 -3.189 29.948 1.00 98.19 520 ALA A CA 1
ATOM 3832 C C . ALA A 1 520 ? -9.358 -4.692 30.291 1.00 98.19 520 ALA A C 1
ATOM 3834 O O . ALA A 1 520 ? -8.860 -5.480 29.482 1.00 98.19 520 ALA A O 1
ATOM 3835 N N . HIS A 1 521 ? -9.888 -5.106 31.449 1.00 97.88 521 HIS A N 1
ATOM 3836 C CA . HIS A 1 521 ? -9.989 -6.523 31.820 1.00 97.88 521 HIS A CA 1
ATOM 3837 C C . HIS A 1 521 ? -10.997 -7.277 30.942 1.00 97.88 521 HIS A C 1
ATOM 3839 O O . HIS A 1 521 ? -10.716 -8.405 30.524 1.00 97.88 521 HIS A O 1
ATOM 3845 N N . MET A 1 522 ? -12.134 -6.653 30.605 1.00 97.81 522 MET A N 1
ATOM 3846 C CA . MET A 1 522 ? -13.105 -7.223 29.661 1.00 97.81 522 MET A CA 1
ATOM 3847 C C . MET A 1 522 ? -12.468 -7.456 28.286 1.00 97.81 522 MET A C 1
ATOM 3849 O O . MET A 1 522 ? -12.567 -8.558 27.752 1.00 97.81 522 MET A O 1
ATOM 3853 N N . ILE A 1 523 ? -11.737 -6.468 27.751 1.00 98.06 523 ILE A N 1
ATOM 3854 C CA . ILE A 1 523 ? -11.007 -6.579 26.476 1.00 98.06 523 ILE A CA 1
ATOM 3855 C C . ILE A 1 523 ? -10.030 -7.757 26.515 1.00 98.06 523 ILE A C 1
ATOM 3857 O O . ILE A 1 523 ? -10.050 -8.600 25.621 1.00 98.06 523 ILE A O 1
ATOM 3861 N N . ALA A 1 524 ? -9.191 -7.851 27.553 1.00 97.25 524 ALA A N 1
ATOM 3862 C CA . ALA A 1 524 ? -8.208 -8.929 27.676 1.00 97.25 524 ALA A CA 1
ATOM 3863 C C . ALA A 1 524 ? -8.851 -10.326 27.728 1.00 97.25 524 ALA A C 1
ATOM 3865 O O . ALA A 1 524 ? -8.245 -11.292 27.253 1.00 97.25 524 ALA A O 1
ATOM 3866 N N . SER A 1 525 ? -10.056 -10.426 28.293 1.00 96.38 525 SER A N 1
ATOM 3867 C CA . SER A 1 525 ? -10.804 -11.678 28.453 1.00 96.38 525 SER A CA 1
ATOM 3868 C C . SER A 1 525 ? -11.560 -12.073 27.182 1.00 96.38 525 SER A C 1
ATOM 3870 O O . SER A 1 525 ? -11.567 -13.248 26.825 1.00 96.38 525 SER A O 1
ATOM 3872 N N . ALA A 1 526 ? -12.133 -11.102 26.464 1.00 95.94 526 ALA A N 1
ATOM 3873 C CA . ALA A 1 526 ? -12.973 -11.329 25.287 1.00 95.94 526 ALA A CA 1
ATOM 3874 C C . ALA A 1 526 ? -12.199 -11.796 24.040 1.00 95.94 526 ALA A C 1
ATOM 3876 O O . ALA A 1 526 ? -12.773 -12.401 23.137 1.00 95.94 526 ALA A O 1
ATOM 3877 N N . ILE A 1 527 ? -10.894 -11.518 23.962 1.00 96.44 527 ILE A N 1
ATOM 3878 C CA . ILE A 1 527 ? -10.081 -11.857 22.785 1.00 96.44 527 ILE A CA 1
ATOM 3879 C C . ILE A 1 527 ? -9.508 -13.276 22.826 1.00 96.44 527 ILE A C 1
ATOM 3881 O O . ILE A 1 527 ? -9.300 -13.865 23.886 1.00 96.44 527 ILE A O 1
ATOM 3885 N N . THR A 1 528 ? -9.185 -13.824 21.655 1.00 95.31 528 THR A N 1
ATOM 3886 C CA . THR A 1 528 ? -8.634 -15.181 21.483 1.00 95.31 528 THR A CA 1
ATOM 3887 C C . THR A 1 528 ? -7.409 -15.169 20.555 1.00 95.31 528 THR A C 1
ATOM 3889 O O . THR A 1 528 ? -7.420 -15.755 19.471 1.00 95.31 528 THR A O 1
ATOM 3892 N N . PRO A 1 529 ? -6.320 -14.477 20.949 1.00 94.00 529 PRO A N 1
ATOM 3893 C CA . PRO A 1 529 ? -5.167 -14.290 20.079 1.00 94.00 529 PRO A CA 1
ATOM 3894 C C . PRO A 1 529 ? -4.401 -15.591 19.843 1.00 94.00 529 PRO A 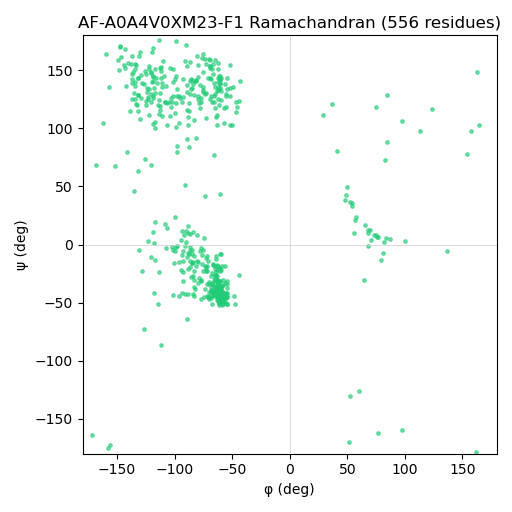C 1
ATOM 3896 O O . PRO A 1 529 ? -4.188 -16.382 20.762 1.00 94.00 529 PRO A O 1
ATOM 3899 N N . LEU A 1 530 ? -3.899 -15.752 18.620 1.00 89.88 530 LEU A N 1
ATOM 3900 C CA . LEU A 1 530 ? -2.940 -16.798 18.273 1.00 89.88 530 LEU A CA 1
ATOM 3901 C C . LEU A 1 530 ? -1.519 -16.359 18.662 1.00 89.88 530 LEU A C 1
ATOM 3903 O O . LEU A 1 530 ? -1.149 -15.198 18.477 1.00 89.88 530 LEU A O 1
ATOM 3907 N N . SER A 1 531 ? -0.717 -17.292 19.177 1.00 91.88 531 SER A N 1
ATOM 3908 C CA . SER A 1 531 ? 0.728 -17.095 19.343 1.00 91.88 531 SER A CA 1
ATOM 3909 C C . SER A 1 531 ? 1.440 -17.276 18.003 1.00 91.88 531 SER A C 1
ATOM 3911 O O . SER A 1 531 ? 1.160 -18.229 17.282 1.00 91.88 531 SER A O 1
ATOM 3913 N N . ASP A 1 532 ? 2.396 -16.403 17.693 1.00 89.69 532 ASP A N 1
ATOM 3914 C CA . ASP A 1 532 ? 3.324 -16.578 16.570 1.00 89.69 532 ASP A CA 1
ATOM 3915 C C . ASP A 1 532 ? 4.627 -15.790 16.802 1.00 89.69 532 ASP A C 1
ATOM 3917 O O . ASP A 1 532 ? 4.834 -15.216 17.873 1.00 89.69 532 ASP A O 1
ATOM 3921 N N . VAL A 1 533 ? 5.495 -15.737 15.785 1.00 87.25 533 VAL A N 1
ATOM 3922 C CA . VAL A 1 533 ? 6.809 -15.065 15.818 1.00 87.25 533 VAL A CA 1
ATOM 3923 C C . VAL A 1 533 ? 6.766 -13.575 16.192 1.00 87.25 533 VAL A C 1
ATOM 3925 O O . VAL A 1 533 ? 7.785 -13.015 16.581 1.00 87.25 533 VAL A O 1
ATOM 3928 N N . ARG A 1 534 ? 5.605 -12.917 16.093 1.00 89.44 534 ARG A N 1
ATOM 3929 C CA . ARG A 1 534 ?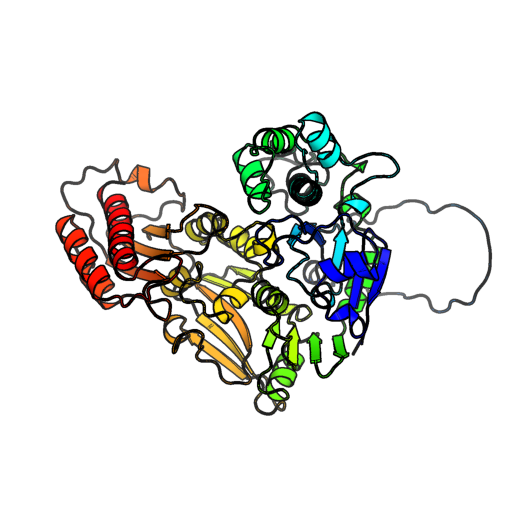 5.417 -11.498 16.442 1.00 89.44 534 ARG A CA 1
ATOM 3930 C C . ARG A 1 534 ? 5.060 -11.295 17.911 1.00 89.44 534 ARG A C 1
ATOM 3932 O O . ARG A 1 534 ? 5.216 -10.193 18.423 1.00 89.44 534 ARG A O 1
ATOM 3939 N N . GLY A 1 535 ? 4.552 -12.326 18.587 1.00 91.19 535 GLY A N 1
ATOM 3940 C CA . GLY A 1 535 ? 4.180 -12.249 19.996 1.00 91.19 535 GLY A CA 1
ATOM 3941 C C . GLY A 1 535 ? 3.255 -13.377 20.439 1.00 91.19 535 GLY A C 1
ATOM 3942 O O . GLY A 1 535 ? 2.411 -13.850 19.671 1.00 91.19 535 GLY A O 1
ATOM 3943 N N . SER A 1 536 ? 3.393 -13.771 21.707 1.00 95.62 536 SER A N 1
ATOM 3944 C CA . SER A 1 536 ? 2.554 -14.790 22.341 1.00 95.62 536 SER A CA 1
ATOM 3945 C C . SER A 1 536 ? 1.115 -14.308 22.551 1.00 95.62 536 SER A C 1
ATOM 3947 O O . SER A 1 536 ? 0.843 -13.108 22.639 1.00 95.62 536 SER A O 1
ATOM 3949 N N . ALA A 1 537 ? 0.184 -15.250 22.698 1.00 96.50 537 ALA A N 1
ATOM 3950 C CA . ALA A 1 537 ? -1.203 -14.961 23.051 1.00 96.50 537 ALA A CA 1
ATOM 3951 C C . ALA A 1 537 ? -1.311 -14.140 24.353 1.00 96.50 537 ALA A C 1
ATOM 3953 O O . ALA A 1 537 ? -2.068 -13.171 24.411 1.00 96.50 537 ALA A O 1
ATOM 3954 N N . ALA A 1 538 ? -0.510 -14.474 25.372 1.00 96.94 538 ALA A N 1
ATOM 3955 C CA . ALA A 1 538 ? -0.463 -13.736 26.637 1.00 96.94 538 ALA A CA 1
ATOM 3956 C C . ALA A 1 538 ? 0.015 -12.286 26.445 1.00 96.94 538 ALA A C 1
ATOM 3958 O O . ALA A 1 538 ? -0.624 -11.358 26.938 1.00 96.94 538 ALA A O 1
ATOM 3959 N N . TYR A 1 539 ? 1.082 -12.081 25.663 1.00 96.62 539 TYR A N 1
ATOM 3960 C CA . TYR A 1 539 ? 1.572 -10.745 25.319 1.00 96.62 539 TYR A CA 1
ATOM 3961 C C . TYR A 1 539 ? 0.490 -9.916 24.618 1.00 96.62 539 TYR A C 1
ATOM 3963 O O . TYR A 1 539 ? 0.224 -8.784 25.011 1.00 96.62 539 TYR A O 1
ATOM 3971 N N . ARG A 1 540 ? -0.200 -10.496 23.630 1.00 97.25 540 ARG A N 1
ATOM 3972 C CA . ARG A 1 540 ? -1.267 -9.812 22.884 1.00 97.25 540 ARG A CA 1
ATOM 3973 C C . ARG A 1 540 ? -2.444 -9.406 23.770 1.00 97.25 540 ARG A C 1
ATOM 3975 O O . ARG A 1 540 ? -2.968 -8.312 23.579 1.00 97.25 540 ARG A O 1
ATOM 3982 N N . ARG A 1 541 ? -2.821 -10.229 24.760 1.00 97.69 541 ARG A N 1
ATOM 3983 C CA . ARG A 1 541 ? -3.869 -9.882 25.742 1.00 97.69 541 ARG A CA 1
ATOM 3984 C C . ARG A 1 541 ? -3.510 -8.635 26.539 1.00 97.69 541 ARG A C 1
ATOM 3986 O O . ARG A 1 541 ? -4.302 -7.697 26.606 1.00 97.69 541 ARG A O 1
ATOM 3993 N N . VAL A 1 542 ? -2.295 -8.607 27.085 1.00 97.44 542 VAL A N 1
ATOM 3994 C CA . VAL A 1 542 ? -1.792 -7.451 27.837 1.00 97.44 542 VAL A CA 1
ATOM 3995 C C . VAL A 1 542 ? -1.699 -6.225 26.932 1.00 97.44 542 VAL A C 1
ATOM 3997 O O . VAL A 1 542 ? -2.175 -5.155 27.304 1.00 97.44 542 VAL A O 1
ATOM 4000 N N . THR A 1 543 ? -1.146 -6.371 25.727 1.00 97.69 543 THR A N 1
ATOM 4001 C CA . THR A 1 543 ? -0.981 -5.262 24.782 1.00 97.69 543 THR A CA 1
ATOM 4002 C C . THR A 1 543 ? -2.321 -4.660 24.360 1.00 97.69 543 THR A C 1
ATOM 4004 O O . THR A 1 543 ? -2.450 -3.439 24.380 1.00 97.69 543 THR A O 1
ATOM 4007 N N . ALA A 1 544 ? -3.337 -5.469 24.038 1.00 98.06 544 ALA A N 1
ATOM 4008 C CA . ALA A 1 544 ? -4.664 -4.965 23.671 1.00 98.06 544 ALA A CA 1
ATOM 4009 C C . ALA A 1 544 ? -5.295 -4.133 24.803 1.00 98.06 544 ALA A C 1
ATOM 4011 O O . ALA A 1 544 ? -5.740 -3.007 24.574 1.00 98.06 544 ALA A O 1
ATOM 4012 N N . ALA A 1 545 ? -5.244 -4.639 26.040 1.00 98.06 545 ALA A N 1
ATOM 4013 C CA . ALA A 1 545 ? -5.721 -3.917 27.217 1.00 98.06 545 ALA A CA 1
ATOM 4014 C C . ALA A 1 545 ? -4.931 -2.621 27.468 1.00 98.06 545 ALA A C 1
ATOM 4016 O O . ALA A 1 545 ? -5.515 -1.582 27.770 1.00 98.06 545 ALA A O 1
ATOM 4017 N N . LYS A 1 546 ? -3.601 -2.643 27.312 1.00 98.06 546 LYS A N 1
ATOM 4018 C CA . LYS A 1 546 ? -2.750 -1.458 27.507 1.00 98.06 546 LYS A CA 1
ATOM 4019 C C . LYS A 1 546 ? -2.931 -0.402 26.418 1.00 98.06 546 LYS A C 1
ATOM 4021 O O . LYS A 1 546 ? -2.875 0.782 26.741 1.00 98.06 546 LYS A O 1
ATOM 4026 N N . LEU A 1 547 ? -3.192 -0.795 25.170 1.00 97.81 547 LEU A N 1
ATOM 4027 C CA . LEU A 1 547 ? -3.562 0.142 24.105 1.00 97.81 547 LEU A CA 1
ATOM 4028 C C . LEU A 1 547 ? -4.859 0.878 24.443 1.00 97.81 547 LEU A C 1
ATOM 4030 O O . LEU A 1 547 ? -4.909 2.101 24.335 1.00 97.81 547 LEU A O 1
ATOM 4034 N N . PHE A 1 548 ? -5.868 0.151 24.927 1.00 98.44 548 PHE A N 1
ATOM 4035 C CA . PHE A 1 548 ? -7.093 0.777 25.412 1.00 98.44 548 PHE A CA 1
ATOM 4036 C C . PHE A 1 548 ? -6.828 1.707 26.605 1.00 98.44 548 PHE A C 1
ATOM 4038 O O . PHE A 1 548 ? -7.297 2.838 26.606 1.00 98.44 548 PHE A O 1
ATOM 4045 N N . MET A 1 549 ? -6.032 1.285 27.595 1.00 98.06 549 MET A N 1
ATOM 4046 C CA . MET A 1 549 ? -5.707 2.138 28.748 1.00 98.06 549 MET A CA 1
ATOM 4047 C C . MET A 1 549 ? -4.956 3.412 28.356 1.00 98.06 549 MET A C 1
ATOM 4049 O O . MET A 1 549 ? -5.173 4.458 28.964 1.00 98.06 549 MET A O 1
ATOM 4053 N N . ARG A 1 550 ? -4.092 3.349 27.337 1.00 96.62 550 ARG A N 1
ATOM 4054 C CA . ARG A 1 550 ? -3.451 4.541 26.776 1.00 96.62 550 ARG A CA 1
ATOM 4055 C C . ARG A 1 550 ? -4.495 5.502 26.213 1.00 96.62 550 ARG A C 1
ATOM 4057 O O . ARG A 1 550 ? -4.483 6.671 26.576 1.00 96.62 550 ARG A O 1
ATOM 4064 N N . TYR A 1 551 ? -5.404 5.000 25.382 1.00 96.56 551 TYR A N 1
ATOM 4065 C CA . TYR A 1 551 ? -6.493 5.801 24.829 1.00 96.56 551 TYR A CA 1
ATOM 4066 C C . TYR A 1 551 ? -7.395 6.392 25.923 1.00 96.56 551 TYR A C 1
ATOM 4068 O O . TYR A 1 551 ? -7.708 7.576 25.903 1.00 96.56 551 TYR A O 1
ATOM 4076 N N . ALA A 1 552 ? -7.758 5.592 26.927 1.00 95.38 552 ALA A N 1
ATOM 4077 C CA . ALA A 1 552 ? -8.547 6.038 28.069 1.00 95.38 552 ALA A CA 1
ATOM 4078 C C . ALA A 1 552 ? -7.858 7.171 28.846 1.00 95.38 552 ALA A C 1
ATOM 4080 O O . ALA A 1 552 ? -8.506 8.150 29.201 1.00 95.38 552 ALA A O 1
ATOM 4081 N N . SER A 1 553 ? -6.546 7.056 29.074 1.00 92.62 553 SER A N 1
ATOM 4082 C CA . SER A 1 553 ? -5.732 8.103 29.702 1.00 92.62 553 SER A CA 1
ATOM 4083 C C . SER A 1 553 ? -5.735 9.390 28.875 1.00 92.62 553 SER A C 1
ATOM 4085 O O . SER A 1 553 ? -5.939 10.470 29.422 1.00 92.62 553 SER A O 1
ATOM 4087 N N . GLU A 1 554 ? -5.582 9.273 27.551 1.00 90.38 554 GLU A N 1
ATOM 4088 C CA . GLU A 1 554 ? -5.679 10.404 26.625 1.00 90.38 554 GLU A CA 1
ATOM 4089 C C . GLU A 1 554 ? -7.056 11.088 26.710 1.00 90.38 554 GLU A C 1
ATOM 4091 O O . GLU A 1 554 ? -7.107 12.306 26.730 1.00 90.38 554 GLU A O 1
ATOM 4096 N N . VAL A 1 555 ? -8.159 10.344 26.849 1.00 88.75 555 VAL A N 1
ATOM 4097 C CA . VAL A 1 555 ? -9.516 10.915 27.002 1.00 88.75 555 VAL A CA 1
ATOM 4098 C C . VAL A 1 555 ? -9.752 11.564 28.376 1.00 88.75 555 VAL A C 1
ATOM 4100 O O . VAL A 1 555 ? -10.521 12.517 28.481 1.00 88.75 555 VAL A O 1
ATOM 4103 N N . LEU A 1 556 ? -9.156 11.024 29.444 1.00 86.88 556 LEU A N 1
ATOM 4104 C CA . LEU A 1 556 ? -9.357 11.501 30.819 1.00 86.88 556 LEU A CA 1
ATOM 4105 C C . LEU A 1 556 ? -8.459 12.689 31.191 1.00 86.88 556 LEU A C 1
ATOM 4107 O O . LEU A 1 556 ? -8.807 13.447 32.098 1.00 86.88 556 LEU A O 1
ATOM 4111 N N . HIS A 1 557 ? -7.293 12.817 30.555 1.00 79.38 557 HIS A N 1
ATOM 4112 C CA . HIS A 1 557 ? -6.244 13.757 30.965 1.00 79.38 557 HIS A CA 1
ATOM 4113 C C . HIS A 1 557 ? -5.723 14.668 29.851 1.00 79.38 557 HIS A C 1
ATOM 4115 O O . HIS A 1 557 ? -5.133 15.702 30.170 1.00 79.38 557 HIS A O 1
ATOM 4121 N N . GLY A 1 558 ? -5.876 14.271 28.586 1.00 60.00 558 GLY A N 1
ATOM 4122 C CA . GLY A 1 558 ? -5.575 15.106 27.424 1.00 60.00 558 GLY A CA 1
ATOM 4123 C C . GLY A 1 558 ? -6.777 15.946 27.082 1.00 60.00 558 GLY A C 1
ATOM 4124 O O . GLY A 1 558 ? -6.568 17.132 26.751 1.00 60.00 558 GLY A O 1
#

Secondary structure (DSSP, 8-state):
-B-EEEEEETTEEEEEEHHHHHSBHHHHHHHTS---SS--SSSSSSS-TTEEEEEE--SSGGGGS-SS----PPP-------------------------EEEEGGGSBGGGGTTEEEE-SGGG-BTTBPPHHHHHHHHTT--SS-SSHHHHHHHHHHHHHHHSSSS--TT----TT--SS---PPPP--HHHHHHHHTT---SSS-SHHHHHHHHH----GGG-HHHHH--HHHHHHHHHHHTS-EEEEETTEEEEE-SSHHHHHHHHHHSTT-EEESS-TTHHHHHHTTPPPPSEEEE-TT-GGGG-EEE-SSEEEEETT-BHHHHHHHHHHHSHHHHHHHTTSS-HHHHTT-BHHHHHHTT-TT-TTHHHHHHTT-EEEEEE-GGG-SSPEEEEEEHHHHEEETTEES--TT-EEEEEEEEPPPTTEEEEEEEE-SSSSS---SEEEEEEEEETT-------TTGGGTSTT---SSPPEEEEEEEEEESSSSS-EE-HHHHHHHSEE--HHHHHHHHHHHHHH--PPPBTTB-HHHHHHHHHHHHHHHHHHHHH-

Nearest PDB structures (foldseek):
  1jro-assembly2_E  TM=9.032E-01  e=5.816E-38  Rhodobacter capsulatus
  2w54-assembly1_A  TM=8.993E-01  e=4.627E-37  Rhodobacter capsulatus
  6ac1-assembly1_B  TM=8.843E-01  e=4.368E-31  Rattus norvegicus
  6ac4-assembly1_A  TM=8.617E-01  e=3.303E-30  Rattus norvegicus
  2e3t-assembly1_B  TM=8.598E-01  e=1.361E-29  Rattus norvegicus

Mean predicted aligned error: 8.48 Å

Solvent-accessible surface area (backbone atoms only — not comparable to full-atom values): 30184 Å² total; per-residue (Å²): 119,42,59,57,31,40,33,24,54,59,71,42,81,42,80,36,46,49,67,62,24,69,29,36,31,42,55,39,37,36,70,74,68,62,48,61,65,50,30,86,81,74,41,58,62,64,41,23,22,28,25,27,34,35,25,52,70,68,78,72,73,55,71,77,59,75,74,85,78,86,86,83,84,86,84,85,87,81,90,80,86,87,85,82,90,81,85,77,86,79,87,80,92,71,80,72,71,40,67,57,44,35,29,45,27,46,19,25,41,36,54,77,42,49,36,21,40,37,36,47,61,76,53,45,41,55,87,97,41,70,26,48,42,54,48,23,31,60,75,44,63,40,56,79,89,51,68,39,42,39,11,49,32,35,30,44,44,30,49,33,68,72,38,33,42,64,56,72,47,97,75,59,75,74,63,93,82,76,75,89,91,68,82,56,74,53,56,82,66,46,73,66,59,43,48,53,50,45,60,24,45,55,73,91,79,69,77,52,58,32,45,54,49,16,52,58,67,43,59,58,47,64,88,58,32,60,42,76,73,58,34,48,64,67,60,44,50,52,27,55,64,53,47,68,47,27,35,45,38,66,44,98,77,29,37,42,36,27,30,47,36,66,70,52,44,21,27,51,30,37,72,36,77,81,50,41,81,43,81,43,31,78,59,62,22,33,44,37,69,71,71,43,78,80,65,49,36,31,40,28,59,87,39,23,66,81,27,53,46,68,45,78,55,99,68,24,38,39,41,12,33,60,30,20,41,48,55,48,28,60,66,18,54,83,43,31,37,57,58,23,56,51,48,68,47,49,51,22,53,32,50,23,62,47,35,20,56,47,51,52,60,73,58,36,50,23,43,34,81,67,51,15,48,38,54,62,31,67,20,35,40,32,33,36,25,14,76,83,47,47,87,68,80,47,74,53,77,38,51,46,82,65,32,64,75,42,68,66,36,62,72,63,61,82,34,53,43,74,45,32,41,33,30,49,48,63,55,48,51,46,52,65,49,72,48,77,41,47,96,42,85,58,70,51,69,47,35,36,31,40,19,40,35,38,30,51,66,91,60,67,85,49,80,82,52,94,65,55,56,62,62,48,53,72,60,86,63,97,63,65,60,34,30,72,43,50,35,41,16,30,13,28,39,32,61,39,57,45,69,42,67,73,61,24,60,70,49,46,40,75,48,49,72,68,56,47,54,54,49,26,53,50,53,38,65,76,51,63,37,66,62,53,100,73,42,45,32,70,56,45,31,54,48,55,20,49,54,49,49,52,52,47,47,47,74,76,58,30